Protein AF-A0A7G8H935-F1 (afdb_monomer_lite)

Structure (mmCIF, N/CA/C/O backbone):
data_AF-A0A7G8H935-F1
#
_entry.id   AF-A0A7G8H935-F1
#
loop_
_atom_site.group_PDB
_atom_site.id
_atom_site.type_symbol
_atom_site.label_atom_id
_atom_site.label_alt_id
_atom_site.label_comp_id
_atom_site.label_asym_id
_atom_site.label_entity_id
_atom_site.label_seq_id
_atom_site.pdbx_PDB_ins_code
_atom_site.Cartn_x
_atom_site.Cartn_y
_atom_site.Cartn_z
_atom_site.occupancy
_atom_site.B_iso_or_equiv
_atom_site.auth_seq_id
_atom_site.auth_comp_id
_atom_site.auth_asym_id
_atom_site.auth_atom_id
_atom_site.pdbx_PDB_model_num
ATOM 1 N N . MET A 1 1 ? 19.312 17.641 9.606 1.00 38.94 1 MET A N 1
ATOM 2 C CA . MET A 1 1 ? 18.544 18.245 8.496 1.00 38.94 1 MET A CA 1
ATOM 3 C C . MET A 1 1 ? 17.264 17.450 8.294 1.00 38.94 1 MET A C 1
ATOM 5 O O . MET A 1 1 ? 17.337 16.216 8.291 1.00 38.94 1 MET A O 1
ATOM 9 N N . ALA A 1 2 ? 16.123 18.145 8.228 1.00 52.56 2 ALA A N 1
ATOM 10 C CA . ALA A 1 2 ? 14.841 17.560 7.836 1.00 52.56 2 ALA A CA 1
ATOM 11 C C . ALA A 1 2 ? 14.969 17.002 6.410 1.00 52.56 2 ALA A C 1
ATOM 13 O O . ALA A 1 2 ? 15.675 17.598 5.599 1.00 52.56 2 ALA A O 1
ATOM 14 N N . PHE A 1 3 ? 14.389 15.831 6.148 1.00 65.06 3 PHE A N 1
ATOM 15 C CA . PHE A 1 3 ? 14.305 15.314 4.784 1.00 65.06 3 PHE A CA 1
ATOM 16 C C . PHE A 1 3 ? 13.205 16.080 4.055 1.00 65.06 3 PHE A C 1
ATOM 18 O O . PHE A 1 3 ? 12.161 16.355 4.650 1.00 65.06 3 PHE A O 1
ATOM 25 N N . ASP A 1 4 ? 13.471 16.471 2.815 1.00 74.00 4 ASP A N 1
ATOM 26 C CA . ASP A 1 4 ? 12.514 17.219 2.013 1.00 74.00 4 ASP A CA 1
ATOM 27 C C . ASP A 1 4 ? 11.557 16.243 1.323 1.00 74.00 4 ASP A C 1
ATOM 29 O O . ASP A 1 4 ? 11.988 15.376 0.560 1.00 74.00 4 ASP A O 1
ATOM 33 N N . TYR A 1 5 ? 10.258 16.387 1.590 1.00 86.50 5 TYR A N 1
ATOM 34 C CA . TYR A 1 5 ? 9.190 15.646 0.916 1.00 86.50 5 TYR A CA 1
ATOM 35 C C . TYR A 1 5 ? 8.986 16.252 -0.482 1.00 86.50 5 TYR A C 1
ATOM 37 O O . TYR A 1 5 ? 7.963 16.864 -0.807 1.00 86.50 5 TYR A O 1
ATOM 45 N N . SER A 1 6 ? 10.016 16.106 -1.313 1.00 90.38 6 SER A N 1
ATOM 46 C CA . SER A 1 6 ? 10.067 16.617 -2.675 1.00 90.38 6 SER A CA 1
ATOM 47 C C . SER A 1 6 ? 9.635 15.552 -3.679 1.00 90.38 6 SER A C 1
ATOM 49 O O . SER A 1 6 ? 9.904 14.360 -3.526 1.00 90.38 6 SER A O 1
ATOM 51 N N . SER A 1 7 ? 8.928 15.995 -4.709 1.00 95.12 7 SER A N 1
ATOM 52 C CA . SER A 1 7 ? 8.489 15.169 -5.822 1.00 95.12 7 SER A CA 1
ATOM 53 C C . SER A 1 7 ? 8.513 15.997 -7.102 1.00 95.12 7 SER A C 1
ATOM 55 O O . SER A 1 7 ? 8.302 17.214 -7.056 1.00 95.12 7 SER A O 1
ATOM 57 N N . SER A 1 8 ? 8.837 15.382 -8.236 1.00 96.31 8 SER A N 1
ATOM 58 C CA . SER A 1 8 ? 9.073 16.100 -9.494 1.00 96.31 8 SER A CA 1
ATOM 59 C C . SER A 1 8 ? 7.955 15.892 -10.518 1.00 96.31 8 SER A C 1
ATOM 61 O O . SER A 1 8 ? 7.074 15.052 -10.355 1.00 96.31 8 SER A O 1
ATOM 63 N N . LYS A 1 9 ? 7.939 16.707 -11.578 1.00 96.88 9 LYS A N 1
ATOM 64 C CA . LYS A 1 9 ? 7.143 16.404 -12.780 1.00 96.88 9 LYS A CA 1
ATOM 65 C C . LYS A 1 9 ? 7.758 15.206 -13.507 1.00 96.88 9 LYS A C 1
ATOM 67 O O . LYS A 1 9 ? 8.936 14.920 -13.299 1.00 96.88 9 LYS A O 1
ATOM 72 N N . VAL A 1 10 ? 6.998 14.589 -14.411 1.00 97.56 10 VAL A N 1
ATOM 73 C CA . VAL A 1 10 ? 7.548 13.614 -15.364 1.00 97.56 10 VAL A CA 1
ATOM 74 C C . VAL A 1 10 ? 8.711 14.252 -16.128 1.00 97.56 10 VAL A C 1
ATOM 76 O O . VAL A 1 10 ? 8.600 15.369 -16.642 1.00 97.56 10 VAL A O 1
ATOM 79 N N . LYS A 1 11 ? 9.841 13.550 -16.169 1.00 96.94 11 LYS A N 1
ATOM 80 C CA . LYS A 1 11 ? 11.073 13.950 -16.857 1.00 96.94 11 LYS A CA 1
ATOM 81 C C . LYS A 1 11 ? 11.510 12.856 -17.820 1.00 96.94 11 LYS A C 1
ATOM 83 O O . LYS A 1 11 ? 11.227 11.689 -17.587 1.00 96.94 11 LYS A O 1
ATOM 88 N N . ALA A 1 12 ? 12.223 13.226 -18.881 1.00 96.31 12 ALA A N 1
ATOM 89 C CA . ALA A 1 12 ? 12.857 12.256 -19.773 1.00 96.31 12 ALA A CA 1
ATOM 90 C C . ALA A 1 12 ? 14.002 11.526 -19.050 1.00 96.31 12 ALA A C 1
ATOM 92 O O . ALA A 1 12 ? 14.757 12.163 -18.318 1.00 96.31 12 ALA A O 1
ATOM 93 N N . ALA A 1 13 ? 14.140 10.220 -19.281 1.00 92.00 13 ALA A N 1
ATOM 94 C CA . ALA A 1 13 ? 15.119 9.347 -18.627 1.00 92.00 13 ALA A CA 1
ATOM 95 C C . ALA A 1 13 ? 16.264 8.950 -19.576 1.00 92.00 13 ALA A C 1
ATOM 97 O O . ALA A 1 13 ? 16.556 7.772 -19.763 1.00 92.00 13 ALA A O 1
ATOM 98 N N . ASN A 1 14 ? 16.905 9.926 -20.223 1.00 86.12 14 ASN A N 1
ATOM 99 C CA . ASN A 1 14 ? 17.895 9.658 -21.278 1.00 86.12 14 ASN A CA 1
ATOM 100 C C . ASN A 1 14 ? 19.103 8.838 -20.786 1.00 86.12 14 ASN A C 1
ATOM 102 O O . ASN A 1 14 ? 19.732 8.130 -21.574 1.00 86.12 14 ASN A O 1
ATOM 106 N N . GLU A 1 15 ? 19.415 8.950 -19.498 1.00 85.38 15 GLU A N 1
ATOM 107 C CA . GLU A 1 15 ? 20.484 8.254 -18.792 1.00 85.38 15 GLU A CA 1
ATOM 108 C C . GLU A 1 15 ? 20.085 6.866 -18.251 1.00 85.38 15 GLU A C 1
ATOM 110 O O . GLU A 1 15 ? 20.968 6.099 -17.882 1.00 85.38 15 GLU A O 1
ATOM 115 N N . PHE A 1 16 ? 18.794 6.512 -18.261 1.00 87.56 16 PHE A N 1
ATOM 116 C CA . PHE A 1 16 ? 18.270 5.252 -17.718 1.00 87.56 16 PHE A CA 1
ATOM 117 C C . PHE A 1 16 ? 17.636 4.381 -18.808 1.00 87.56 16 PHE A C 1
ATOM 119 O O . PHE A 1 16 ? 16.526 3.898 -18.642 1.00 87.56 16 PHE A O 1
ATOM 126 N N . LYS A 1 17 ? 18.280 4.168 -19.958 1.00 89.69 17 LYS A N 1
ATOM 127 C CA . LYS A 1 17 ? 17.716 3.226 -20.947 1.00 89.69 17 LYS A CA 1
ATOM 128 C C . LYS A 1 17 ? 17.568 1.817 -20.332 1.00 89.69 17 LYS A C 1
ATOM 130 O O . LYS A 1 17 ? 18.425 1.443 -19.540 1.00 89.69 17 LYS A O 1
ATOM 135 N N . PRO A 1 18 ? 16.524 1.038 -20.676 1.00 93.25 18 PRO A N 1
ATOM 136 C CA . PRO A 1 18 ? 15.488 1.304 -21.681 1.00 93.25 18 PRO A CA 1
ATOM 137 C C . PRO A 1 18 ? 14.276 2.113 -21.168 1.00 93.25 18 PRO A C 1
ATOM 139 O O . PRO A 1 18 ? 13.279 2.261 -21.881 1.00 93.25 18 PRO A O 1
ATOM 142 N N . TYR A 1 19 ? 14.344 2.663 -19.956 1.00 96.19 19 TYR A N 1
ATOM 143 C CA . TYR A 1 19 ? 13.334 3.578 -19.436 1.00 96.19 19 TYR A CA 1
ATOM 144 C C . TYR A 1 19 ? 13.361 4.895 -20.219 1.00 96.19 19 TYR A C 1
ATOM 146 O O . TYR A 1 19 ? 14.414 5.421 -20.580 1.00 96.19 19 TYR A O 1
ATOM 154 N N . SER A 1 20 ? 12.177 5.415 -20.533 1.00 96.62 20 SER A N 1
ATOM 155 C CA . SER A 1 20 ? 12.028 6.628 -21.350 1.00 96.62 20 SER A CA 1
ATOM 156 C C . SER A 1 20 ? 11.764 7.871 -20.508 1.00 96.62 20 SER A C 1
ATOM 158 O O . SER A 1 20 ? 12.045 8.996 -20.933 1.00 96.62 20 SER A O 1
ATOM 160 N N . LYS A 1 21 ? 11.236 7.673 -19.299 1.00 97.81 21 LYS A N 1
ATOM 161 C CA . LYS A 1 21 ? 10.758 8.735 -18.421 1.00 97.81 21 LYS A CA 1
ATOM 162 C C . LYS A 1 21 ? 10.855 8.342 -16.953 1.00 97.81 21 LYS A C 1
ATOM 164 O O . LYS A 1 21 ? 10.919 7.158 -16.628 1.00 97.81 21 LYS A O 1
ATOM 169 N N . TYR A 1 22 ? 10.860 9.341 -16.077 1.00 98.12 22 TYR A N 1
ATOM 170 C CA . TYR A 1 22 ? 10.868 9.128 -14.639 1.00 98.12 22 TYR A CA 1
ATOM 171 C C . TYR A 1 22 ? 10.165 10.230 -13.844 1.00 98.12 22 TYR A C 1
ATOM 173 O O . TYR A 1 22 ? 10.018 11.361 -14.315 1.00 98.12 22 TYR A O 1
ATOM 181 N N . ILE A 1 23 ? 9.792 9.898 -12.608 1.00 98.31 23 ILE A N 1
ATOM 182 C CA . ILE A 1 23 ? 9.349 10.827 -11.560 1.00 98.31 23 ILE A CA 1
ATOM 183 C C . ILE A 1 23 ? 10.202 10.573 -10.310 1.00 98.31 23 ILE A C 1
ATOM 185 O O . ILE A 1 23 ? 10.448 9.426 -9.956 1.00 98.31 23 ILE A O 1
ATOM 189 N N . ASP A 1 24 ? 10.657 11.625 -9.629 1.00 96.81 24 ASP A N 1
ATOM 190 C CA . ASP A 1 24 ? 11.237 11.484 -8.283 1.00 96.81 24 ASP A CA 1
ATOM 191 C C . ASP A 1 24 ? 10.132 11.655 -7.243 1.00 96.81 24 ASP A C 1
ATOM 193 O O . ASP A 1 24 ? 9.337 12.593 -7.355 1.00 96.81 24 ASP A O 1
ATOM 197 N N . VAL A 1 25 ? 10.113 10.798 -6.223 1.00 96.19 25 VAL A N 1
ATOM 198 C CA . VAL A 1 25 ? 9.165 10.860 -5.105 1.00 96.19 25 VAL A CA 1
ATOM 199 C C . VAL A 1 25 ? 9.897 10.535 -3.809 1.00 96.19 25 VAL A C 1
ATOM 201 O O . VAL A 1 25 ? 10.346 9.416 -3.606 1.00 96.19 25 VAL A O 1
ATOM 204 N N . TYR A 1 26 ? 10.015 11.512 -2.911 1.00 93.38 26 TYR A N 1
ATOM 205 C CA . TYR A 1 26 ? 10.421 11.308 -1.511 1.00 93.38 26 TYR A CA 1
ATOM 206 C C . TYR A 1 26 ? 11.683 10.441 -1.317 1.00 93.38 26 TYR A C 1
ATOM 208 O O . TYR A 1 26 ? 11.771 9.662 -0.375 1.00 93.38 26 TYR A O 1
ATOM 216 N N . GLY A 1 27 ? 12.688 10.604 -2.179 1.00 88.62 27 GLY A N 1
ATOM 217 C CA . GLY A 1 27 ? 13.957 9.873 -2.086 1.00 88.62 27 GLY A CA 1
ATOM 218 C C . GLY A 1 27 ? 14.068 8.632 -2.965 1.00 88.62 27 GLY A C 1
ATOM 219 O O . GLY A 1 27 ? 15.172 8.126 -3.091 1.00 88.62 27 GLY A O 1
ATOM 220 N N . LEU A 1 28 ? 12.992 8.188 -3.617 1.00 95.31 28 LEU A N 1
ATOM 221 C CA . LEU A 1 28 ? 13.047 7.150 -4.649 1.00 95.31 28 LEU A CA 1
ATOM 222 C C . LEU A 1 28 ? 12.754 7.725 -6.041 1.00 95.31 28 LEU A C 1
ATOM 224 O O . LEU A 1 28 ? 12.218 8.832 -6.182 1.00 95.31 28 LEU A O 1
ATOM 228 N N . LYS A 1 29 ? 13.088 6.959 -7.079 1.00 96.81 29 LYS A N 1
ATOM 229 C CA . LYS A 1 29 ? 12.800 7.304 -8.476 1.00 96.81 29 LYS A CA 1
ATOM 230 C C . LYS A 1 29 ? 11.921 6.238 -9.125 1.00 96.81 29 LYS A C 1
ATOM 232 O O . LYS A 1 29 ? 12.227 5.059 -9.076 1.00 96.81 29 LYS A O 1
ATOM 237 N N . ILE A 1 30 ? 10.847 6.659 -9.776 1.00 98.50 30 ILE A N 1
ATOM 238 C CA . ILE A 1 30 ? 9.923 5.777 -10.490 1.00 98.50 30 ILE A CA 1
ATOM 239 C C . ILE A 1 30 ? 10.259 5.867 -11.977 1.00 98.50 30 ILE A C 1
ATOM 241 O O . ILE A 1 30 ? 10.165 6.953 -12.551 1.00 98.50 30 ILE A O 1
ATOM 245 N N . LEU A 1 31 ? 10.686 4.760 -12.583 1.00 98.19 31 LEU A N 1
ATOM 246 C CA . LEU A 1 31 ? 11.147 4.678 -13.969 1.00 98.19 31 LEU A CA 1
ATOM 247 C C . LEU A 1 31 ? 10.099 3.989 -14.851 1.00 98.19 31 LEU A C 1
ATOM 249 O O . LEU A 1 31 ? 9.754 2.837 -14.610 1.00 98.19 31 LEU A O 1
ATOM 253 N N . GLY A 1 32 ? 9.632 4.666 -15.902 1.00 98.31 32 GLY A N 1
ATOM 254 C CA . GLY A 1 32 ? 8.683 4.112 -16.872 1.00 98.31 32 GLY A CA 1
ATOM 255 C C . GLY A 1 32 ? 9.375 3.598 -18.134 1.00 98.31 32 GLY A C 1
ATOM 256 O O . GLY A 1 32 ? 10.105 4.352 -18.795 1.00 98.31 32 GLY A O 1
ATOM 257 N N . LEU A 1 33 ? 9.137 2.332 -18.490 1.00 97.81 33 LEU A N 1
ATOM 258 C CA . LEU A 1 33 ? 9.651 1.736 -19.725 1.00 97.81 33 LEU A CA 1
ATOM 259 C C . LEU A 1 33 ? 9.207 2.519 -20.972 1.00 97.81 33 LEU A C 1
ATOM 261 O O . LEU A 1 33 ? 8.131 3.122 -21.025 1.00 97.81 33 LEU A O 1
ATOM 265 N N . GLY A 1 34 ? 10.089 2.558 -21.974 1.00 96.62 34 GLY A N 1
ATOM 266 C CA . GLY A 1 34 ? 9.768 3.072 -23.305 1.00 96.62 34 GLY A CA 1
ATOM 267 C C . GLY A 1 34 ? 8.942 2.090 -24.138 1.00 96.62 34 GLY A C 1
ATOM 268 O O . GLY A 1 34 ? 8.547 1.033 -23.664 1.00 96.62 34 GLY A O 1
ATOM 269 N N . ASN A 1 35 ? 8.706 2.441 -25.403 1.00 96.25 35 ASN A N 1
ATOM 270 C CA . ASN A 1 35 ? 8.089 1.536 -26.373 1.00 96.25 35 ASN A CA 1
ATOM 271 C C . ASN A 1 35 ? 9.124 0.480 -26.792 1.00 96.25 35 ASN A C 1
ATOM 273 O O . ASN A 1 35 ? 9.990 0.764 -27.626 1.00 96.25 35 ASN A O 1
ATOM 277 N N . ILE A 1 36 ? 9.083 -0.684 -26.145 1.00 95.06 36 ILE A N 1
ATOM 278 C CA . ILE A 1 36 ? 10.065 -1.765 -26.273 1.00 95.06 36 ILE A CA 1
ATOM 279 C C . ILE A 1 36 ? 9.376 -3.126 -26.155 1.00 95.06 36 ILE A C 1
ATOM 281 O O . ILE A 1 36 ? 8.317 -3.237 -25.550 1.00 95.06 36 ILE A O 1
ATOM 285 N N . GLY A 1 37 ? 9.982 -4.175 -26.708 1.00 94.69 37 GLY A N 1
ATOM 286 C CA . GLY A 1 37 ? 9.504 -5.549 -26.527 1.00 94.69 37 GLY A CA 1
ATOM 287 C C . GLY A 1 37 ? 8.083 -5.822 -27.014 1.00 94.69 37 GLY A C 1
ATOM 288 O O . GLY A 1 37 ? 7.427 -6.705 -26.486 1.00 94.69 37 GLY A O 1
ATOM 289 N N . GLY A 1 38 ? 7.577 -5.051 -27.980 1.00 94.00 38 GLY A N 1
ATOM 290 C CA . GLY A 1 38 ? 6.184 -5.157 -28.434 1.00 94.00 38 GLY A CA 1
ATOM 291 C C . GLY A 1 38 ? 5.168 -4.446 -27.533 1.00 94.00 38 GLY A C 1
ATOM 292 O O . GLY A 1 38 ? 3.988 -4.413 -27.869 1.00 94.00 38 GLY A O 1
ATOM 293 N N . GLN A 1 39 ? 5.628 -3.822 -26.448 1.00 95.88 39 GLN A N 1
ATOM 294 C CA . GLN A 1 39 ? 4.813 -3.094 -25.487 1.00 95.88 39 GLN A CA 1
ATOM 295 C C . GLN A 1 39 ? 4.905 -1.577 -25.712 1.00 95.88 39 GLN A C 1
ATOM 297 O O . GLN A 1 39 ? 5.980 -1.066 -26.047 1.00 95.88 39 GLN A O 1
ATOM 302 N N . PRO A 1 40 ? 3.803 -0.819 -25.547 1.00 95.81 40 PRO A N 1
ATOM 303 C CA . PRO A 1 40 ? 3.839 0.630 -25.637 1.00 95.81 40 PRO A CA 1
ATOM 304 C C . PRO A 1 40 ? 4.644 1.220 -24.476 1.00 95.81 40 PRO A C 1
ATOM 306 O O . PRO A 1 40 ? 4.880 0.582 -23.453 1.00 95.81 40 PRO A O 1
ATOM 309 N N . ALA A 1 41 ? 5.053 2.478 -24.635 1.00 97.31 41 ALA A N 1
ATOM 310 C CA . ALA A 1 41 ? 5.662 3.208 -23.533 1.00 97.31 41 ALA A CA 1
ATOM 311 C C . ALA A 1 41 ? 4.644 3.417 -22.406 1.00 97.31 41 ALA A C 1
ATOM 313 O O . ALA A 1 41 ? 3.484 3.724 -22.683 1.00 97.31 41 ALA A O 1
ATOM 314 N N . VAL A 1 42 ? 5.108 3.353 -21.158 1.00 98.06 42 VAL A N 1
ATOM 315 C CA . VAL A 1 42 ? 4.289 3.689 -19.986 1.00 98.06 42 VAL A CA 1
ATOM 316 C C . VAL A 1 42 ? 3.743 5.108 -20.129 1.00 98.06 42 V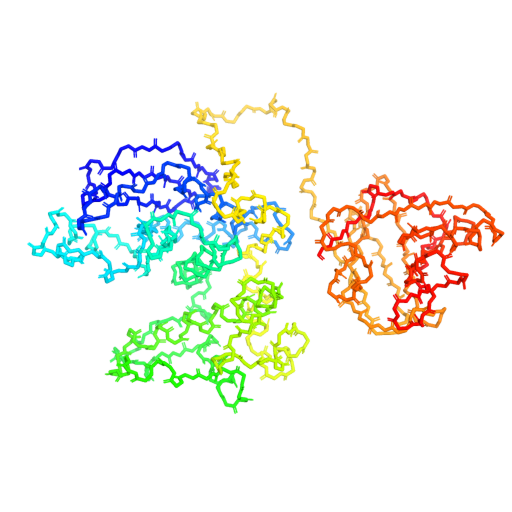AL A C 1
ATOM 318 O O . VAL A 1 42 ? 4.493 6.049 -20.423 1.00 98.06 42 VAL A O 1
ATOM 321 N N . GLU A 1 43 ? 2.443 5.281 -19.920 1.00 97.38 43 GLU A N 1
ATOM 322 C CA . GLU A 1 43 ? 1.789 6.583 -20.018 1.00 97.38 43 GLU A CA 1
ATOM 323 C C . GLU A 1 43 ? 2.156 7.494 -18.839 1.00 97.38 43 GLU A C 1
ATOM 325 O O . GLU A 1 43 ? 2.394 7.040 -17.719 1.00 97.38 43 GLU A O 1
ATOM 330 N N . ASP A 1 44 ? 2.211 8.807 -19.087 1.00 98.44 44 ASP A N 1
ATOM 331 C CA . ASP A 1 44 ? 2.535 9.787 -18.040 1.00 98.44 44 ASP A CA 1
ATOM 332 C C . ASP A 1 44 ? 1.521 9.731 -16.892 1.00 98.44 44 ASP A C 1
ATOM 334 O O . ASP A 1 44 ? 1.911 9.866 -15.734 1.00 98.44 44 ASP A O 1
ATOM 338 N N . GLU A 1 45 ? 0.244 9.509 -17.213 1.00 97.75 45 GLU A N 1
ATOM 339 C CA . GLU A 1 45 ? -0.829 9.405 -16.227 1.00 97.75 45 GLU A CA 1
ATOM 340 C C . GLU A 1 45 ? -0.616 8.201 -15.306 1.00 97.75 45 GLU A C 1
ATOM 342 O O . GLU A 1 45 ? -0.595 8.361 -14.090 1.00 97.75 45 GLU A O 1
ATOM 347 N N . PHE A 1 46 ? -0.351 7.010 -15.847 1.00 98.19 46 PHE A N 1
ATOM 348 C CA . PHE A 1 46 ? -0.113 5.822 -15.023 1.00 98.19 46 PHE A CA 1
ATOM 349 C C . PHE A 1 46 ? 1.160 5.936 -14.166 1.00 98.19 46 PHE A C 1
ATOM 351 O O . PHE A 1 46 ? 1.179 5.558 -12.988 1.00 98.19 46 PHE A O 1
ATOM 358 N N . LEU A 1 47 ? 2.218 6.545 -14.711 1.00 98.56 47 LEU A N 1
ATOM 359 C CA . LEU A 1 47 ? 3.425 6.850 -13.940 1.00 98.56 47 LEU A CA 1
ATOM 360 C C . LEU A 1 47 ? 3.117 7.808 -12.775 1.00 98.56 47 LEU A C 1
ATOM 362 O O . LEU A 1 47 ? 3.650 7.645 -11.677 1.00 98.56 47 LEU A O 1
ATOM 366 N N . GLN A 1 48 ? 2.230 8.783 -12.993 1.00 98.69 48 GLN A N 1
ATOM 367 C CA . GLN A 1 48 ? 1.741 9.697 -11.962 1.00 98.69 48 GLN A CA 1
ATOM 368 C C . GLN A 1 48 ? 0.823 9.012 -10.943 1.00 98.69 48 GLN A C 1
ATOM 370 O O . GLN A 1 48 ? 0.923 9.341 -9.762 1.00 98.69 48 GLN A O 1
ATOM 375 N N . LYS A 1 49 ? -0.012 8.042 -11.346 1.00 98.69 49 LYS A N 1
ATOM 376 C CA . LYS A 1 49 ? -0.798 7.209 -10.414 1.00 98.69 49 LYS A CA 1
ATOM 377 C C . LYS A 1 49 ? 0.131 6.472 -9.458 1.00 98.69 49 LYS A C 1
ATOM 379 O O . LYS A 1 49 ? -0.007 6.611 -8.249 1.00 98.69 49 LYS A O 1
ATOM 384 N N . THR A 1 50 ? 1.160 5.820 -9.998 1.00 98.69 50 THR A N 1
ATOM 385 C CA . THR A 1 50 ? 2.184 5.135 -9.196 1.00 98.69 50 THR A CA 1
ATOM 386 C C . THR A 1 50 ? 2.914 6.111 -8.267 1.00 98.69 50 THR A C 1
ATOM 388 O O . THR A 1 50 ? 3.069 5.856 -7.075 1.00 98.69 50 THR A O 1
ATOM 391 N N . ALA A 1 51 ? 3.302 7.289 -8.766 1.00 98.69 51 ALA A N 1
ATOM 392 C CA . ALA A 1 51 ? 3.910 8.329 -7.936 1.00 98.69 51 ALA A CA 1
ATOM 393 C C . ALA A 1 51 ? 2.993 8.812 -6.806 1.00 98.69 51 ALA A C 1
ATOM 395 O O . ALA A 1 51 ? 3.458 9.045 -5.687 1.00 98.69 51 ALA A O 1
ATOM 396 N N . GLN A 1 52 ? 1.697 8.948 -7.077 1.00 98.56 52 GLN A N 1
ATOM 397 C CA . GLN A 1 52 ? 0.719 9.307 -6.064 1.00 98.56 52 GLN A CA 1
ATOM 398 C C . GLN A 1 52 ? 0.549 8.187 -5.028 1.00 98.56 52 GLN A C 1
ATOM 400 O O . GLN A 1 52 ? 0.509 8.504 -3.841 1.00 98.56 52 GLN A O 1
ATOM 405 N N . THR A 1 53 ? 0.556 6.909 -5.421 1.00 98.56 53 THR A N 1
ATOM 406 C CA . THR A 1 53 ? 0.547 5.768 -4.486 1.00 98.56 53 THR A CA 1
ATOM 407 C C . THR A 1 53 ? 1.697 5.852 -3.487 1.00 98.56 53 THR A C 1
ATOM 409 O O . THR A 1 53 ? 1.464 5.808 -2.279 1.00 98.56 53 THR A O 1
ATOM 412 N N . PHE A 1 54 ? 2.933 6.086 -3.946 1.00 98.56 54 PHE A N 1
ATOM 413 C CA . PHE A 1 54 ? 4.071 6.269 -3.035 1.00 98.56 54 PHE A CA 1
ATOM 414 C C . PHE A 1 54 ? 3.891 7.476 -2.107 1.00 98.56 54 PHE A C 1
ATOM 416 O O . PHE A 1 54 ? 4.254 7.402 -0.933 1.00 98.56 54 PHE A O 1
ATOM 423 N N . LYS A 1 55 ? 3.292 8.579 -2.580 1.00 97.50 55 LYS A N 1
ATOM 424 C CA . LYS A 1 55 ? 2.979 9.727 -1.712 1.00 97.50 55 LYS A CA 1
ATOM 425 C C . LYS A 1 55 ? 1.941 9.385 -0.642 1.00 97.50 55 LYS A C 1
ATOM 427 O O . LYS A 1 55 ? 2.070 9.872 0.479 1.00 97.50 55 LYS A O 1
ATOM 432 N N . LEU A 1 56 ? 0.943 8.564 -0.970 1.00 96.69 56 LEU A N 1
ATOM 433 C CA . LEU A 1 56 ? -0.073 8.096 -0.024 1.00 96.69 56 LEU A CA 1
ATOM 434 C C . LEU A 1 56 ? 0.514 7.128 1.009 1.00 96.69 56 LEU A C 1
ATOM 436 O O . LEU A 1 56 ? 0.199 7.246 2.192 1.00 96.69 56 LEU A O 1
ATOM 440 N N . LEU A 1 57 ? 1.408 6.228 0.592 1.00 98.50 57 LEU A N 1
ATOM 441 C CA . LEU A 1 57 ? 2.112 5.281 1.468 1.00 98.50 57 LEU A CA 1
ATOM 442 C C . LEU A 1 57 ? 3.171 5.950 2.357 1.00 98.50 57 LEU A C 1
ATOM 444 O O . LEU A 1 57 ? 3.528 5.423 3.406 1.00 98.50 57 LEU A O 1
ATOM 448 N N . LEU A 1 58 ? 3.668 7.122 1.963 1.00 97.00 58 LEU A N 1
ATOM 449 C CA . LEU A 1 58 ? 4.685 7.891 2.685 1.00 97.00 58 LEU A CA 1
ATOM 450 C C . LEU A 1 58 ? 4.153 9.261 3.126 1.00 97.00 58 LEU A C 1
ATOM 452 O O . LEU A 1 58 ? 4.891 10.248 3.144 1.00 97.00 58 LEU A O 1
ATOM 456 N N . ASN A 1 59 ? 2.867 9.337 3.476 1.00 91.44 59 ASN A N 1
ATOM 457 C CA . ASN A 1 59 ? 2.219 10.587 3.849 1.00 91.44 59 ASN A CA 1
ATOM 458 C C . ASN A 1 59 ? 2.660 11.019 5.266 1.00 91.44 59 ASN A C 1
ATOM 460 O O . ASN A 1 59 ? 2.278 10.380 6.248 1.00 91.44 59 ASN A O 1
ATOM 464 N N . PRO A 1 60 ? 3.401 12.133 5.432 1.00 87.69 60 PRO A N 1
ATOM 465 C CA . PRO A 1 60 ? 3.873 12.580 6.747 1.00 87.69 60 PRO A CA 1
ATOM 466 C C . PRO A 1 60 ? 2.786 13.177 7.637 1.00 87.69 60 PRO A C 1
ATOM 468 O O . PRO A 1 60 ? 3.037 13.448 8.817 1.00 87.69 60 PRO A O 1
ATOM 471 N N . ALA A 1 61 ? 1.617 13.457 7.065 1.00 81.50 61 ALA A N 1
ATOM 472 C CA . ALA A 1 61 ? 0.439 13.922 7.779 1.00 81.50 61 ALA A CA 1
ATOM 473 C C . ALA A 1 61 ? -0.522 12.775 8.121 1.00 81.50 61 ALA A C 1
ATOM 475 O O . ALA A 1 61 ? -1.496 13.009 8.834 1.00 81.50 61 ALA A O 1
ATOM 476 N N . ALA A 1 62 ? -0.264 11.552 7.641 1.00 78.00 62 ALA A N 1
ATOM 477 C CA . ALA A 1 62 ? -1.099 10.416 7.982 1.00 78.00 62 ALA A CA 1
ATOM 478 C C . ALA A 1 62 ? -1.006 10.092 9.476 1.00 78.00 62 ALA A C 1
ATOM 480 O O . ALA A 1 62 ? 0.033 10.220 10.133 1.00 78.00 62 ALA A O 1
ATOM 481 N N . ARG A 1 63 ? -2.144 9.660 10.009 1.00 73.81 63 ARG A N 1
ATOM 482 C CA . ARG A 1 63 ? -2.317 9.315 11.414 1.00 73.81 63 ARG A CA 1
ATOM 483 C C . ARG A 1 63 ? -1.346 8.206 11.831 1.00 73.81 63 ARG A C 1
ATOM 485 O O . ARG A 1 63 ? -1.115 7.254 11.094 1.00 73.81 63 ARG A O 1
ATOM 492 N N . GLY A 1 64 ? -0.781 8.329 13.031 1.00 76.81 64 GLY A N 1
ATOM 493 C CA . GLY A 1 64 ? 0.123 7.329 13.605 1.00 76.81 64 GLY A CA 1
ATOM 494 C C . GLY A 1 64 ? 1.560 7.351 13.068 1.00 76.81 64 GLY A C 1
ATOM 495 O O . GLY A 1 64 ? 2.419 6.696 13.669 1.00 76.81 64 GLY A O 1
ATOM 496 N N . ILE A 1 65 ? 1.848 8.129 12.017 1.00 87.06 65 ILE A N 1
ATOM 497 C CA . ILE A 1 65 ? 3.187 8.241 11.433 1.00 87.06 65 ILE A CA 1
ATOM 498 C C . ILE A 1 65 ? 4.152 8.947 12.382 1.00 87.06 65 ILE A C 1
ATOM 500 O O . ILE A 1 65 ? 3.923 10.053 12.872 1.00 87.06 65 ILE A O 1
ATOM 504 N N . ASN A 1 66 ? 5.309 8.322 12.594 1.00 87.81 66 ASN A N 1
ATOM 505 C CA . ASN A 1 66 ? 6.421 8.945 13.282 1.00 87.81 66 ASN A CA 1
ATOM 506 C C . ASN A 1 66 ? 7.312 9.650 12.256 1.00 87.81 66 ASN A C 1
ATOM 508 O O . ASN A 1 66 ? 8.134 9.021 11.588 1.00 87.81 66 ASN A O 1
ATOM 512 N N . LYS A 1 67 ? 7.221 10.982 12.196 1.00 85.50 67 LYS A N 1
ATOM 513 C CA . LYS A 1 67 ? 7.991 11.804 11.245 1.00 85.50 67 LYS A CA 1
ATOM 514 C C . LYS A 1 67 ? 9.498 11.540 11.284 1.00 85.50 67 LYS A C 1
ATOM 516 O O . LYS A 1 67 ? 10.148 11.629 10.245 1.00 85.50 67 LYS A O 1
ATOM 521 N N . LYS A 1 68 ? 10.079 11.208 12.446 1.00 86.88 68 LYS A N 1
ATOM 522 C CA . LYS A 1 68 ? 11.515 10.892 12.564 1.00 86.88 68 LYS A CA 1
ATOM 523 C C . LYS A 1 68 ? 11.845 9.546 11.918 1.00 86.88 68 LYS A C 1
ATOM 525 O O . LYS A 1 68 ? 12.863 9.460 11.235 1.00 86.88 68 LYS A O 1
ATOM 530 N N . HIS A 1 69 ? 11.018 8.524 12.132 1.00 92.50 69 HIS A N 1
ATOM 531 C CA . HIS A 1 69 ? 11.200 7.216 11.499 1.00 92.50 69 HIS A CA 1
ATOM 532 C C . HIS A 1 69 ? 10.966 7.300 9.993 1.00 92.50 69 HIS A C 1
ATOM 534 O O . HIS A 1 69 ? 11.837 6.882 9.241 1.00 92.50 69 HIS A O 1
ATOM 540 N N . GLN A 1 70 ? 9.886 7.948 9.548 1.00 94.06 70 GLN A N 1
ATOM 541 C CA . GLN A 1 70 ? 9.624 8.133 8.121 1.00 94.06 70 GLN A CA 1
ATOM 542 C C . GLN A 1 70 ? 10.750 8.934 7.448 1.00 94.06 70 GLN A C 1
ATOM 544 O O . GLN A 1 70 ? 11.310 8.488 6.461 1.00 94.06 70 GLN A O 1
ATOM 549 N N . THR A 1 71 ? 11.232 10.026 8.055 1.00 90.50 71 THR A N 1
ATOM 550 C CA . THR A 1 71 ? 12.423 10.763 7.570 1.00 90.50 71 THR A CA 1
ATOM 551 C C . THR A 1 71 ? 13.666 9.873 7.432 1.00 90.50 71 THR A C 1
ATOM 553 O O . THR A 1 71 ? 14.496 10.116 6.559 1.00 90.50 71 THR A O 1
ATOM 556 N N . LYS A 1 72 ? 13.850 8.884 8.317 1.00 92.88 72 LYS A N 1
ATOM 557 C CA . LYS A 1 72 ? 14.966 7.933 8.229 1.00 92.88 72 LYS A CA 1
ATOM 558 C C . LYS A 1 72 ? 14.759 6.959 7.064 1.00 92.88 72 LYS A C 1
ATOM 560 O O . LYS A 1 72 ? 15.701 6.758 6.310 1.00 92.88 72 LYS A O 1
ATOM 565 N N . ALA A 1 73 ? 13.537 6.466 6.880 1.00 95.81 73 ALA A N 1
ATOM 566 C CA . ALA A 1 73 ? 13.146 5.619 5.758 1.00 95.81 73 ALA A CA 1
ATOM 567 C C . ALA A 1 73 ? 13.383 6.314 4.408 1.00 95.81 73 ALA A C 1
ATOM 569 O O . ALA A 1 73 ? 14.033 5.759 3.535 1.00 95.81 73 ALA A O 1
ATOM 570 N N . LEU A 1 74 ? 12.974 7.577 4.259 1.00 95.56 74 LEU A N 1
ATOM 571 C CA . LEU A 1 74 ? 13.188 8.318 3.010 1.00 95.56 74 LEU A CA 1
ATOM 572 C C . LEU A 1 74 ? 14.676 8.564 2.703 1.00 95.56 74 LEU A C 1
ATOM 574 O O . LEU A 1 74 ? 15.097 8.548 1.549 1.00 95.56 74 LEU A O 1
ATOM 578 N N . LYS A 1 75 ? 15.498 8.767 3.743 1.00 90.88 75 LYS A N 1
ATOM 579 C CA . LYS A 1 75 ? 16.959 8.855 3.589 1.00 90.88 75 LYS A CA 1
ATOM 580 C C . LYS A 1 75 ? 17.570 7.533 3.157 1.00 90.88 75 LYS A C 1
ATOM 582 O O . LYS A 1 75 ? 18.514 7.566 2.383 1.00 90.88 75 LYS A O 1
ATOM 587 N N . ALA A 1 76 ? 17.054 6.417 3.665 1.00 92.62 76 ALA A N 1
ATOM 588 C CA . ALA A 1 76 ? 17.483 5.094 3.242 1.00 92.62 76 ALA A CA 1
ATOM 589 C C . ALA A 1 76 ? 17.224 4.900 1.747 1.00 92.62 76 ALA A C 1
ATOM 591 O O . ALA A 1 76 ? 18.169 4.670 1.006 1.00 92.62 76 ALA A O 1
ATOM 592 N N . LEU A 1 77 ? 15.990 5.152 1.296 1.00 95.44 77 LEU A N 1
ATOM 593 C CA . LEU A 1 77 ? 15.623 5.074 -0.123 1.00 95.44 77 LEU A CA 1
ATOM 594 C C . LEU A 1 77 ? 16.558 5.912 -1.014 1.00 95.44 77 LEU A C 1
ATOM 596 O O . LEU A 1 77 ? 17.029 5.437 -2.044 1.00 95.44 77 LEU A O 1
ATOM 600 N N . ALA A 1 78 ? 16.878 7.136 -0.581 1.00 93.19 78 ALA A N 1
ATOM 601 C CA . ALA A 1 78 ? 17.775 8.024 -1.317 1.00 93.19 78 ALA A CA 1
ATOM 602 C C . ALA A 1 78 ? 19.238 7.555 -1.317 1.00 93.19 78 ALA A C 1
ATOM 604 O O . ALA A 1 78 ? 19.908 7.645 -2.343 1.00 93.19 78 ALA A O 1
ATOM 605 N N . ASN A 1 79 ? 19.748 7.087 -0.176 1.00 91.81 79 ASN A N 1
ATOM 606 C CA . ASN A 1 79 ? 21.136 6.639 -0.043 1.00 91.81 79 ASN A CA 1
ATOM 607 C C . ASN A 1 79 ? 21.390 5.339 -0.811 1.00 91.81 79 ASN A C 1
ATOM 609 O O . ASN A 1 79 ? 22.448 5.193 -1.416 1.00 91.81 79 ASN A O 1
ATOM 613 N N . GLU A 1 80 ? 20.405 4.444 -0.821 1.00 91.25 80 GLU A N 1
ATOM 614 C CA . GLU A 1 80 ? 20.441 3.170 -1.537 1.00 91.25 80 GLU A CA 1
ATOM 615 C C . GLU A 1 80 ? 20.103 3.323 -3.029 1.00 91.25 80 GLU A C 1
ATOM 617 O O . GLU A 1 80 ? 20.029 2.333 -3.745 1.00 91.25 80 GLU A O 1
ATOM 622 N N . SER A 1 81 ? 19.902 4.547 -3.536 1.00 92.56 81 SER A N 1
ATOM 623 C CA . SER A 1 81 ? 19.564 4.793 -4.948 1.00 92.56 81 SER A CA 1
ATOM 624 C C . SER A 1 81 ? 18.384 3.938 -5.434 1.00 92.56 81 SER A C 1
ATOM 626 O O . SER A 1 81 ? 18.434 3.343 -6.512 1.00 92.56 81 SER A O 1
ATOM 628 N N . VAL A 1 82 ? 17.328 3.853 -4.617 1.00 96.75 82 VAL A N 1
ATOM 629 C CA . VAL A 1 82 ? 16.185 2.969 -4.875 1.00 96.75 82 VAL A CA 1
ATOM 630 C C . VAL A 1 82 ? 15.359 3.465 -6.055 1.00 96.75 82 VAL A C 1
ATOM 632 O O . VAL A 1 82 ? 14.992 4.648 -6.137 1.00 96.75 82 VAL A O 1
ATOM 635 N N . ILE A 1 83 ? 15.005 2.532 -6.935 1.00 97.38 83 ILE A N 1
ATOM 636 C CA . ILE A 1 83 ? 14.070 2.751 -8.030 1.00 97.38 83 ILE A CA 1
ATOM 637 C C . ILE A 1 83 ? 12.840 1.847 -7.907 1.00 97.38 83 ILE A C 1
ATOM 639 O O . ILE A 1 83 ? 12.924 0.711 -7.452 1.00 97.38 83 ILE A O 1
ATOM 643 N N . GLN A 1 84 ? 11.701 2.342 -8.387 1.00 98.38 84 GLN A N 1
ATOM 644 C CA . GLN A 1 84 ? 10.551 1.516 -8.741 1.00 98.38 84 GLN A CA 1
ATOM 645 C C . GLN A 1 84 ? 10.474 1.435 -10.260 1.00 98.38 84 GLN A C 1
ATOM 647 O O . GLN A 1 84 ? 10.385 2.463 -10.939 1.00 98.38 84 GLN A O 1
ATOM 652 N N . ARG A 1 85 ? 10.479 0.220 -10.801 1.00 97.94 85 ARG A N 1
ATOM 653 C CA . ARG A 1 85 ? 10.312 -0.001 -12.238 1.00 97.94 85 ARG A CA 1
ATOM 654 C C . ARG A 1 85 ? 8.828 -0.063 -12.568 1.00 97.94 85 ARG A C 1
ATOM 656 O O . ARG A 1 85 ? 8.055 -0.641 -11.806 1.00 97.94 85 ARG A O 1
ATOM 663 N N . VAL A 1 86 ? 8.441 0.549 -13.681 1.00 98.56 86 VAL A N 1
ATOM 664 C CA . VAL A 1 86 ? 7.067 0.558 -14.182 1.00 98.56 86 VAL A CA 1
ATOM 665 C C . VAL A 1 86 ? 7.069 0.146 -15.646 1.00 98.56 86 VAL A C 1
ATOM 667 O O . VAL A 1 86 ? 7.855 0.671 -16.444 1.00 98.56 86 VAL A O 1
ATOM 670 N N . GLY A 1 87 ? 6.188 -0.782 -15.997 1.00 97.88 87 GLY A N 1
ATOM 671 C CA . GLY A 1 87 ? 6.011 -1.279 -17.358 1.00 97.88 87 GLY A CA 1
ATOM 672 C C . GLY A 1 87 ? 4.541 -1.442 -17.725 1.00 97.88 87 GLY A C 1
ATOM 673 O O . GLY A 1 87 ? 3.659 -1.048 -16.967 1.00 97.88 87 GLY A O 1
ATOM 674 N N . VAL A 1 88 ? 4.284 -2.006 -18.900 1.00 97.00 88 VAL A N 1
ATOM 675 C CA . VAL A 1 88 ? 2.938 -2.290 -19.400 1.00 97.00 88 VAL A CA 1
ATOM 676 C C . VAL A 1 88 ? 2.846 -3.782 -19.664 1.00 97.00 88 VAL A C 1
ATOM 678 O O . VAL A 1 88 ? 3.638 -4.289 -20.455 1.00 97.00 88 VAL A O 1
ATOM 681 N N . GLU A 1 89 ? 1.860 -4.432 -19.038 1.00 93.00 89 GLU A N 1
ATOM 682 C CA . GLU A 1 89 ? 1.692 -5.894 -19.038 1.00 93.00 89 GLU A CA 1
ATOM 683 C C . GLU A 1 89 ? 2.856 -6.650 -18.369 1.00 93.00 89 GLU A C 1
ATOM 685 O O . GLU A 1 89 ? 3.932 -6.098 -18.184 1.00 93.00 89 GLU A O 1
ATOM 690 N N . ALA A 1 90 ? 2.638 -7.901 -17.961 1.00 92.12 90 ALA A N 1
ATOM 691 C CA . ALA A 1 90 ? 3.623 -8.663 -17.197 1.00 92.12 90 ALA A CA 1
ATOM 692 C C . ALA A 1 90 ? 4.938 -8.901 -17.968 1.00 92.12 90 ALA A C 1
ATOM 694 O O . ALA A 1 90 ? 5.031 -8.757 -19.189 1.00 92.12 90 ALA A O 1
ATOM 695 N N . TYR A 1 91 ? 5.981 -9.293 -17.234 1.00 92.62 91 TYR A N 1
ATOM 696 C CA . TYR A 1 91 ? 7.345 -9.450 -17.749 1.00 92.62 91 TYR A CA 1
ATOM 697 C C . TYR A 1 91 ? 7.446 -10.346 -19.002 1.00 92.62 91 TYR A C 1
ATOM 699 O O . TYR A 1 91 ? 8.244 -10.077 -19.903 1.00 92.62 91 TYR A O 1
ATOM 707 N N . ASP A 1 92 ? 6.641 -11.406 -19.076 1.00 93.62 92 ASP A N 1
ATOM 708 C CA . ASP A 1 92 ? 6.606 -12.376 -20.175 1.00 93.62 92 ASP A CA 1
ATOM 709 C C . ASP A 1 92 ? 5.935 -11.850 -21.456 1.00 93.62 92 ASP A C 1
ATOM 711 O O . ASP A 1 92 ? 6.119 -12.430 -22.529 1.00 93.62 92 ASP A O 1
ATOM 715 N N . ALA A 1 93 ? 5.245 -10.710 -21.385 1.00 93.56 93 ALA A N 1
ATOM 716 C CA . ALA A 1 93 ? 4.641 -10.044 -22.534 1.00 93.56 93 ALA A CA 1
ATOM 717 C C . ALA A 1 93 ? 5.658 -9.286 -23.414 1.00 93.56 93 ALA A C 1
ATOM 719 O O . ALA A 1 93 ? 5.293 -8.759 -24.469 1.00 93.56 93 ALA A O 1
ATOM 720 N N . TYR A 1 94 ? 6.931 -9.212 -23.004 1.00 95.56 94 TYR A N 1
ATOM 721 C CA . TYR A 1 94 ? 7.989 -8.509 -23.730 1.00 95.56 94 TYR A CA 1
ATOM 722 C C . TYR A 1 94 ? 8.770 -9.442 -24.670 1.00 95.56 94 TYR A C 1
ATOM 724 O O . TYR A 1 94 ? 9.416 -10.400 -24.241 1.00 95.56 94 TYR A O 1
ATOM 732 N N . MET A 1 95 ? 8.782 -9.118 -25.969 1.00 94.00 95 MET A N 1
ATOM 733 C CA . MET A 1 95 ? 9.541 -9.827 -27.006 1.00 94.00 95 MET A CA 1
ATOM 734 C C . MET A 1 95 ? 10.436 -8.878 -27.830 1.00 94.00 95 MET A C 1
ATOM 736 O O . MET A 1 95 ? 9.918 -8.048 -28.583 1.00 94.00 95 MET A O 1
ATOM 740 N N . PRO A 1 96 ? 11.777 -9.012 -27.767 1.00 93.69 96 PRO A N 1
ATOM 741 C CA . PRO A 1 96 ? 12.530 -9.966 -26.945 1.00 93.69 96 PRO A CA 1
ATOM 742 C C . PRO A 1 96 ? 12.403 -9.688 -25.432 1.00 93.69 96 PRO A C 1
ATOM 744 O O . PRO A 1 96 ? 12.005 -8.592 -25.037 1.00 93.69 96 PRO A O 1
ATOM 747 N N . ARG A 1 97 ? 12.727 -10.682 -24.592 1.00 93.81 97 ARG A N 1
ATOM 748 C CA . ARG A 1 97 ? 12.599 -10.591 -23.123 1.00 93.81 97 ARG A CA 1
ATOM 749 C C . ARG A 1 97 ? 13.480 -9.484 -22.539 1.00 93.81 97 ARG A C 1
ATOM 751 O O . ARG A 1 97 ? 14.542 -9.197 -23.089 1.00 93.81 97 ARG A O 1
ATOM 758 N N . LEU A 1 98 ? 13.057 -8.891 -21.423 1.00 91.94 98 LEU A N 1
ATOM 759 C CA . LEU A 1 98 ? 13.752 -7.781 -20.759 1.00 91.94 98 LEU A CA 1
ATOM 760 C C . LEU A 1 98 ? 15.076 -8.214 -20.101 1.00 91.94 98 LEU A C 1
ATOM 762 O O . LEU A 1 98 ? 15.136 -8.458 -18.899 1.00 91.94 98 LEU A O 1
ATOM 766 N N . ASP A 1 99 ? 16.148 -8.296 -20.883 1.00 89.25 99 ASP A N 1
ATOM 767 C CA . ASP A 1 99 ? 17.498 -8.584 -20.396 1.00 89.25 99 ASP A CA 1
ATOM 768 C C . ASP A 1 99 ? 18.568 -7.705 -21.070 1.00 89.25 99 ASP A C 1
ATOM 770 O O . ASP A 1 99 ? 18.282 -6.900 -21.965 1.00 89.25 99 ASP A O 1
ATOM 774 N N . ASN A 1 100 ? 19.815 -7.876 -20.625 1.00 85.75 100 ASN A N 1
ATOM 775 C CA . ASN A 1 100 ? 20.970 -7.133 -21.119 1.00 85.75 100 ASN A CA 1
ATOM 776 C C . ASN A 1 100 ? 21.230 -7.314 -22.615 1.00 85.75 100 ASN A C 1
ATOM 778 O O . ASN A 1 100 ? 21.530 -6.352 -23.323 1.00 85.75 100 ASN A O 1
ATOM 782 N N . ASP A 1 101 ? 21.119 -8.555 -23.091 1.00 89.81 101 ASP A N 1
ATOM 783 C CA . ASP A 1 101 ? 21.429 -8.910 -24.475 1.00 89.81 101 ASP A CA 1
ATOM 784 C C . ASP A 1 101 ? 20.462 -8.219 -25.446 1.00 89.81 101 ASP A C 1
ATOM 786 O O . ASP A 1 101 ? 20.809 -7.934 -26.595 1.00 89.81 101 ASP A O 1
ATOM 790 N N . ASN A 1 102 ? 19.251 -7.921 -24.970 1.00 91.62 102 ASN A N 1
ATOM 791 C CA . ASN A 1 102 ? 18.171 -7.370 -25.770 1.00 91.62 102 ASN A CA 1
ATOM 792 C C . ASN A 1 102 ? 17.998 -5.852 -25.626 1.00 91.62 102 ASN A C 1
ATOM 794 O O . ASN A 1 102 ? 17.574 -5.197 -26.584 1.00 91.62 102 ASN A O 1
ATOM 798 N N . TYR A 1 103 ? 18.335 -5.267 -24.471 1.00 90.44 103 TYR A N 1
ATOM 799 C CA . TYR A 1 103 ? 18.063 -3.856 -24.190 1.00 90.44 103 TYR A CA 1
ATOM 800 C C . TYR A 1 103 ? 19.273 -3.110 -23.632 1.00 90.44 103 TYR A C 1
ATOM 802 O O . TYR A 1 103 ? 19.650 -3.231 -22.470 1.00 90.44 103 TYR A O 1
ATOM 810 N N . ASN A 1 104 ? 19.822 -2.217 -24.460 1.00 86.12 104 ASN A N 1
ATOM 811 C CA . ASN A 1 104 ? 20.925 -1.346 -24.067 1.00 86.12 104 ASN A CA 1
ATOM 812 C C . ASN A 1 104 ? 20.579 -0.516 -22.817 1.00 86.12 104 ASN A C 1
ATOM 814 O O . ASN A 1 104 ? 19.587 0.218 -22.810 1.00 86.12 104 ASN A O 1
ATOM 818 N N . GLY A 1 105 ? 21.451 -0.581 -21.813 1.00 84.00 105 GLY A N 1
ATOM 819 C CA . GLY A 1 105 ? 21.336 0.150 -20.554 1.00 84.00 105 GLY A CA 1
ATOM 820 C C . GLY A 1 105 ? 20.661 -0.632 -19.429 1.00 84.00 105 GLY A C 1
ATOM 821 O O . GLY A 1 105 ? 20.750 -0.180 -18.293 1.00 84.00 105 GLY A O 1
ATOM 822 N N . TRP A 1 106 ? 20.067 -1.798 -19.714 1.00 86.50 106 TRP A N 1
ATOM 823 C CA . TRP A 1 106 ? 19.417 -2.643 -18.707 1.00 86.50 106 TRP A CA 1
ATOM 824 C C . TRP A 1 106 ? 20.347 -2.955 -17.526 1.00 86.50 106 TRP A C 1
ATOM 826 O O . TRP A 1 106 ? 20.008 -2.619 -16.391 1.00 86.50 106 TRP A O 1
ATOM 836 N N . ASP A 1 107 ? 21.546 -3.481 -17.797 1.00 83.62 107 ASP A N 1
ATOM 837 C CA . ASP A 1 107 ? 22.540 -3.767 -16.753 1.00 83.62 107 ASP A CA 1
ATOM 838 C C . ASP A 1 107 ? 23.013 -2.500 -16.057 1.00 83.62 107 ASP A C 1
ATOM 840 O O . ASP A 1 107 ? 23.024 -2.451 -14.840 1.00 83.62 107 ASP A O 1
ATOM 844 N N . ASN A 1 108 ? 23.296 -1.421 -16.795 1.00 85.06 108 ASN A N 1
ATOM 845 C CA . ASN A 1 108 ? 23.744 -0.174 -16.169 1.00 85.06 108 ASN A CA 1
ATOM 846 C C . ASN A 1 108 ? 22.750 0.333 -15.114 1.00 85.06 108 ASN A C 1
ATOM 848 O O . ASN A 1 108 ? 23.174 0.832 -14.075 1.00 85.06 108 ASN A O 1
ATOM 852 N N . VAL A 1 109 ? 21.441 0.241 -15.374 1.00 87.06 109 VAL A N 1
ATOM 853 C CA . VAL A 1 109 ? 20.425 0.637 -14.391 1.00 87.06 109 VAL A CA 1
ATOM 854 C C . VAL A 1 109 ? 20.390 -0.356 -13.230 1.00 87.06 109 VAL A C 1
ATOM 856 O O . VAL A 1 109 ? 20.472 0.083 -12.087 1.00 87.06 109 VAL A O 1
ATOM 859 N N . ASN A 1 110 ? 20.328 -1.663 -13.496 1.00 84.88 110 ASN A N 1
ATOM 860 C CA . ASN A 1 110 ? 20.266 -2.681 -12.438 1.00 84.88 110 ASN A CA 1
ATOM 861 C C . ASN A 1 110 ? 21.544 -2.751 -11.575 1.00 84.88 110 ASN A C 1
ATOM 863 O O . ASN A 1 110 ? 21.456 -3.063 -10.397 1.00 84.88 110 ASN A O 1
ATOM 867 N N . ASP A 1 111 ? 22.707 -2.408 -12.128 1.00 86.56 111 ASP A N 1
ATOM 868 C CA . ASP A 1 111 ? 23.999 -2.407 -11.431 1.00 86.56 111 ASP A CA 1
ATOM 869 C C . ASP A 1 111 ? 24.227 -1.129 -10.610 1.00 86.56 111 ASP A C 1
ATOM 871 O O . ASP A 1 111 ? 25.053 -1.106 -9.697 1.00 86.56 111 ASP A O 1
ATOM 875 N N . SER A 1 112 ? 23.549 -0.028 -10.958 1.00 86.38 112 SER A N 1
ATOM 876 C CA . SER A 1 112 ? 23.742 1.284 -10.317 1.00 86.38 112 SER A CA 1
ATOM 877 C C . SER A 1 112 ? 22.588 1.718 -9.418 1.00 86.38 112 SER A C 1
ATOM 879 O O . SER A 1 112 ? 22.656 2.790 -8.812 1.00 86.38 112 SER A O 1
ATOM 881 N N . THR A 1 113 ? 21.533 0.910 -9.328 1.00 93.06 113 THR A N 1
ATOM 882 C CA . THR A 1 113 ? 20.333 1.201 -8.539 1.00 93.06 113 THR A CA 1
ATOM 883 C C . THR A 1 113 ? 19.819 -0.051 -7.848 1.00 93.06 113 THR A C 1
ATOM 885 O O . THR A 1 113 ? 20.107 -1.164 -8.271 1.00 93.06 113 THR A O 1
ATOM 888 N N . ASN A 1 114 ? 19.031 0.138 -6.794 1.00 94.12 114 ASN A N 1
ATOM 889 C CA . ASN A 1 114 ? 18.378 -0.957 -6.088 1.00 94.12 114 ASN A CA 1
ATOM 890 C C . ASN A 1 114 ? 16.893 -1.023 -6.469 1.00 94.12 114 ASN A C 1
ATOM 892 O O . ASN A 1 114 ? 16.188 -0.014 -6.404 1.00 94.12 114 ASN A O 1
ATOM 896 N N . ALA A 1 115 ? 16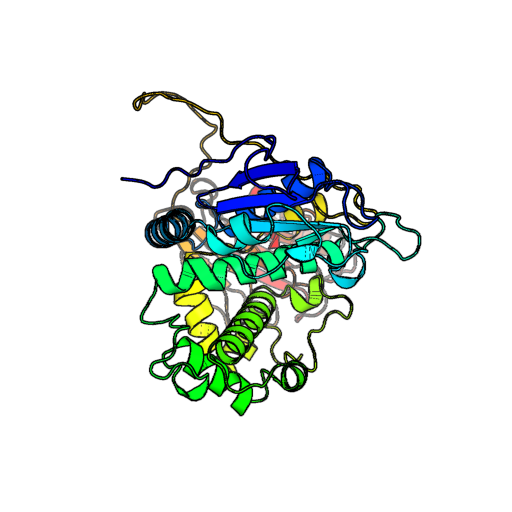.413 -2.206 -6.851 1.00 93.62 115 ALA A N 1
ATOM 897 C CA . ALA A 1 115 ? 15.024 -2.458 -7.234 1.00 93.62 115 ALA A CA 1
ATOM 898 C C . ALA A 1 115 ? 14.597 -3.867 -6.800 1.00 93.62 115 ALA A C 1
ATOM 900 O O . ALA A 1 115 ? 15.420 -4.778 -6.810 1.00 93.62 115 ALA A O 1
ATOM 901 N N . THR A 1 116 ? 13.318 -4.061 -6.474 1.00 91.25 116 THR A N 1
ATOM 902 C CA . THR A 1 116 ? 12.728 -5.392 -6.231 1.00 91.25 116 THR A CA 1
ATOM 903 C C . THR A 1 116 ? 11.991 -5.878 -7.467 1.00 91.25 116 THR A C 1
ATOM 905 O O . THR A 1 116 ? 12.498 -6.726 -8.197 1.00 91.25 116 THR A O 1
ATOM 908 N N . ASP A 1 117 ? 10.865 -5.238 -7.782 1.00 91.94 117 ASP A N 1
ATOM 909 C CA . ASP A 1 117 ? 9.886 -5.730 -8.751 1.00 91.94 117 ASP A CA 1
ATOM 910 C C . ASP A 1 117 ? 9.585 -4.673 -9.823 1.00 91.94 117 ASP A C 1
ATOM 912 O O . ASP A 1 117 ? 10.225 -3.613 -9.900 1.00 91.94 117 ASP A O 1
ATOM 916 N N . PHE A 1 118 ? 8.628 -4.993 -10.684 1.00 97.56 118 PHE A N 1
ATOM 917 C CA . PHE A 1 118 ? 7.930 -4.033 -11.524 1.00 97.56 118 PHE A CA 1
ATOM 918 C C . PHE A 1 118 ? 6.564 -3.723 -10.919 1.00 97.56 118 PHE A C 1
ATOM 920 O O . PHE A 1 118 ? 6.017 -4.528 -10.187 1.00 97.56 118 PHE A O 1
ATOM 927 N N . ILE A 1 119 ? 6.035 -2.551 -11.252 1.00 98.56 119 ILE A N 1
ATOM 928 C CA . ILE A 1 119 ? 4.602 -2.273 -11.213 1.00 98.56 119 ILE A CA 1
ATOM 929 C C . ILE A 1 119 ? 4.132 -2.247 -12.664 1.00 98.56 119 ILE A C 1
ATOM 931 O O . ILE A 1 119 ? 4.648 -1.475 -13.482 1.00 98.56 119 ILE A O 1
ATOM 935 N N . TRP A 1 120 ? 3.157 -3.073 -12.993 1.00 97.88 120 TRP A N 1
ATOM 936 C CA . TRP A 1 120 ? 2.618 -3.216 -14.330 1.00 97.88 120 TRP A CA 1
ATOM 937 C C . TRP A 1 120 ? 1.330 -2.413 -14.500 1.00 97.88 120 TRP A C 1
ATOM 939 O O . TRP A 1 120 ? 0.415 -2.422 -13.675 1.00 97.88 120 TRP A O 1
ATOM 949 N N . HIS A 1 121 ? 1.248 -1.706 -15.622 1.00 97.25 121 HIS A N 1
ATOM 950 C CA . HIS A 1 121 ? -0.009 -1.173 -16.126 1.00 97.25 121 HIS A CA 1
ATOM 951 C C . HIS A 1 121 ? -0.772 -2.322 -16.776 1.00 97.25 121 HIS A C 1
ATOM 953 O O . HIS A 1 121 ? -0.381 -2.812 -17.842 1.00 97.25 121 HIS A O 1
ATOM 959 N N . LEU A 1 122 ? -1.810 -2.794 -16.091 1.00 94.38 122 LEU A N 1
ATOM 960 C CA . LEU A 1 122 ? -2.535 -3.998 -16.472 1.00 94.38 122 LEU A CA 1
ATOM 961 C C . LEU A 1 122 ? -3.405 -3.748 -17.707 1.00 94.38 122 LEU A C 1
ATOM 963 O O . LEU A 1 122 ? -4.018 -2.689 -17.866 1.00 94.38 122 LEU A O 1
ATOM 967 N N . ARG A 1 123 ? -3.488 -4.757 -18.575 1.00 89.62 123 ARG A N 1
ATOM 968 C CA . ARG A 1 123 ? -4.329 -4.760 -19.775 1.00 89.62 123 ARG A CA 1
ATOM 969 C C . ARG A 1 123 ? -5.018 -6.098 -19.932 1.00 89.62 123 ARG A C 1
ATOM 971 O O . ARG A 1 123 ? -4.535 -7.110 -19.434 1.00 89.62 123 ARG A O 1
ATOM 978 N N . ASP A 1 124 ? -6.139 -6.094 -20.638 1.00 82.69 124 ASP A N 1
ATOM 979 C CA . ASP A 1 124 ? -6.790 -7.330 -21.044 1.00 82.69 124 ASP A CA 1
ATOM 980 C C . ASP A 1 124 ? -6.058 -7.999 -22.221 1.00 82.69 124 ASP A C 1
ATOM 982 O O . ASP A 1 124 ? -5.169 -7.425 -22.854 1.00 82.69 124 ASP A O 1
ATOM 986 N N . ALA A 1 125 ? -6.494 -9.211 -22.570 1.00 80.12 125 ALA A N 1
ATOM 987 C CA . ALA A 1 125 ? -5.941 -9.977 -23.688 1.00 80.12 125 ALA A CA 1
ATOM 988 C C . ALA A 1 125 ? -6.111 -9.301 -25.067 1.00 80.12 125 ALA A C 1
ATOM 990 O O . ALA A 1 125 ? -5.513 -9.746 -26.047 1.00 80.12 125 ALA A O 1
ATOM 991 N N . SER A 1 126 ? -6.940 -8.255 -25.176 1.00 82.38 126 SER A N 1
ATOM 992 C CA . SER A 1 126 ? -7.086 -7.450 -26.395 1.00 82.38 126 SER A CA 1
ATOM 993 C C . SER A 1 126 ? -6.095 -6.280 -26.461 1.00 82.38 126 SER A C 1
ATOM 995 O O . SER A 1 126 ? -6.050 -5.575 -27.471 1.00 82.38 126 SER A O 1
ATOM 997 N N . GLY A 1 127 ? -5.288 -6.087 -25.412 1.00 78.31 127 GLY A N 1
ATOM 998 C CA . GLY A 1 127 ? -4.383 -4.952 -25.257 1.00 78.31 127 GLY A CA 1
ATOM 999 C C . GLY A 1 127 ? -5.097 -3.669 -24.827 1.00 78.31 127 GLY A C 1
ATOM 1000 O O . GLY A 1 127 ? -4.527 -2.586 -24.956 1.00 78.31 127 GLY A O 1
ATOM 1001 N N . THR A 1 128 ? -6.335 -3.766 -24.338 1.00 83.00 128 THR A N 1
ATOM 1002 C CA . THR A 1 128 ? -7.104 -2.631 -23.824 1.00 83.00 128 THR A CA 1
ATOM 1003 C C . THR A 1 128 ? -6.828 -2.461 -22.332 1.00 83.00 128 THR A C 1
ATOM 1005 O O . THR A 1 128 ? -6.761 -3.438 -21.586 1.00 83.00 128 THR A O 1
ATOM 1008 N N . TYR A 1 129 ? -6.696 -1.214 -21.873 1.00 80.12 129 TYR A N 1
ATOM 1009 C CA . TYR A 1 129 ? -6.640 -0.887 -20.445 1.00 80.12 129 TYR A CA 1
ATOM 1010 C C . TYR A 1 129 ? -8.021 -1.077 -19.811 1.00 80.12 129 TYR A C 1
ATOM 1012 O O . TYR A 1 129 ? -8.787 -0.135 -19.628 1.00 80.12 129 TYR A O 1
ATOM 1020 N N . SER A 1 130 ? -8.364 -2.328 -19.523 1.00 75.94 130 SER A N 1
ATOM 1021 C CA . SER A 1 130 ? -9.586 -2.692 -18.812 1.00 75.94 130 SER A CA 1
ATOM 1022 C C . SER A 1 130 ? -9.356 -3.634 -17.627 1.00 75.94 130 SER A C 1
ATOM 1024 O O . SER A 1 130 ? -10.117 -4.595 -17.480 1.00 75.94 130 SER A O 1
ATOM 1026 N N . PRO A 1 131 ? -8.343 -3.401 -16.768 1.00 76.75 131 PRO A N 1
ATOM 1027 C CA . PRO A 1 131 ? -8.332 -4.065 -15.477 1.00 76.75 131 PRO A CA 1
ATOM 1028 C C . PRO A 1 131 ? -9.518 -3.563 -14.642 1.00 76.75 131 PRO A C 1
ATOM 1030 O O . PRO A 1 131 ? -10.026 -2.450 -14.853 1.00 76.75 131 PRO A O 1
ATOM 1033 N N . SER A 1 132 ? -9.948 -4.365 -13.668 1.00 87.44 132 SER A N 1
ATOM 1034 C CA . SER A 1 132 ? -10.729 -3.798 -12.572 1.00 87.44 132 SER A CA 1
ATOM 1035 C C . SER A 1 132 ? -9.852 -2.796 -11.818 1.00 87.44 132 SER A C 1
ATOM 1037 O O . SER A 1 132 ? -8.634 -2.975 -11.703 1.00 87.44 132 SER A O 1
ATOM 1039 N N . GLY A 1 133 ? -10.463 -1.735 -11.293 1.00 91.81 133 GLY A N 1
ATOM 1040 C CA . GLY A 1 133 ? -9.759 -0.777 -10.444 1.00 91.81 133 GLY A CA 1
ATOM 1041 C C . GLY A 1 133 ? -9.086 -1.471 -9.258 1.00 91.81 133 GLY A C 1
ATOM 1042 O O . GLY A 1 133 ? -7.953 -1.165 -8.912 1.00 91.81 133 GLY A O 1
ATOM 1043 N N . GLU A 1 134 ? -9.751 -2.486 -8.708 1.00 93.00 134 GLU A N 1
ATOM 1044 C CA . GLU A 1 134 ? -9.269 -3.327 -7.611 1.00 93.00 134 GLU A CA 1
ATOM 1045 C C . GLU A 1 134 ? -7.989 -4.102 -7.967 1.00 93.00 134 GLU A C 1
ATOM 1047 O O . GLU A 1 134 ? -7.018 -4.044 -7.211 1.00 93.00 134 GLU A O 1
ATOM 1052 N N . ALA A 1 135 ? -7.940 -4.752 -9.137 1.00 93.44 135 ALA A N 1
ATOM 1053 C CA . ALA A 1 135 ? -6.741 -5.458 -9.594 1.00 93.44 135 ALA A CA 1
ATOM 1054 C C . ALA A 1 135 ? -5.566 -4.488 -9.768 1.00 93.44 135 ALA A C 1
ATOM 1056 O O . ALA A 1 135 ? -4.448 -4.770 -9.340 1.00 93.44 135 ALA A O 1
ATOM 1057 N N . GLN A 1 136 ? -5.831 -3.303 -10.328 1.00 96.56 136 GLN A N 1
ATOM 1058 C CA . GLN A 1 136 ? -4.789 -2.299 -10.505 1.00 96.56 136 GLN A CA 1
ATOM 1059 C C . GLN A 1 136 ? -4.320 -1.691 -9.173 1.00 96.56 136 GLN A C 1
ATOM 1061 O O . GLN A 1 136 ? -3.137 -1.374 -9.057 1.00 96.56 136 GLN A O 1
ATOM 1066 N N . ILE A 1 137 ? -5.204 -1.548 -8.174 1.00 97.50 137 ILE A N 1
ATOM 1067 C CA . ILE A 1 137 ? -4.841 -1.155 -6.801 1.00 97.50 137 ILE A CA 1
ATOM 1068 C C . ILE A 1 137 ? -3.901 -2.192 -6.193 1.00 97.50 137 ILE A C 1
ATOM 1070 O O . ILE A 1 137 ? -2.870 -1.804 -5.646 1.00 97.50 137 ILE A O 1
ATOM 1074 N N . THR A 1 138 ? -4.238 -3.480 -6.297 1.00 96.94 138 THR A N 1
ATOM 1075 C CA . THR A 1 138 ? -3.424 -4.566 -5.736 1.00 96.94 138 THR A CA 1
ATOM 1076 C C . THR A 1 138 ? -2.032 -4.595 -6.346 1.00 96.94 138 THR A C 1
ATOM 1078 O O . THR A 1 138 ? -1.069 -4.411 -5.608 1.00 96.94 138 THR A O 1
ATOM 1081 N N . GLU A 1 139 ? -1.934 -4.634 -7.675 1.00 97.31 139 GLU A N 1
ATOM 1082 C CA . GLU A 1 139 ? -0.667 -4.540 -8.415 1.00 97.31 139 GLU A CA 1
ATOM 1083 C C . GLU A 1 139 ? 0.187 -3.337 -7.972 1.00 97.31 139 GLU A C 1
ATOM 1085 O O . GLU A 1 139 ? 1.398 -3.432 -7.781 1.00 97.31 139 GLU A O 1
ATOM 1090 N N . ASN A 1 140 ? -0.434 -2.167 -7.784 1.00 97.81 140 ASN A N 1
ATOM 1091 C CA . ASN A 1 140 ? 0.314 -0.959 -7.448 1.00 97.81 140 ASN A CA 1
ATOM 1092 C C . ASN A 1 140 ? 0.787 -0.943 -5.987 1.00 97.81 140 ASN A C 1
ATOM 1094 O O . ASN A 1 140 ? 1.917 -0.538 -5.718 1.00 97.81 140 ASN A O 1
ATOM 1098 N N . ILE A 1 141 ? -0.070 -1.330 -5.037 1.00 98.44 141 ILE A N 1
ATOM 1099 C CA . ILE A 1 141 ? 0.261 -1.265 -3.610 1.00 98.44 141 ILE A CA 1
ATOM 1100 C C . ILE A 1 141 ? 1.160 -2.429 -3.205 1.00 98.44 141 ILE A C 1
ATOM 1102 O O . ILE A 1 141 ? 2.105 -2.179 -2.465 1.00 98.44 141 ILE A O 1
ATOM 1106 N N . GLU A 1 142 ? 0.921 -3.652 -3.675 1.00 98.00 142 GLU A N 1
ATOM 1107 C CA . GLU A 1 142 ? 1.754 -4.825 -3.373 1.00 98.00 142 GLU A CA 1
ATOM 1108 C C . GLU A 1 142 ? 3.222 -4.561 -3.723 1.00 98.00 142 GLU A C 1
ATOM 1110 O O . GLU A 1 142 ? 4.081 -4.499 -2.841 1.00 98.00 142 GLU A O 1
ATOM 1115 N N . HIS A 1 143 ? 3.507 -4.254 -4.988 1.00 98.50 143 HIS A N 1
ATOM 1116 C CA . HIS A 1 143 ? 4.880 -4.022 -5.427 1.0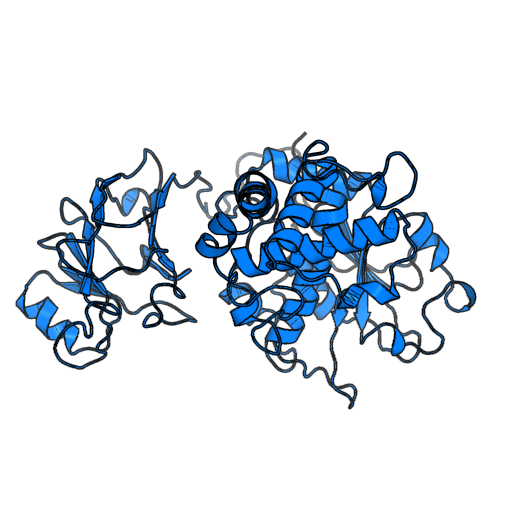0 98.50 143 HIS A CA 1
ATOM 1117 C C . HIS A 1 143 ? 5.483 -2.723 -4.858 1.00 98.50 143 HIS A C 1
ATOM 1119 O O . HIS A 1 143 ? 6.694 -2.640 -4.625 1.00 98.50 143 HIS A O 1
ATOM 1125 N N . ALA A 1 144 ? 4.666 -1.709 -4.543 1.00 98.56 144 ALA A N 1
ATOM 1126 C CA . ALA A 1 144 ? 5.150 -0.552 -3.790 1.00 98.56 144 ALA A CA 1
ATOM 1127 C C . ALA A 1 144 ? 5.526 -0.927 -2.345 1.00 98.56 144 ALA A C 1
ATOM 1129 O O . ALA A 1 144 ? 6.547 -0.454 -1.835 1.00 98.56 144 ALA A O 1
ATOM 1130 N N . LEU A 1 145 ? 4.742 -1.785 -1.684 1.00 98.69 145 LEU A N 1
ATOM 1131 C CA . LEU A 1 145 ? 5.068 -2.325 -0.368 1.00 98.69 145 LEU A CA 1
ATOM 1132 C C . LEU A 1 145 ? 6.347 -3.148 -0.437 1.00 98.69 145 LEU A C 1
ATOM 1134 O O . LEU A 1 145 ? 7.218 -2.902 0.387 1.00 98.69 145 LEU A O 1
ATOM 1138 N N . HIS A 1 146 ? 6.513 -4.014 -1.437 1.00 98.62 146 HIS A N 1
ATOM 1139 C CA . HIS A 1 146 ? 7.742 -4.772 -1.680 1.00 98.62 146 HIS A CA 1
ATOM 1140 C C . HIS A 1 146 ? 8.974 -3.860 -1.724 1.00 98.62 146 HIS A C 1
ATOM 1142 O O . HIS A 1 146 ? 9.949 -4.096 -1.011 1.00 98.62 146 HIS A O 1
ATOM 1148 N N . THR A 1 147 ? 8.911 -2.757 -2.472 1.00 98.12 147 THR A N 1
ATOM 1149 C CA . THR A 1 147 ? 9.993 -1.761 -2.519 1.00 98.12 147 THR A CA 1
ATOM 1150 C C . THR A 1 147 ? 10.245 -1.106 -1.152 1.00 98.12 147 THR A C 1
ATOM 1152 O O . THR A 1 147 ? 11.390 -0.990 -0.702 1.00 98.12 147 THR A O 1
ATOM 1155 N N . LEU A 1 148 ? 9.195 -0.657 -0.457 1.00 98.12 148 LEU A N 1
ATOM 1156 C CA . LEU A 1 148 ? 9.337 0.052 0.821 1.00 98.12 148 LEU A CA 1
ATOM 1157 C C . LEU A 1 148 ? 9.802 -0.864 1.961 1.00 98.12 148 LEU A C 1
ATOM 1159 O O . LEU A 1 148 ? 10.607 -0.448 2.800 1.00 98.12 148 LEU A O 1
ATOM 1163 N N . THR A 1 149 ? 9.310 -2.097 2.014 1.00 97.69 149 THR A N 1
ATOM 1164 C CA . THR A 1 149 ? 9.667 -3.068 3.050 1.00 97.69 149 THR A CA 1
ATOM 1165 C C . THR A 1 149 ? 11.070 -3.618 2.838 1.00 97.69 149 THR A C 1
ATOM 1167 O O . THR A 1 149 ? 11.765 -3.813 3.832 1.00 97.69 149 THR A O 1
ATOM 1170 N N . GLN A 1 150 ? 11.522 -3.766 1.589 1.00 96.81 150 GLN A N 1
ATOM 1171 C CA . GLN A 1 150 ? 12.879 -4.203 1.258 1.00 96.81 150 GLN A CA 1
ATOM 1172 C C . GLN A 1 150 ? 13.934 -3.145 1.602 1.00 96.81 150 GLN A C 1
ATOM 1174 O O . GLN A 1 150 ? 14.954 -3.470 2.200 1.00 96.81 150 GLN A O 1
ATOM 1179 N N . PHE A 1 151 ? 13.717 -1.878 1.234 1.00 96.56 151 PHE A N 1
ATOM 1180 C CA . PHE A 1 151 ? 14.794 -0.876 1.290 1.00 96.56 151 PHE A CA 1
ATOM 1181 C C . PHE A 1 151 ? 14.628 0.173 2.391 1.00 96.56 151 PHE A C 1
ATOM 1183 O O . PHE A 1 151 ? 15.608 0.758 2.850 1.00 96.56 151 PHE A O 1
ATOM 1190 N N . ALA A 1 152 ? 13.403 0.440 2.849 1.00 96.25 152 ALA A N 1
ATOM 1191 C CA . ALA A 1 152 ? 13.164 1.501 3.825 1.00 96.25 152 ALA A CA 1
ATOM 1192 C C . ALA A 1 152 ? 13.168 0.976 5.270 1.00 96.25 152 ALA A C 1
ATOM 1194 O O . ALA A 1 152 ? 13.708 1.630 6.173 1.00 96.25 152 ALA A O 1
ATOM 1195 N N . LEU A 1 153 ? 12.562 -0.190 5.520 1.00 97.44 153 LEU A N 1
ATOM 1196 C CA . LEU A 1 153 ? 12.404 -0.731 6.875 1.00 97.44 153 LEU A CA 1
ATOM 1197 C C . LEU A 1 153 ? 13.699 -1.294 7.488 1.00 97.44 153 LEU A C 1
ATOM 1199 O O . LEU A 1 153 ? 13.944 -0.947 8.650 1.00 97.44 153 LEU A O 1
ATOM 1203 N N . PRO A 1 154 ? 14.550 -2.065 6.776 1.00 95.81 154 PRO A N 1
ATOM 1204 C CA . PRO A 1 154 ? 15.812 -2.570 7.325 1.00 95.81 154 PRO A CA 1
ATOM 1205 C C . PRO A 1 154 ? 16.727 -1.432 7.760 1.00 95.81 154 PRO A C 1
ATOM 1207 O O . PRO A 1 154 ? 17.208 -1.403 8.889 1.00 95.81 154 PRO A O 1
ATOM 1210 N N . GLU A 1 155 ? 16.842 -0.389 6.946 1.00 92.44 155 GLU A N 1
ATOM 1211 C CA . GLU A 1 155 ? 17.639 0.783 7.295 1.00 92.44 155 GLU A CA 1
ATOM 1212 C C . GLU A 1 155 ? 17.031 1.590 8.447 1.00 92.44 155 GLU A C 1
ATOM 1214 O O . GLU A 1 155 ? 17.734 2.117 9.322 1.00 92.44 155 GLU A O 1
ATOM 1219 N N . THR A 1 156 ? 15.699 1.676 8.517 1.00 94.19 156 THR A N 1
ATOM 1220 C CA . THR A 1 156 ? 15.018 2.393 9.601 1.00 94.19 156 THR A CA 1
ATOM 1221 C C . THR A 1 156 ? 15.139 1.648 10.931 1.00 94.19 156 THR A C 1
ATOM 1223 O O . THR A 1 156 ? 15.435 2.281 11.956 1.00 94.19 156 THR A O 1
ATOM 1226 N N . PHE A 1 157 ? 15.004 0.322 10.913 1.00 96.44 157 PHE A N 1
ATOM 1227 C CA . PHE A 1 157 ? 14.950 -0.561 12.076 1.00 96.44 157 PHE A CA 1
ATOM 1228 C C . PHE A 1 157 ? 15.809 -1.831 11.871 1.00 96.44 157 PHE A C 1
ATOM 1230 O O . PHE A 1 157 ? 15.269 -2.940 11.844 1.00 96.44 157 PHE A O 1
ATOM 1237 N N . PRO A 1 158 ? 17.148 -1.711 11.817 1.00 92.12 158 PRO A N 1
ATOM 1238 C CA . PRO A 1 158 ? 18.033 -2.802 11.382 1.00 92.12 158 PRO A CA 1
ATOM 1239 C C . PRO A 1 158 ? 18.007 -4.027 12.293 1.00 92.12 158 PRO A C 1
ATOM 1241 O O . PRO A 1 158 ? 18.174 -5.150 11.840 1.00 92.12 158 PRO A O 1
ATOM 1244 N N . SER A 1 159 ? 17.732 -3.845 13.587 1.00 89.69 159 SER A N 1
ATOM 1245 C CA . SER A 1 159 ? 17.589 -4.969 14.518 1.00 89.69 159 SER A CA 1
ATOM 1246 C C . SER A 1 159 ? 16.239 -5.686 14.434 1.00 89.69 159 SER A C 1
ATOM 1248 O O . SER A 1 159 ? 16.061 -6.702 15.100 1.00 89.69 159 SER A O 1
ATOM 1250 N N . LYS A 1 160 ? 15.272 -5.144 13.685 1.00 95.94 160 LYS A N 1
ATOM 1251 C CA . LYS A 1 160 ? 13.903 -5.669 13.583 1.00 95.94 160 LYS A CA 1
ATOM 1252 C C . LYS A 1 160 ? 13.609 -6.243 12.205 1.00 95.94 160 LYS A C 1
ATOM 1254 O O . LYS A 1 160 ? 13.049 -7.327 12.128 1.00 95.94 160 LYS A O 1
ATOM 1259 N N . PHE A 1 161 ? 14.037 -5.546 11.158 1.00 97.31 161 PHE A N 1
ATOM 1260 C CA . PHE A 1 161 ? 13.825 -5.917 9.760 1.00 97.31 161 PHE A CA 1
ATOM 1261 C C . PHE A 1 161 ? 15.146 -6.349 9.117 1.00 97.31 161 PHE A C 1
ATOM 1263 O O . PHE A 1 161 ? 15.480 -5.904 8.029 1.00 97.31 161 PHE A O 1
ATOM 1270 N N . ASN A 1 162 ? 15.942 -7.168 9.812 1.00 94.94 162 ASN A N 1
ATOM 1271 C CA . ASN A 1 162 ? 17.120 -7.761 9.188 1.00 94.94 162 ASN A CA 1
ATOM 1272 C C . ASN A 1 162 ? 16.674 -8.755 8.109 1.00 94.94 162 ASN A C 1
ATOM 1274 O O . ASN A 1 162 ? 15.932 -9.691 8.403 1.00 94.94 162 ASN A O 1
ATOM 1278 N N . ILE A 1 163 ? 17.158 -8.537 6.892 1.00 94.81 163 ILE A N 1
ATOM 1279 C CA . ILE A 1 163 ? 16.879 -9.361 5.710 1.00 94.81 163 ILE A CA 1
ATOM 1280 C C . ILE A 1 163 ? 18.144 -10.049 5.176 1.00 94.81 163 ILE A C 1
ATOM 1282 O O . ILE A 1 163 ? 18.056 -10.908 4.309 1.00 94.81 163 ILE A O 1
ATOM 1286 N N . SER A 1 164 ? 19.318 -9.706 5.714 1.00 94.44 164 SER A N 1
ATOM 1287 C CA . SER A 1 164 ? 20.592 -10.292 5.305 1.00 94.44 164 SER A CA 1
ATOM 1288 C C . SER A 1 164 ? 20.946 -11.519 6.141 1.00 94.44 164 SER A C 1
ATOM 1290 O O . SER A 1 164 ? 20.600 -11.641 7.326 1.00 94.44 164 SER A O 1
ATOM 1292 N N . SER A 1 165 ? 21.702 -12.410 5.520 1.00 95.31 165 SER A N 1
ATOM 1293 C CA . SER A 1 165 ? 22.189 -13.661 6.064 1.00 95.31 165 SER A CA 1
ATOM 1294 C C . SER A 1 165 ? 23.643 -13.557 6.509 1.00 95.31 165 SER A C 1
ATOM 1296 O O . SER A 1 165 ? 24.480 -12.866 5.933 1.00 95.31 165 SER A O 1
ATOM 1298 N N . THR A 1 166 ? 23.980 -14.323 7.542 1.00 96.38 166 THR A N 1
ATOM 1299 C CA . THR A 1 166 ? 25.368 -14.475 8.005 1.00 96.38 166 THR A CA 1
ATOM 1300 C C . THR A 1 166 ? 26.184 -15.477 7.183 1.00 96.38 166 THR A C 1
ATOM 1302 O O . THR A 1 166 ? 27.405 -15.535 7.337 1.00 96.38 166 THR A O 1
ATOM 1305 N N . ASN A 1 167 ? 25.539 -16.282 6.332 1.00 95.62 167 ASN A N 1
ATOM 1306 C CA . ASN A 1 167 ? 26.175 -17.374 5.589 1.00 95.62 167 ASN A CA 1
ATOM 1307 C C . ASN A 1 167 ? 25.819 -17.399 4.087 1.00 95.62 167 ASN A C 1
ATOM 1309 O O . ASN A 1 167 ? 26.172 -18.366 3.410 1.00 95.62 167 ASN A O 1
ATOM 1313 N N . GLY A 1 168 ? 25.130 -16.368 3.582 1.00 95.00 168 GLY A N 1
ATOM 1314 C CA . GLY A 1 168 ? 24.667 -16.278 2.191 1.00 95.00 168 GLY A CA 1
ATOM 1315 C C . GLY A 1 168 ? 23.519 -17.230 1.834 1.00 95.00 168 GLY A C 1
ATOM 1316 O O . GLY A 1 168 ? 23.259 -17.452 0.655 1.00 95.00 168 GLY A O 1
ATOM 1317 N N . LYS A 1 169 ? 22.862 -17.824 2.837 1.00 96.00 169 LYS A N 1
ATOM 1318 C CA . LYS A 1 169 ? 21.708 -18.724 2.696 1.00 96.00 169 LYS A CA 1
ATOM 1319 C C . LYS A 1 169 ? 20.524 -18.226 3.511 1.00 96.00 169 LYS A C 1
ATOM 1321 O O . LYS A 1 169 ? 20.729 -17.592 4.549 1.00 96.00 169 LYS A O 1
ATOM 1326 N N . ASP A 1 170 ? 19.314 -18.592 3.115 1.00 93.81 170 ASP A N 1
ATOM 1327 C CA . ASP A 1 170 ? 18.071 -18.335 3.858 1.00 93.81 170 ASP A CA 1
ATOM 1328 C C . ASP A 1 170 ? 18.189 -18.699 5.355 1.00 93.81 170 ASP A C 1
ATOM 1330 O O . ASP A 1 170 ? 17.868 -17.905 6.237 1.00 93.81 170 ASP A O 1
ATOM 1334 N N . SER A 1 171 ? 18.791 -19.853 5.652 1.00 93.75 171 SER A N 1
ATOM 1335 C CA . SER A 1 171 ? 19.027 -20.388 6.998 1.00 93.75 171 SER A CA 1
ATOM 1336 C C . SER A 1 171 ? 19.929 -19.527 7.889 1.00 93.75 171 SER A C 1
ATOM 1338 O O . SER A 1 171 ? 20.003 -19.761 9.097 1.00 93.75 171 SER A O 1
ATOM 1340 N N . GLY A 1 172 ? 20.658 -18.568 7.315 1.00 94.38 172 GLY A N 1
ATOM 1341 C CA . GLY A 1 172 ? 21.476 -17.614 8.060 1.00 94.38 172 GLY A CA 1
ATOM 1342 C C . GLY A 1 172 ? 20.790 -16.274 8.329 1.00 94.38 172 GLY A C 1
ATOM 1343 O O . GLY A 1 172 ? 21.404 -15.439 9.004 1.00 94.38 172 GLY A O 1
ATOM 1344 N N . ILE A 1 173 ? 19.561 -16.062 7.836 1.00 95.44 173 ILE A N 1
ATOM 1345 C CA . ILE A 1 173 ? 18.731 -14.902 8.177 1.00 95.44 173 ILE A CA 1
ATOM 1346 C C . ILE A 1 173 ? 18.143 -15.106 9.577 1.00 95.44 173 ILE A C 1
ATOM 1348 O O . ILE A 1 173 ? 17.718 -16.191 9.967 1.00 95.44 173 ILE A O 1
ATOM 1352 N N . SER A 1 174 ? 18.153 -14.048 10.383 1.00 93.44 174 SER A N 1
ATOM 1353 C CA . SER A 1 174 ? 17.622 -14.071 11.746 1.00 93.44 174 SER A CA 1
ATOM 1354 C C . SER A 1 174 ? 17.144 -12.686 12.176 1.00 93.44 174 SER A C 1
ATOM 1356 O O . SER A 1 174 ? 17.446 -11.686 11.525 1.00 93.44 174 SER A O 1
ATOM 1358 N N . GLY A 1 175 ? 16.409 -12.622 13.288 1.00 93.75 175 GLY A N 1
ATOM 1359 C CA . GLY A 1 175 ? 15.873 -11.382 13.853 1.00 93.75 175 GLY A CA 1
ATOM 1360 C C . GLY A 1 175 ? 14.360 -11.433 14.041 1.00 93.75 175 GLY A C 1
ATOM 1361 O O . GLY A 1 175 ? 13.729 -12.456 13.779 1.00 93.75 175 GLY A O 1
ATOM 1362 N N . ASP A 1 176 ? 13.782 -10.327 14.517 1.00 97.94 176 ASP A N 1
ATOM 1363 C CA . ASP A 1 176 ? 12.353 -10.252 14.841 1.00 97.94 176 ASP A CA 1
ATOM 1364 C C . ASP A 1 176 ? 11.453 -10.547 13.629 1.00 97.94 176 ASP A C 1
ATOM 1366 O O . ASP A 1 176 ? 10.479 -11.278 13.779 1.00 97.94 176 ASP A O 1
ATOM 1370 N N . LEU A 1 177 ? 11.776 -10.020 12.441 1.00 98.44 177 LEU A N 1
ATOM 1371 C CA . LEU A 1 177 ? 11.001 -10.277 11.223 1.00 98.44 177 LEU A CA 1
ATOM 1372 C C . LEU A 1 177 ? 11.008 -11.759 10.839 1.00 98.44 177 LEU A C 1
ATOM 1374 O O . LEU A 1 177 ? 9.950 -12.335 10.607 1.00 98.44 177 LEU A O 1
ATOM 1378 N N . TYR A 1 178 ? 12.185 -12.387 10.836 1.00 97.50 178 TYR A N 1
ATOM 1379 C CA . TYR A 1 178 ? 12.298 -13.816 10.558 1.00 97.50 178 TYR A CA 1
ATOM 1380 C C . TYR A 1 178 ? 11.530 -14.647 11.594 1.00 97.50 178 TYR A C 1
ATOM 1382 O O . TYR A 1 178 ? 10.790 -15.554 11.233 1.00 97.50 178 TYR A O 1
ATOM 1390 N N . ALA A 1 179 ? 11.629 -14.306 12.883 1.00 98.50 179 ALA A N 1
ATOM 1391 C CA . ALA A 1 179 ? 10.858 -14.977 13.929 1.00 98.50 179 ALA A CA 1
ATOM 1392 C C . ALA A 1 179 ? 9.338 -14.828 13.727 1.00 98.50 179 ALA A C 1
ATOM 1394 O O . ALA A 1 179 ? 8.601 -15.780 13.971 1.00 98.50 179 ALA A O 1
ATOM 1395 N N . ALA A 1 180 ? 8.877 -13.666 13.255 1.00 98.81 180 ALA A N 1
ATOM 1396 C CA . ALA A 1 180 ? 7.470 -13.427 12.951 1.00 98.81 180 ALA A CA 1
ATOM 1397 C C . ALA A 1 180 ? 6.975 -14.259 11.756 1.00 98.81 180 ALA A C 1
ATOM 1399 O O . ALA A 1 180 ? 5.902 -14.851 11.849 1.00 98.81 180 ALA A O 1
ATOM 1400 N N . LEU A 1 181 ? 7.779 -14.368 10.691 1.00 98.62 181 LEU A N 1
ATOM 1401 C CA . LEU A 1 181 ? 7.511 -15.262 9.559 1.00 98.62 181 LEU A CA 1
ATOM 1402 C C . LEU A 1 181 ? 7.405 -16.724 10.021 1.00 98.62 181 LEU A C 1
ATOM 1404 O O . LEU A 1 181 ? 6.448 -17.416 9.689 1.00 98.62 181 LEU A O 1
ATOM 1408 N N . GLN A 1 182 ? 8.365 -17.198 10.822 1.00 98.56 182 GLN A N 1
ATOM 1409 C CA . GLN A 1 182 ? 8.361 -18.578 11.321 1.00 98.56 182 GLN A CA 1
ATOM 1410 C C . GLN A 1 182 ? 7.146 -18.870 12.217 1.00 98.56 182 GLN A C 1
ATOM 1412 O O . GLN A 1 182 ? 6.584 -19.962 12.149 1.00 98.56 182 GLN A O 1
ATOM 1417 N N . GLU A 1 183 ? 6.716 -17.902 13.033 1.00 98.81 183 GLU A N 1
ATOM 1418 C CA . GLU A 1 183 ? 5.480 -18.007 13.818 1.00 98.81 183 GLU A CA 1
ATOM 1419 C C . GLU A 1 183 ? 4.248 -18.130 12.910 1.00 98.81 183 GLU A C 1
ATOM 1421 O O . GLU A 1 183 ? 3.431 -19.025 13.123 1.00 98.81 183 GLU A O 1
ATOM 1426 N N . ALA A 1 184 ? 4.148 -17.295 11.872 1.00 98.81 184 ALA A N 1
ATOM 1427 C CA . ALA A 1 184 ? 3.041 -17.332 10.920 1.00 98.81 184 ALA A CA 1
ATOM 1428 C C . ALA A 1 184 ? 2.958 -18.678 10.182 1.00 98.81 184 ALA A C 1
ATOM 1430 O O . ALA A 1 184 ? 1.877 -19.258 10.082 1.00 98.81 184 ALA A O 1
ATOM 1431 N N . ILE A 1 185 ? 4.097 -19.218 9.733 1.00 98.56 185 ILE A N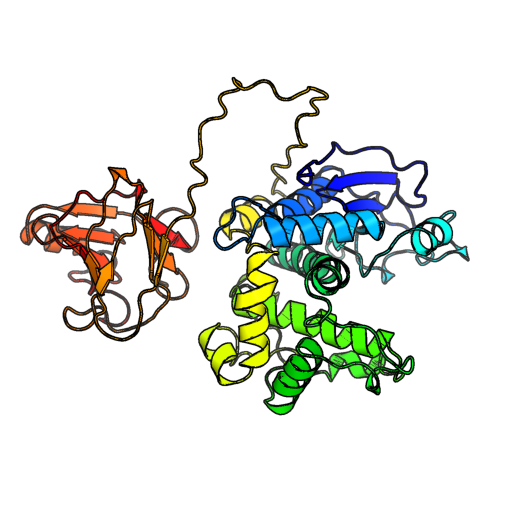 1
ATOM 1432 C CA . ILE A 1 185 ? 4.165 -20.539 9.088 1.00 98.56 185 ILE A CA 1
ATOM 1433 C C . ILE A 1 185 ? 3.761 -21.641 10.070 1.00 98.56 185 ILE A C 1
ATOM 1435 O O . ILE A 1 185 ? 2.913 -22.478 9.763 1.00 98.56 185 ILE A O 1
ATOM 1439 N N . SER A 1 186 ? 4.338 -21.640 11.276 1.00 98.56 186 SER A N 1
ATOM 1440 C CA . SER A 1 186 ? 4.071 -22.673 12.285 1.00 98.56 186 SER A CA 1
ATOM 1441 C C . SER A 1 186 ? 2.605 -22.710 12.722 1.00 98.56 186 SER A C 1
ATOM 1443 O O . SER A 1 186 ? 2.109 -23.781 13.075 1.00 98.56 186 SER A O 1
ATOM 1445 N N . ASN A 1 187 ? 1.927 -21.562 12.722 1.00 98.50 187 ASN A N 1
ATOM 1446 C CA . ASN A 1 187 ? 0.529 -21.444 13.128 1.00 98.50 187 ASN A CA 1
ATOM 1447 C C . ASN A 1 187 ? -0.454 -21.584 11.953 1.00 98.50 187 ASN A C 1
ATOM 1449 O O . ASN A 1 187 ? -1.660 -21.517 12.167 1.00 98.50 187 ASN A O 1
ATOM 1453 N N . GLY A 1 188 ? 0.034 -21.815 10.728 1.00 98.00 188 GLY A N 1
ATOM 1454 C CA . GLY A 1 188 ? -0.810 -21.951 9.537 1.00 98.00 188 GLY A CA 1
ATOM 1455 C C . GLY A 1 188 ? -1.447 -20.639 9.071 1.00 98.00 188 GLY A C 1
ATOM 1456 O O . GLY A 1 188 ? -2.446 -20.668 8.357 1.00 98.00 188 GLY A O 1
ATOM 1457 N N . VAL A 1 189 ? -0.886 -19.500 9.484 1.00 98.56 189 VAL A N 1
ATOM 1458 C CA . VAL A 1 189 ? -1.292 -18.163 9.029 1.00 98.56 189 VAL A CA 1
ATOM 1459 C C . VAL A 1 189 ? -0.739 -17.889 7.633 1.00 98.56 189 VAL A C 1
ATOM 1461 O O . VAL A 1 189 ? -1.457 -17.342 6.801 1.00 98.56 189 VAL A O 1
ATOM 1464 N N . TYR A 1 190 ? 0.508 -18.303 7.383 1.00 98.62 190 TYR A N 1
ATOM 1465 C CA . TYR A 1 190 ? 1.219 -18.093 6.122 1.00 98.62 190 TYR A CA 1
ATOM 1466 C C . TYR A 1 190 ? 1.712 -19.416 5.524 1.00 98.62 190 TYR A C 1
ATOM 1468 O O . TYR A 1 190 ? 2.297 -20.244 6.228 1.00 98.62 190 TYR A O 1
ATOM 1476 N N . ASN A 1 191 ? 1.497 -19.617 4.228 1.00 98.12 191 ASN A N 1
ATOM 1477 C CA . ASN A 1 191 ? 1.854 -20.825 3.497 1.00 98.12 191 ASN A CA 1
ATOM 1478 C C . ASN A 1 191 ? 2.833 -20.507 2.366 1.00 98.12 191 ASN A C 1
ATOM 1480 O O . ASN A 1 191 ? 2.513 -19.789 1.431 1.00 98.12 191 ASN A O 1
ATOM 1484 N N . ILE A 1 192 ? 4.005 -21.137 2.413 1.00 96.31 192 ILE A N 1
ATOM 1485 C CA . ILE A 1 192 ? 5.089 -20.893 1.455 1.00 96.31 192 ILE A CA 1
ATOM 1486 C C . ILE A 1 192 ? 5.081 -21.828 0.237 1.00 96.31 192 ILE A C 1
ATOM 1488 O O . ILE A 1 192 ? 6.045 -21.853 -0.524 1.00 96.31 192 ILE A O 1
ATOM 1492 N N . THR A 1 193 ? 4.045 -22.658 0.068 1.00 96.25 193 THR A N 1
ATOM 1493 C CA . THR A 1 193 ? 4.025 -23.706 -0.972 1.00 96.25 193 THR A CA 1
ATOM 1494 C C . THR A 1 193 ? 4.213 -23.129 -2.376 1.00 96.25 193 THR A C 1
ATOM 1496 O O . THR A 1 193 ? 4.967 -23.701 -3.164 1.00 96.25 193 THR A O 1
ATOM 1499 N N . ASP A 1 194 ? 3.621 -21.967 -2.655 1.00 92.19 194 ASP A N 1
ATOM 1500 C CA . ASP A 1 194 ? 3.693 -21.320 -3.969 1.00 92.19 194 ASP A CA 1
ATOM 1501 C C . ASP A 1 194 ? 5.072 -20.718 -4.279 1.00 92.19 194 ASP A C 1
ATOM 1503 O O . ASP A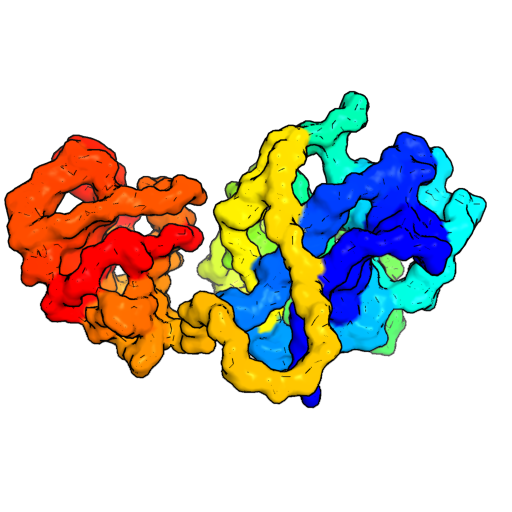 1 194 ? 5.340 -20.373 -5.425 1.00 92.19 194 ASP A O 1
ATOM 1507 N N . TYR A 1 195 ? 5.991 -20.685 -3.307 1.00 94.50 195 TYR A N 1
ATOM 1508 C CA . TYR A 1 195 ? 7.375 -20.232 -3.492 1.00 94.50 195 TYR A CA 1
ATOM 1509 C C . TYR A 1 195 ? 8.385 -21.377 -3.622 1.00 94.50 195 TYR A C 1
ATOM 1511 O O . TYR A 1 195 ? 9.557 -21.125 -3.886 1.00 94.50 195 TYR A O 1
ATOM 1519 N N . GLN A 1 196 ? 7.964 -22.644 -3.509 1.00 93.94 196 GLN A N 1
ATOM 1520 C CA . GLN A 1 196 ? 8.879 -23.797 -3.582 1.00 93.94 196 GLN A CA 1
ATOM 1521 C C . GLN A 1 196 ? 9.650 -23.887 -4.904 1.00 93.94 196 GLN A C 1
ATOM 1523 O O . GLN A 1 196 ? 10.738 -24.454 -4.946 1.00 93.94 196 GLN A O 1
ATOM 1528 N N . TRP A 1 197 ? 9.108 -23.337 -5.993 1.00 93.12 197 TRP A N 1
ATOM 1529 C CA . TRP A 1 197 ? 9.797 -23.294 -7.285 1.00 93.12 197 TRP A CA 1
ATOM 1530 C C . TRP A 1 197 ? 11.051 -22.407 -7.263 1.00 93.12 197 TRP A C 1
ATOM 1532 O O . TRP A 1 197 ? 11.945 -22.614 -8.083 1.00 93.12 197 TRP A O 1
ATOM 1542 N N . ALA A 1 198 ? 11.102 -21.438 -6.346 1.00 93.31 198 ALA A N 1
ATOM 1543 C CA . ALA A 1 198 ? 12.209 -20.510 -6.156 1.00 93.31 198 ALA A CA 1
ATOM 1544 C C . ALA A 1 198 ? 13.172 -20.956 -5.042 1.00 93.31 198 ALA A C 1
ATOM 1546 O O . ALA A 1 198 ? 14.167 -20.275 -4.806 1.00 93.31 198 ALA A O 1
ATOM 1547 N N . ASP A 1 199 ? 12.894 -22.073 -4.358 1.00 95.81 199 ASP A N 1
ATOM 1548 C CA . ASP A 1 199 ? 13.723 -22.563 -3.256 1.00 95.81 199 ASP A CA 1
ATOM 1549 C C . ASP A 1 199 ? 15.044 -23.152 -3.771 1.00 95.81 199 ASP A C 1
ATOM 1551 O O . ASP A 1 199 ? 15.154 -24.324 -4.143 1.00 95.81 199 ASP A O 1
ATOM 1555 N N . ASP A 1 200 ? 16.068 -22.308 -3.793 1.00 95.56 200 ASP A N 1
ATOM 1556 C CA . ASP A 1 200 ? 17.457 -22.668 -4.066 1.00 95.56 200 ASP A CA 1
ATOM 1557 C C . ASP A 1 200 ? 18.341 -22.611 -2.800 1.00 95.56 200 ASP A C 1
ATOM 1559 O O . ASP A 1 200 ? 19.565 -22.788 -2.872 1.00 95.56 200 ASP A O 1
ATOM 1563 N N . GLY A 1 201 ? 17.729 -22.384 -1.630 1.00 94.50 201 GLY A N 1
ATOM 1564 C CA . GLY A 1 201 ? 18.400 -22.186 -0.343 1.00 94.50 201 GLY A CA 1
ATOM 1565 C C . GLY A 1 201 ? 19.274 -20.928 -0.258 1.00 94.50 201 GLY A C 1
ATOM 1566 O O . GLY A 1 201 ? 20.135 -20.840 0.627 1.00 94.50 201 GLY A O 1
ATOM 1567 N N . SER A 1 202 ? 19.131 -19.979 -1.186 1.00 96.94 202 SER A N 1
ATOM 1568 C CA . SER A 1 202 ? 19.885 -18.724 -1.191 1.00 96.94 202 SER A CA 1
ATOM 1569 C C . SER A 1 202 ? 19.334 -17.713 -0.184 1.00 96.94 202 SER A C 1
ATOM 1571 O O . SER A 1 202 ? 18.214 -17.822 0.314 1.00 96.94 202 SER A O 1
ATOM 1573 N N . GLU A 1 203 ? 20.138 -16.697 0.135 1.00 96.25 203 GLU A N 1
ATOM 1574 C CA . GLU A 1 203 ? 19.639 -15.520 0.850 1.00 96.25 203 GLU A CA 1
ATOM 1575 C C . GLU A 1 203 ? 18.486 -14.844 0.089 1.00 96.25 203 GLU A C 1
ATOM 1577 O O . GLU A 1 203 ? 17.519 -14.442 0.728 1.00 96.25 203 GLU A O 1
ATOM 1582 N N . ASP A 1 204 ? 18.547 -14.785 -1.245 1.00 95.31 204 ASP A N 1
ATOM 1583 C CA . ASP A 1 204 ? 17.527 -14.144 -2.084 1.00 95.31 204 ASP A CA 1
ATOM 1584 C C . ASP A 1 204 ? 16.167 -14.841 -1.962 1.00 95.31 204 ASP A C 1
ATOM 1586 O O . ASP A 1 204 ? 15.141 -14.170 -1.838 1.00 95.31 204 ASP A O 1
ATOM 1590 N N . TYR A 1 205 ? 16.151 -16.176 -1.898 1.00 96.69 205 TYR A N 1
ATOM 1591 C CA . TYR A 1 205 ? 14.937 -16.934 -1.592 1.00 96.69 205 TYR A CA 1
ATOM 1592 C C . TYR A 1 205 ? 14.389 -16.589 -0.198 1.00 96.69 205 TYR A C 1
ATOM 1594 O O . TYR A 1 205 ? 13.198 -16.324 -0.033 1.00 96.69 205 TYR A O 1
ATOM 1602 N N . GLY A 1 206 ? 15.258 -16.503 0.813 1.00 97.06 206 GLY A N 1
ATOM 1603 C CA . GLY A 1 206 ? 14.854 -16.076 2.154 1.00 97.06 206 GLY A CA 1
ATOM 1604 C C . GLY A 1 206 ? 14.287 -14.649 2.184 1.00 97.06 206 GLY A C 1
ATOM 1605 O O . GLY A 1 206 ? 13.298 -14.391 2.871 1.00 97.06 206 GLY A O 1
ATOM 1606 N N . GLN A 1 207 ? 14.876 -13.726 1.421 1.00 96.69 207 GLN A N 1
ATOM 1607 C CA . GLN A 1 207 ? 14.380 -12.356 1.277 1.00 96.69 207 GLN A CA 1
ATOM 1608 C C . GLN A 1 207 ? 13.026 -12.304 0.558 1.00 96.69 207 GLN A C 1
ATOM 1610 O O . GLN A 1 207 ? 12.159 -11.545 0.993 1.00 96.69 207 GLN A O 1
ATOM 1615 N N . LEU A 1 208 ? 12.819 -13.131 -0.476 1.00 96.94 208 LEU A N 1
ATOM 1616 C CA . LEU A 1 208 ? 11.524 -13.292 -1.145 1.00 96.94 208 LEU A CA 1
ATOM 1617 C C . LEU A 1 208 ? 10.444 -13.669 -0.124 1.00 96.94 208 LEU A C 1
ATOM 1619 O O . LEU A 1 208 ? 9.471 -12.939 0.019 1.00 96.94 208 LEU A O 1
ATOM 1623 N N . LEU A 1 209 ? 10.652 -14.720 0.676 1.00 97.94 209 LEU A N 1
ATOM 1624 C CA . LEU A 1 209 ? 9.659 -15.145 1.673 1.00 97.94 209 LEU A CA 1
ATOM 1625 C C . LEU A 1 209 ? 9.308 -14.047 2.690 1.00 97.94 209 LEU A C 1
ATOM 1627 O O . LEU A 1 209 ? 8.150 -13.916 3.080 1.00 97.94 209 LEU A O 1
ATOM 1631 N N . LEU A 1 210 ? 10.295 -13.264 3.141 1.00 98.38 210 LEU A N 1
ATOM 1632 C CA . LEU A 1 210 ? 10.066 -12.161 4.083 1.00 98.38 210 LEU A CA 1
ATOM 1633 C C . LEU A 1 210 ? 9.280 -11.012 3.444 1.00 98.38 210 LEU A C 1
ATOM 1635 O O . LEU A 1 210 ? 8.481 -10.370 4.128 1.00 98.38 210 LEU A O 1
ATOM 1639 N N . ARG A 1 211 ? 9.530 -10.736 2.162 1.00 97.62 211 ARG A N 1
ATOM 1640 C CA . ARG A 1 211 ? 8.885 -9.665 1.399 1.00 97.62 211 ARG A CA 1
ATOM 1641 C C . ARG A 1 211 ? 7.401 -9.946 1.190 1.00 97.62 211 ARG A C 1
ATOM 1643 O O . ARG A 1 211 ? 6.583 -9.108 1.564 1.00 97.62 211 ARG A O 1
ATOM 1650 N N . GLU A 1 212 ? 7.091 -11.141 0.709 1.00 98.19 212 GLU A N 1
ATOM 1651 C CA . GLU A 1 212 ? 5.728 -11.613 0.448 1.00 98.19 212 GLU A CA 1
ATOM 1652 C C . GLU A 1 212 ? 4.915 -11.716 1.752 1.00 98.19 212 GLU A C 1
ATOM 1654 O O . GLU A 1 212 ? 3.816 -11.173 1.874 1.00 98.19 212 GLU A O 1
ATOM 1659 N N . TYR A 1 213 ? 5.523 -12.249 2.820 1.00 98.75 213 TYR A N 1
ATOM 1660 C CA . TYR A 1 213 ? 4.908 -12.252 4.150 1.00 98.75 213 TYR A CA 1
ATOM 1661 C C . TYR A 1 213 ? 4.560 -10.843 4.651 1.00 98.75 213 TYR A C 1
ATOM 1663 O O . TYR A 1 213 ? 3.500 -10.639 5.246 1.00 98.75 213 TYR A O 1
ATOM 1671 N N . LEU A 1 214 ? 5.438 -9.856 4.435 1.00 98.75 214 LEU A N 1
ATOM 1672 C CA . LEU A 1 214 ? 5.156 -8.477 4.830 1.00 98.75 214 LEU A CA 1
ATOM 1673 C C . LEU A 1 214 ? 4.027 -7.860 4.009 1.00 98.75 214 LEU A C 1
ATOM 1675 O O . LEU A 1 214 ? 3.243 -7.104 4.582 1.00 98.75 214 LEU A O 1
ATOM 1679 N N . TYR A 1 215 ? 3.926 -8.169 2.717 1.00 98.38 215 TYR A N 1
ATOM 1680 C CA . TYR A 1 215 ? 2.779 -7.773 1.906 1.00 98.38 215 TYR A CA 1
ATOM 1681 C C . TYR A 1 215 ? 1.481 -8.337 2.490 1.00 98.38 215 TYR A C 1
ATOM 1683 O O . TYR A 1 215 ? 0.619 -7.548 2.891 1.00 98.38 215 TYR A O 1
ATOM 1691 N N . CYS A 1 216 ? 1.388 -9.661 2.642 1.00 98.50 216 CYS A N 1
ATOM 1692 C CA . CYS A 1 216 ? 0.212 -10.339 3.183 1.00 98.50 216 CYS A CA 1
ATOM 1693 C C . CYS A 1 216 ? -0.193 -9.790 4.561 1.00 98.50 216 CYS A C 1
ATOM 1695 O O . CYS A 1 216 ? -1.351 -9.421 4.777 1.00 98.50 216 CYS A O 1
ATOM 1697 N N . LEU A 1 217 ? 0.774 -9.644 5.475 1.00 98.88 217 LEU A N 1
ATOM 1698 C CA . LEU A 1 217 ? 0.550 -9.081 6.807 1.00 98.88 217 LEU A CA 1
ATOM 1699 C C . LEU A 1 217 ? -0.005 -7.652 6.736 1.00 98.88 217 LEU A C 1
ATOM 1701 O O . LEU A 1 217 ? -0.976 -7.335 7.421 1.00 98.88 217 LEU A O 1
ATOM 1705 N N . ILE A 1 218 ? 0.609 -6.772 5.939 1.00 98.75 218 ILE A N 1
ATOM 1706 C CA . ILE A 1 218 ? 0.188 -5.369 5.830 1.00 98.75 218 ILE A CA 1
ATOM 1707 C C . ILE A 1 218 ? -1.210 -5.275 5.212 1.00 98.75 218 ILE A C 1
ATOM 1709 O O . ILE A 1 218 ? -2.042 -4.517 5.713 1.00 98.75 218 ILE A O 1
ATOM 1713 N N . TYR A 1 219 ? -1.485 -6.054 4.165 1.00 97.56 219 TYR A N 1
ATOM 1714 C CA . TYR A 1 219 ? -2.793 -6.097 3.515 1.00 97.56 219 TYR A CA 1
ATOM 1715 C C . TYR A 1 219 ? -3.893 -6.561 4.467 1.00 97.56 219 TYR A C 1
ATOM 1717 O O . TYR A 1 219 ? -4.941 -5.914 4.549 1.00 97.56 219 TYR A O 1
ATOM 1725 N N . ALA A 1 220 ? -3.639 -7.623 5.231 1.00 96.50 220 ALA A N 1
ATOM 1726 C CA . ALA A 1 220 ? -4.587 -8.156 6.199 1.00 96.50 220 ALA A CA 1
ATOM 1727 C C . ALA A 1 220 ? -4.804 -7.201 7.391 1.00 96.50 220 ALA A C 1
ATOM 1729 O O . ALA A 1 220 ? -5.941 -6.964 7.792 1.00 96.50 220 ALA A O 1
ATOM 1730 N N . GLU A 1 221 ? -3.749 -6.568 7.918 1.00 96.38 221 GLU A N 1
ATOM 1731 C CA . GLU A 1 221 ? -3.864 -5.542 8.972 1.00 96.38 221 GLU A CA 1
ATOM 1732 C C . GLU A 1 221 ? -4.624 -4.290 8.501 1.00 96.38 221 GLU A C 1
ATOM 1734 O O . GLU A 1 221 ? -5.261 -3.592 9.296 1.00 96.38 221 GLU A O 1
ATOM 1739 N N . TRP A 1 222 ? -4.572 -3.984 7.204 1.00 93.81 222 TRP A N 1
ATOM 1740 C CA . TRP A 1 222 ? -5.341 -2.904 6.590 1.00 93.81 222 TRP A CA 1
ATOM 1741 C C . TRP A 1 222 ? -6.760 -3.303 6.170 1.00 93.81 222 TRP A C 1
ATOM 1743 O O . TRP A 1 222 ? -7.522 -2.404 5.810 1.00 93.81 222 TRP A O 1
ATOM 1753 N N . GLY A 1 223 ? -7.126 -4.586 6.208 1.00 89.50 223 GLY A N 1
ATOM 1754 C CA . GLY A 1 223 ? -8.398 -5.084 5.664 1.00 89.50 223 GLY A CA 1
ATOM 1755 C C . GLY A 1 223 ? -8.465 -5.050 4.129 1.00 89.50 223 GLY A C 1
ATOM 1756 O O . GLY A 1 223 ? -9.521 -5.237 3.532 1.00 89.50 223 GLY A O 1
ATOM 1757 N N . PHE A 1 224 ? -7.341 -4.809 3.448 1.00 93.88 224 PHE A N 1
ATOM 1758 C CA . PHE A 1 224 ? -7.305 -4.627 1.995 1.00 93.88 224 PHE A CA 1
ATOM 1759 C C . PHE A 1 224 ? -7.495 -5.927 1.218 1.00 93.88 224 PHE A C 1
ATOM 1761 O O . PHE A 1 224 ? -8.003 -5.877 0.098 1.00 93.88 224 PHE A O 1
ATOM 1768 N N . THR A 1 225 ? -7.183 -7.081 1.813 1.00 91.88 225 THR A N 1
ATOM 1769 C CA . THR A 1 225 ? -7.397 -8.394 1.188 1.00 91.88 225 THR A CA 1
ATOM 1770 C C . THR A 1 225 ? -8.842 -8.569 0.722 1.00 91.88 225 THR A C 1
ATOM 1772 O O . THR A 1 225 ? -9.093 -8.815 -0.452 1.00 91.88 225 THR A O 1
ATOM 1775 N N . GLN A 1 226 ? -9.821 -8.324 1.598 1.00 89.25 226 GLN A N 1
ATOM 1776 C CA . GLN A 1 226 ? -11.241 -8.477 1.254 1.00 89.25 226 GLN A CA 1
ATOM 1777 C C . GLN A 1 226 ? -11.796 -7.344 0.382 1.00 89.25 226 GLN A C 1
ATOM 1779 O O . GLN A 1 226 ? -12.973 -7.370 0.013 1.00 89.25 226 GLN A O 1
ATOM 1784 N N . LEU A 1 227 ? -10.986 -6.330 0.078 1.00 87.44 227 LEU A N 1
ATOM 1785 C CA . LEU A 1 227 ? -11.389 -5.190 -0.733 1.00 87.44 227 LEU A CA 1
ATOM 1786 C C . LEU A 1 227 ? -10.853 -5.296 -2.153 1.00 87.44 227 LEU A C 1
ATOM 1788 O O . LEU A 1 227 ? -11.631 -5.111 -3.084 1.00 87.44 227 LEU A O 1
ATOM 1792 N N . TYR A 1 228 ? -9.570 -5.607 -2.331 1.00 92.38 228 TYR A N 1
ATOM 1793 C CA . TYR A 1 228 ? -8.895 -5.353 -3.606 1.00 92.38 228 TYR A CA 1
ATOM 1794 C C . TYR A 1 228 ? -8.308 -6.578 -4.298 1.00 92.38 228 TYR A C 1
ATOM 1796 O O . TYR A 1 228 ? -8.039 -6.492 -5.495 1.00 92.38 228 TYR A O 1
ATOM 1804 N N . THR A 1 229 ? -8.137 -7.713 -3.618 1.00 90.94 229 THR A N 1
ATOM 1805 C CA . THR A 1 229 ? -7.665 -8.918 -4.316 1.00 90.94 229 THR A CA 1
ATOM 1806 C C . THR A 1 229 ? -8.780 -9.488 -5.195 1.00 90.94 229 THR A C 1
ATOM 1808 O O . THR A 1 229 ? -9.968 -9.270 -4.924 1.00 90.94 229 THR A O 1
ATOM 1811 N N . GLU A 1 230 ? -8.408 -10.173 -6.279 1.00 83.50 230 GLU A N 1
ATOM 1812 C CA . GLU A 1 230 ? -9.344 -10.666 -7.303 1.00 83.50 230 GLU A CA 1
ATOM 1813 C C . GLU A 1 230 ? -10.444 -11.547 -6.688 1.00 83.50 230 GLU A C 1
ATOM 1815 O O . GLU A 1 230 ? -11.634 -11.291 -6.882 1.00 83.50 230 GLU A O 1
ATOM 1820 N N . ASP A 1 231 ? -10.043 -12.479 -5.820 1.00 88.25 231 ASP A N 1
ATOM 1821 C CA . ASP A 1 231 ? -10.940 -13.425 -5.148 1.00 88.25 231 ASP A CA 1
ATOM 1822 C C . ASP A 1 231 ? -11.340 -13.000 -3.724 1.00 88.25 231 ASP A C 1
ATOM 1824 O O . ASP A 1 231 ? -11.930 -13.780 -2.974 1.00 88.25 231 ASP A O 1
ATOM 1828 N N . LYS A 1 232 ? -11.031 -11.756 -3.322 1.00 88.31 232 LYS A N 1
ATOM 1829 C CA . LYS A 1 232 ? -11.226 -11.242 -1.945 1.00 88.31 232 LYS A CA 1
ATOM 1830 C C . LYS A 1 232 ? -10.531 -12.088 -0.871 1.00 88.31 232 LYS A C 1
ATOM 1832 O O . LYS A 1 232 ? -10.921 -12.070 0.298 1.00 88.31 232 LYS A O 1
ATOM 1837 N N . SER A 1 233 ? -9.507 -12.819 -1.292 1.00 94.44 233 SER A N 1
ATOM 1838 C CA . SER A 1 233 ? -8.700 -13.748 -0.519 1.00 94.44 233 SER A CA 1
ATOM 1839 C C . SER A 1 233 ? -7.250 -13.690 -1.008 1.00 94.44 233 SER A C 1
ATOM 1841 O O . SER A 1 233 ? -6.983 -13.215 -2.114 1.00 94.44 233 SER A O 1
ATOM 1843 N N . LEU A 1 234 ? -6.334 -14.144 -0.155 1.00 95.12 234 LEU A N 1
ATOM 1844 C CA . LEU A 1 234 ? -4.947 -14.495 -0.488 1.00 95.12 234 LEU A CA 1
ATOM 1845 C C . LEU A 1 234 ? -4.682 -15.976 -0.156 1.00 95.12 234 LEU A C 1
ATOM 1847 O O . LEU A 1 234 ? -3.545 -16.416 -0.059 1.00 95.12 234 LEU A O 1
ATOM 1851 N N . SER A 1 235 ? -5.731 -16.765 0.074 1.00 94.94 235 SER A N 1
ATOM 1852 C CA . SER A 1 235 ? -5.623 -18.186 0.387 1.00 94.94 235 SER A CA 1
ATOM 1853 C C . SER A 1 235 ? -5.171 -18.973 -0.855 1.00 94.94 235 SER A C 1
ATOM 1855 O O . SER A 1 235 ? -5.680 -18.719 -1.947 1.00 94.94 235 SER A O 1
ATOM 1857 N N . PRO A 1 236 ? -4.267 -19.963 -0.721 1.00 95.19 236 PRO A N 1
ATOM 1858 C CA . PRO A 1 236 ? -3.776 -20.533 0.533 1.00 95.19 236 PRO A CA 1
ATOM 1859 C C . PRO A 1 236 ? -2.562 -19.819 1.140 1.00 95.19 236 PRO A C 1
ATOM 1861 O O . PRO A 1 236 ? -2.159 -20.220 2.230 1.00 95.19 236 PRO A O 1
ATOM 1864 N N . GLU A 1 237 ? -1.976 -18.830 0.461 1.00 97.00 237 GLU A N 1
ATOM 1865 C CA . GLU A 1 237 ? -0.762 -18.116 0.882 1.00 97.00 237 GLU A CA 1
ATOM 1866 C C . GLU A 1 237 ? -0.947 -17.426 2.240 1.00 97.00 237 GLU A C 1
ATOM 1868 O O . GLU A 1 237 ? -0.162 -17.649 3.160 1.00 97.00 237 GLU A O 1
ATOM 1873 N N . TRP A 1 238 ? -2.036 -16.675 2.412 1.00 98.38 238 TRP A N 1
ATOM 1874 C CA . TRP A 1 238 ? -2.471 -16.127 3.695 1.00 98.38 238 TRP A CA 1
ATOM 1875 C C . TRP A 1 238 ? -3.857 -16.648 4.066 1.00 98.38 238 TRP A C 1
ATOM 1877 O O . TRP A 1 238 ? -4.798 -16.614 3.274 1.00 98.38 238 TRP A O 1
ATOM 1887 N N . SER A 1 239 ? -3.998 -17.131 5.298 1.00 98.00 239 SER A N 1
ATOM 1888 C CA . SER A 1 239 ? -5.238 -17.742 5.775 1.00 98.00 239 SER A CA 1
ATOM 1889 C C . SER A 1 239 ? -6.388 -16.732 5.907 1.00 98.00 239 SER A C 1
ATOM 1891 O O . SER A 1 239 ? -6.263 -15.709 6.585 1.00 98.00 239 SER A O 1
ATOM 1893 N N . ASP A 1 240 ? -7.559 -17.074 5.353 1.00 96.88 240 ASP A N 1
ATOM 1894 C CA . ASP A 1 240 ? -8.784 -16.262 5.453 1.00 96.88 240 ASP A CA 1
ATOM 1895 C C . ASP A 1 240 ? -9.316 -16.116 6.894 1.00 96.88 240 ASP A C 1
ATOM 1897 O O . ASP A 1 240 ? -10.083 -15.197 7.191 1.00 96.88 240 ASP A O 1
ATOM 1901 N N . ASP A 1 241 ? -8.877 -16.971 7.824 1.00 94.56 241 ASP A N 1
ATOM 1902 C CA . ASP A 1 241 ? -9.194 -16.829 9.251 1.00 94.56 241 ASP A CA 1
ATOM 1903 C C . ASP A 1 241 ? -8.445 -15.640 9.897 1.00 94.56 241 ASP A C 1
ATOM 1905 O O . ASP A 1 241 ? -8.790 -15.203 10.998 1.00 94.56 241 ASP A O 1
ATOM 1909 N N . HIS A 1 242 ? -7.450 -15.074 9.202 1.00 97.00 242 HIS A N 1
ATOM 1910 C CA . HIS A 1 242 ? -6.505 -14.078 9.715 1.00 97.00 242 HIS A CA 1
ATOM 1911 C C . HIS A 1 242 ? -6.567 -12.744 8.958 1.00 97.00 242 HIS A C 1
ATOM 1913 O O . HIS A 1 242 ? -5.564 -12.053 8.808 1.00 97.00 242 HIS A O 1
ATOM 1919 N N . LEU A 1 243 ? -7.760 -12.345 8.512 1.00 89.25 243 LEU A N 1
ATOM 1920 C CA . LEU A 1 243 ? -7.991 -11.102 7.755 1.00 89.25 243 LEU A CA 1
ATOM 1921 C C . LEU A 1 243 ? -8.337 -9.886 8.630 1.00 89.25 243 LEU A C 1
ATOM 1923 O O . LEU A 1 243 ? -8.834 -8.884 8.129 1.00 89.25 243 LEU A O 1
ATOM 1927 N N . SER A 1 244 ? -8.127 -9.968 9.947 1.00 82.50 244 SER A N 1
ATOM 1928 C CA . SER A 1 244 ? -8.365 -8.844 10.861 1.00 82.50 244 SER A CA 1
ATOM 1929 C C . SER A 1 244 ? -7.214 -8.675 11.850 1.00 82.50 244 SER A C 1
ATOM 1931 O O . SER A 1 244 ? -6.702 -9.686 12.344 1.00 82.50 244 SER A O 1
ATOM 1933 N N . PRO A 1 245 ? -6.884 -7.438 12.273 1.00 84.31 245 PRO A N 1
ATOM 1934 C CA . PRO A 1 245 ? -5.846 -7.187 13.276 1.00 84.31 245 PRO A CA 1
ATOM 1935 C C . PRO A 1 245 ? -6.008 -8.019 14.550 1.00 84.31 245 PRO A C 1
ATOM 1937 O O . PRO A 1 245 ? -5.037 -8.420 15.185 1.00 84.31 245 PRO A O 1
ATOM 1940 N N . LYS A 1 246 ? -7.255 -8.302 14.944 1.00 82.88 246 LYS A N 1
ATOM 1941 C CA . LYS A 1 246 ? -7.544 -9.124 16.119 1.00 82.88 246 LYS A CA 1
ATOM 1942 C C . LYS A 1 246 ? -7.117 -10.576 15.917 1.00 82.88 246 LYS A C 1
ATOM 1944 O O . LYS A 1 246 ? -6.499 -11.120 16.824 1.00 82.88 246 LYS A O 1
ATOM 1949 N N . ALA A 1 247 ? -7.464 -11.187 14.786 1.00 82.31 247 ALA A N 1
ATOM 1950 C CA . ALA A 1 247 ? -7.082 -12.567 14.492 1.00 82.31 247 ALA A CA 1
ATOM 1951 C C . ALA A 1 247 ? -5.556 -12.690 14.353 1.00 82.31 247 ALA A C 1
ATOM 1953 O O . ALA A 1 247 ? -4.941 -13.548 14.979 1.00 82.31 247 ALA A O 1
ATOM 1954 N N . ILE A 1 248 ? -4.925 -11.737 13.662 1.00 91.56 248 ILE A N 1
ATOM 1955 C CA . ILE A 1 248 ? -3.465 -11.680 13.510 1.00 91.56 248 ILE A CA 1
ATOM 1956 C C . ILE A 1 248 ? -2.784 -11.523 14.875 1.00 91.56 248 ILE A C 1
ATOM 1958 O O . ILE A 1 248 ? -1.840 -12.237 15.186 1.00 91.56 248 ILE A O 1
ATOM 1962 N N . ALA A 1 249 ? -3.294 -10.663 15.760 1.00 86.44 249 ALA A N 1
ATOM 1963 C CA . ALA A 1 249 ? -2.753 -10.519 17.112 1.00 86.44 249 ALA A CA 1
ATOM 1964 C C . ALA A 1 249 ? -2.879 -11.787 17.978 1.00 86.44 249 ALA A C 1
ATOM 1966 O O . ALA A 1 249 ? -2.183 -11.893 18.990 1.00 86.44 249 ALA A O 1
ATOM 1967 N N . GLN A 1 250 ? -3.790 -12.705 17.640 1.00 91.06 250 GLN A N 1
ATOM 1968 C CA . GLN A 1 250 ? -3.965 -13.972 18.350 1.00 91.06 250 GLN A CA 1
ATOM 1969 C C . GLN A 1 250 ? -2.977 -15.030 17.854 1.00 91.06 250 GLN A C 1
ATOM 1971 O O . GLN A 1 250 ? -2.299 -15.633 18.686 1.00 91.06 250 GLN A O 1
ATOM 1976 N N . ASP A 1 251 ? -2.862 -15.195 16.536 1.00 94.88 251 ASP A N 1
ATOM 1977 C CA . ASP A 1 251 ? -2.181 -16.347 15.930 1.00 94.88 251 ASP A CA 1
ATOM 1978 C C . ASP A 1 251 ? -0.875 -15.984 15.194 1.00 94.88 251 ASP A C 1
ATOM 1980 O O . ASP A 1 251 ? -0.075 -16.859 14.878 1.00 94.88 251 ASP A O 1
ATOM 1984 N N . ASN A 1 252 ? -0.575 -14.696 15.011 1.00 98.56 252 ASN A N 1
ATOM 1985 C CA . ASN A 1 252 ? 0.746 -14.184 14.630 1.00 98.56 252 ASN A CA 1
ATOM 1986 C C . ASN A 1 252 ? 1.106 -12.891 15.408 1.00 98.56 252 ASN A C 1
ATOM 1988 O O . ASN A 1 252 ? 1.319 -11.820 14.820 1.00 98.56 252 ASN A O 1
ATOM 1992 N N . PRO A 1 253 ? 1.160 -12.947 16.757 1.00 98.31 253 PRO A N 1
ATOM 1993 C CA . PRO A 1 253 ? 1.409 -11.781 17.606 1.00 98.31 253 PRO A CA 1
ATOM 1994 C C . PRO A 1 253 ? 2.745 -11.072 17.336 1.00 98.31 253 PRO A C 1
ATOM 1996 O O . PRO A 1 253 ? 2.836 -9.861 17.570 1.00 98.31 253 PRO A O 1
ATOM 1999 N N . LEU A 1 254 ? 3.784 -11.771 16.860 1.00 98.75 254 LEU A N 1
ATOM 2000 C CA . LEU A 1 254 ? 5.049 -11.138 16.474 1.00 98.75 254 LEU A CA 1
ATOM 2001 C C . LEU A 1 254 ? 4.873 -10.260 15.229 1.00 98.75 254 LEU A C 1
ATOM 2003 O O . LEU A 1 254 ? 5.350 -9.121 15.223 1.00 98.75 254 LEU A O 1
ATOM 2007 N N . GLY A 1 255 ? 4.142 -10.752 14.223 1.00 98.75 255 GLY A N 1
ATOM 2008 C CA . GLY A 1 255 ? 3.782 -10.002 13.017 1.00 98.75 255 GLY A CA 1
ATOM 2009 C C . GLY A 1 255 ? 2.955 -8.764 13.345 1.00 98.75 255 GLY A C 1
ATOM 2010 O O . GLY A 1 255 ? 3.380 -7.643 13.052 1.00 98.75 255 GLY A O 1
ATOM 2011 N N . HIS A 1 256 ? 1.855 -8.942 14.083 1.00 98.19 256 HIS A N 1
ATOM 2012 C CA . HIS A 1 256 ? 0.999 -7.835 14.532 1.00 98.19 256 HIS A CA 1
ATOM 2013 C C . HIS A 1 256 ? 1.792 -6.746 15.271 1.00 98.19 256 HIS A C 1
ATOM 2015 O O . HIS A 1 256 ? 1.600 -5.539 15.078 1.00 98.19 256 HIS A O 1
ATOM 2021 N N . LYS A 1 257 ? 2.736 -7.161 16.126 1.00 97.25 257 LYS A N 1
ATOM 2022 C CA . LYS A 1 257 ? 3.588 -6.233 16.868 1.00 97.25 257 LYS A CA 1
ATOM 2023 C C . LYS A 1 257 ? 4.515 -5.442 15.940 1.00 97.25 257 LYS A C 1
ATOM 2025 O O . LYS A 1 257 ? 4.632 -4.230 16.127 1.00 97.25 257 LYS A O 1
ATOM 2030 N N . LEU A 1 258 ? 5.166 -6.095 14.972 1.00 98.69 258 LEU A N 1
ATOM 2031 C CA . LEU A 1 258 ? 6.011 -5.418 13.980 1.00 98.69 258 LEU A CA 1
ATOM 2032 C C . LEU A 1 258 ? 5.205 -4.401 13.170 1.00 98.69 258 LEU A C 1
ATOM 2034 O O . LEU A 1 258 ? 5.650 -3.262 12.988 1.00 98.69 258 LEU A O 1
ATOM 2038 N N . PHE A 1 259 ? 3.998 -4.782 12.751 1.00 98.62 259 PHE A N 1
ATOM 2039 C CA . PHE A 1 259 ? 3.097 -3.888 12.041 1.00 98.62 259 PHE A CA 1
ATOM 2040 C C . PHE A 1 259 ? 2.792 -2.633 12.867 1.00 98.62 259 PHE A C 1
ATOM 2042 O O . PHE A 1 259 ? 3.105 -1.515 12.452 1.00 98.62 259 PHE A O 1
ATOM 2049 N N . LYS A 1 260 ? 2.261 -2.805 14.078 1.00 95.31 260 LYS A N 1
ATOM 2050 C CA . LYS A 1 260 ? 1.790 -1.701 14.924 1.00 95.31 260 LYS A CA 1
ATOM 2051 C C . LYS A 1 260 ? 2.903 -0.781 15.433 1.00 95.31 260 LYS A C 1
ATOM 2053 O O . LYS A 1 260 ? 2.708 0.435 15.551 1.00 95.31 260 LYS A O 1
ATOM 2058 N N . ASP A 1 261 ? 4.049 -1.350 15.798 1.00 93.12 261 ASP A N 1
ATOM 2059 C CA . ASP A 1 261 ? 5.111 -0.606 16.477 1.00 93.12 261 ASP A CA 1
ATOM 2060 C C . ASP A 1 261 ? 6.149 -0.025 15.503 1.00 93.12 261 ASP A C 1
ATOM 2062 O O . ASP A 1 261 ? 6.832 0.943 15.859 1.00 93.12 261 ASP A O 1
ATOM 2066 N N . GLN A 1 262 ? 6.287 -0.586 14.294 1.00 97.88 262 GLN A N 1
ATOM 2067 C CA . GLN A 1 262 ? 7.285 -0.162 13.307 1.00 97.88 262 GLN A CA 1
ATOM 2068 C C . GLN A 1 262 ? 6.665 0.203 11.958 1.00 97.88 262 GLN A C 1
ATOM 2070 O O . GLN A 1 262 ? 6.810 1.355 11.544 1.00 97.88 262 GLN A O 1
ATOM 2075 N N . ILE A 1 263 ? 5.977 -0.727 11.287 1.00 98.69 263 ILE A N 1
ATOM 2076 C CA . ILE A 1 263 ? 5.503 -0.520 9.905 1.00 98.69 263 ILE A CA 1
ATOM 2077 C C . ILE A 1 263 ? 4.532 0.660 9.850 1.00 98.69 263 ILE A C 1
ATOM 2079 O O . ILE A 1 263 ? 4.787 1.629 9.138 1.00 98.69 263 ILE A O 1
ATOM 2083 N N . SER A 1 264 ? 3.509 0.663 10.708 1.00 94.94 264 SER A N 1
ATOM 2084 C CA . SER A 1 264 ? 2.487 1.714 10.785 1.00 94.94 264 SER A CA 1
ATOM 2085 C C . SER A 1 264 ? 3.039 3.077 11.238 1.00 94.94 264 SER A C 1
ATOM 2087 O O . SER A 1 264 ? 2.297 4.058 11.306 1.00 94.94 264 SER A O 1
ATOM 2089 N N . LYS A 1 265 ? 4.315 3.145 11.645 1.00 95.12 265 LYS A N 1
ATOM 2090 C CA . LYS A 1 265 ? 5.005 4.391 12.017 1.00 95.12 265 LYS A CA 1
ATOM 2091 C C . LYS A 1 265 ? 5.763 5.007 10.847 1.00 95.12 265 LYS A C 1
ATOM 2093 O O . LYS A 1 265 ? 6.252 6.128 10.994 1.00 95.12 265 LYS A O 1
ATOM 2098 N N . VAL A 1 266 ? 5.888 4.287 9.736 1.00 98.06 266 VAL A N 1
ATOM 2099 C CA . VAL A 1 266 ? 6.662 4.676 8.551 1.00 98.06 266 VAL A CA 1
ATOM 2100 C C . VAL A 1 266 ? 5.791 4.666 7.301 1.00 98.06 266 VAL A C 1
ATOM 2102 O O . VAL A 1 266 ? 5.816 5.646 6.558 1.00 98.06 266 VAL A O 1
ATOM 2105 N N . ILE A 1 267 ? 5.031 3.592 7.097 1.00 98.50 267 ILE A N 1
ATOM 2106 C CA . ILE A 1 267 ? 4.159 3.385 5.943 1.00 98.50 267 ILE A CA 1
ATOM 2107 C C . ILE A 1 267 ? 2.721 3.670 6.377 1.00 98.50 267 ILE A C 1
ATOM 2109 O O . ILE A 1 267 ? 2.207 3.053 7.314 1.00 98.50 267 ILE A O 1
ATOM 2113 N N . SER A 1 268 ? 2.086 4.641 5.733 1.00 96.00 268 SER A N 1
ATOM 2114 C CA . SER A 1 268 ? 0.702 5.023 5.997 1.00 96.00 268 SER A CA 1
ATOM 2115 C C . SER A 1 268 ? -0.272 4.186 5.183 1.00 96.00 268 SER A C 1
ATOM 2117 O O . SER A 1 268 ? -0.026 3.929 4.010 1.00 96.00 268 SER A O 1
ATOM 2119 N N . LYS A 1 269 ? -1.405 3.821 5.794 1.00 94.56 269 LYS A N 1
ATOM 2120 C CA . LYS A 1 269 ? -2.551 3.224 5.096 1.00 94.56 269 LYS A CA 1
ATOM 2121 C C . LYS A 1 269 ? -3.189 4.288 4.189 1.00 94.56 269 LYS A C 1
ATOM 2123 O O . LYS A 1 269 ? -3.666 5.291 4.731 1.00 94.56 269 LYS A O 1
ATOM 2128 N N . PRO A 1 270 ? -3.214 4.118 2.856 1.00 90.50 270 PRO A N 1
ATOM 2129 C CA . PRO A 1 270 ? -3.970 5.004 1.973 1.00 90.50 270 PRO A CA 1
ATOM 2130 C C . PRO A 1 270 ? -5.473 4.900 2.262 1.00 90.50 270 PRO A C 1
ATOM 2132 O O . PRO A 1 270 ? -5.950 3.839 2.670 1.00 90.50 270 PRO A O 1
ATOM 2135 N N . SER A 1 271 ? -6.245 5.969 2.048 1.00 85.75 271 SER A N 1
ATOM 2136 C CA . SER A 1 271 ? -7.699 5.852 2.185 1.00 85.75 271 SER A CA 1
ATOM 2137 C C . SER A 1 271 ? -8.302 5.113 0.989 1.00 85.75 271 SER A C 1
ATOM 2139 O O . SER A 1 271 ? -7.843 5.247 -0.146 1.00 85.75 271 SER A O 1
ATOM 2141 N N . ARG A 1 272 ? -9.384 4.368 1.232 1.00 83.69 272 ARG A N 1
ATOM 2142 C CA . ARG A 1 272 ? -10.154 3.702 0.173 1.00 83.69 272 ARG A CA 1
ATOM 2143 C C . ARG A 1 272 ? -10.620 4.683 -0.900 1.00 83.69 272 ARG A C 1
ATOM 2145 O O . ARG A 1 272 ? -10.473 4.410 -2.083 1.00 83.69 272 ARG A O 1
ATOM 2152 N N . THR A 1 273 ? -11.158 5.826 -0.480 1.00 80.88 273 THR A N 1
ATOM 2153 C CA . THR A 1 273 ? -11.663 6.853 -1.397 1.00 80.88 273 THR A CA 1
ATOM 2154 C C . THR A 1 273 ? -10.575 7.330 -2.353 1.00 80.88 273 THR A C 1
ATOM 2156 O O . THR A 1 273 ? -10.818 7.366 -3.552 1.00 80.88 273 THR A O 1
ATOM 2159 N N . GLU A 1 274 ? -9.374 7.639 -1.851 1.00 83.00 274 GLU A N 1
ATOM 2160 C CA . GLU A 1 274 ? -8.263 8.077 -2.706 1.00 83.00 274 GLU A CA 1
ATOM 2161 C C . GLU A 1 274 ? -7.851 6.982 -3.698 1.00 83.00 274 GLU A C 1
ATOM 2163 O O . GLU A 1 274 ? -7.676 7.267 -4.881 1.00 83.00 274 GLU A O 1
ATOM 2168 N N . LEU A 1 275 ? -7.739 5.729 -3.245 1.00 90.19 275 LEU A N 1
ATOM 2169 C CA . LEU A 1 275 ? -7.365 4.606 -4.110 1.00 90.19 275 LEU A CA 1
ATOM 2170 C C . LEU A 1 275 ? -8.395 4.363 -5.220 1.00 90.19 275 LEU A C 1
ATOM 2172 O O . LEU A 1 275 ? -8.031 4.301 -6.391 1.00 90.19 275 LEU A O 1
ATOM 2176 N N . GLU A 1 276 ? -9.680 4.283 -4.873 1.00 88.88 276 GLU A N 1
ATOM 2177 C CA . GLU A 1 276 ? -10.763 4.048 -5.836 1.00 88.88 276 GLU A CA 1
ATOM 2178 C C . GLU A 1 276 ? -11.020 5.240 -6.772 1.00 88.88 276 GLU A C 1
ATOM 2180 O O . GLU A 1 276 ? -11.612 5.076 -7.838 1.00 88.88 276 GLU A O 1
ATOM 2185 N N . GLU A 1 277 ? -10.639 6.460 -6.385 1.00 89.25 277 GLU A N 1
ATOM 2186 C CA . GLU A 1 277 ? -10.701 7.623 -7.275 1.00 89.25 277 GLU A CA 1
ATOM 2187 C C . GLU A 1 277 ? -9.592 7.581 -8.334 1.00 89.25 277 GLU A C 1
ATOM 2189 O O . GLU A 1 277 ? -9.855 7.906 -9.498 1.00 89.25 277 GLU A O 1
ATOM 2194 N N . ILE A 1 278 ? -8.389 7.144 -7.945 1.00 95.12 278 ILE A N 1
ATOM 2195 C CA . ILE A 1 278 ? -7.213 7.023 -8.819 1.00 95.12 278 ILE A CA 1
ATOM 2196 C C . ILE A 1 278 ? -7.346 5.831 -9.777 1.00 95.12 278 ILE A C 1
ATOM 2198 O O . ILE A 1 278 ? -7.069 5.952 -10.976 1.00 95.12 278 ILE A O 1
ATOM 2202 N N . PHE A 1 279 ? -7.772 4.684 -9.254 1.00 95.56 279 PHE A N 1
ATOM 2203 C CA . PHE A 1 279 ? -7.830 3.409 -9.961 1.00 95.56 279 PHE A CA 1
ATOM 2204 C C . PHE A 1 279 ? -9.288 2.981 -10.139 1.00 95.56 279 PHE A C 1
ATOM 2206 O O . PHE A 1 279 ? -9.828 2.181 -9.381 1.00 95.56 279 PHE A O 1
ATOM 2213 N N . GLN A 1 280 ? -9.939 3.561 -11.144 1.00 92.56 280 GLN A N 1
ATOM 2214 C CA . GLN A 1 280 ? -11.292 3.181 -11.550 1.00 92.56 280 GLN A CA 1
ATOM 2215 C C . GLN A 1 280 ? -11.246 2.082 -12.613 1.00 92.56 280 GLN A C 1
ATOM 2217 O O . GLN A 1 280 ? -10.267 1.978 -13.357 1.00 92.56 280 GLN A O 1
ATOM 2222 N N . ASP A 1 281 ? -12.328 1.311 -12.714 1.00 90.44 281 ASP A N 1
ATOM 2223 C CA . ASP A 1 281 ? -12.509 0.311 -13.768 1.00 90.44 281 ASP A CA 1
ATOM 2224 C C . ASP A 1 281 ? -12.301 0.920 -15.159 1.00 90.44 281 ASP A C 1
ATOM 2226 O O . ASP A 1 281 ? -12.786 2.015 -15.454 1.00 90.44 281 ASP A O 1
ATOM 2230 N N . GLY A 1 282 ? -11.588 0.202 -16.031 1.00 89.38 282 GLY A N 1
ATOM 2231 C CA . GLY A 1 282 ? -11.266 0.726 -17.363 1.00 89.38 282 GLY A CA 1
ATOM 2232 C C . GLY A 1 282 ? -10.193 1.817 -17.358 1.00 89.38 282 GLY A C 1
ATOM 2233 O O . GLY A 1 282 ? -10.114 2.590 -18.309 1.00 89.38 282 GLY A O 1
ATOM 2234 N N . ASP A 1 283 ? -9.423 1.922 -16.270 1.00 92.31 283 ASP A N 1
ATOM 2235 C CA . ASP A 1 283 ? -8.335 2.885 -16.083 1.00 92.31 283 ASP A CA 1
ATOM 2236 C C . ASP A 1 283 ? -8.760 4.368 -16.202 1.00 92.31 283 ASP A C 1
ATOM 2238 O O . ASP A 1 283 ? -7.943 5.261 -16.420 1.00 92.31 283 ASP A O 1
ATOM 2242 N N . THR A 1 284 ? -10.048 4.674 -16.000 1.00 92.19 284 THR A N 1
ATOM 2243 C CA . THR A 1 284 ? -10.605 6.026 -16.215 1.00 92.19 284 THR A CA 1
ATOM 2244 C C . THR A 1 284 ? -10.288 7.028 -15.106 1.00 92.19 284 THR A C 1
ATOM 2246 O O . THR A 1 284 ? -10.541 8.225 -15.262 1.00 92.19 284 THR A O 1
ATOM 2249 N N . GLY A 1 285 ? -9.785 6.550 -13.966 1.00 92.88 285 GLY A N 1
ATOM 2250 C CA . GLY A 1 285 ? -9.406 7.391 -12.834 1.00 92.88 285 GLY A CA 1
ATOM 2251 C C . GLY A 1 285 ? -8.199 8.271 -13.159 1.00 92.88 285 GLY A C 1
ATOM 2252 O O . GLY A 1 285 ? -7.391 7.947 -14.028 1.00 92.88 285 GLY A O 1
ATOM 2253 N N . LEU A 1 286 ? -8.068 9.392 -12.452 1.00 94.81 286 LEU A N 1
ATOM 2254 C CA . LEU A 1 286 ? -6.925 10.297 -12.579 1.00 94.81 286 LEU A CA 1
ATOM 2255 C C . LEU A 1 286 ? -6.094 10.242 -11.302 1.00 94.81 286 LEU A C 1
ATOM 2257 O O . LEU A 1 286 ? -6.632 10.210 -10.200 1.00 94.81 286 LEU A O 1
ATOM 2261 N N . SER A 1 287 ? -4.779 10.309 -11.451 1.00 96.75 287 SER A N 1
ATOM 2262 C CA . SER A 1 287 ? -3.797 10.270 -10.371 1.00 96.75 287 SER A CA 1
ATOM 2263 C C . SER A 1 287 ? -3.999 11.363 -9.329 1.00 96.75 287 SER A C 1
ATOM 2265 O O . SER A 1 287 ? -3.594 11.197 -8.184 1.00 96.75 287 SER A O 1
ATOM 2267 N N . GLY A 1 288 ? -4.533 12.524 -9.723 1.00 91.25 288 GLY A N 1
ATOM 2268 C CA . GLY A 1 288 ? -4.533 13.717 -8.872 1.00 91.25 288 GLY A CA 1
ATOM 2269 C C . GLY A 1 288 ? -3.118 14.169 -8.480 1.00 91.25 288 GLY A C 1
ATOM 2270 O O . GLY A 1 288 ? -2.962 15.006 -7.586 1.00 91.25 288 GLY A O 1
ATOM 2271 N N . TYR A 1 289 ? -2.081 13.632 -9.135 1.00 96.00 289 TYR A N 1
ATOM 2272 C CA . TYR A 1 289 ? -0.697 13.850 -8.760 1.00 96.00 289 TYR A CA 1
ATOM 2273 C C . TYR A 1 289 ? -0.321 15.317 -8.940 1.00 96.00 289 TYR A C 1
ATOM 2275 O O . TYR A 1 289 ? -0.495 15.921 -9.999 1.00 96.00 289 TYR A O 1
ATOM 2283 N N . GLN A 1 290 ? 0.247 15.889 -7.885 1.00 91.50 290 GLN A N 1
ATOM 2284 C CA . GLN A 1 290 ? 0.827 17.223 -7.912 1.00 91.50 290 GLN A CA 1
ATOM 2285 C C . GLN A 1 290 ? 2.297 17.129 -7.496 1.00 91.50 290 GLN A C 1
ATOM 2287 O O . GLN A 1 290 ? 2.571 16.650 -6.385 1.00 91.50 290 GLN A O 1
ATOM 2292 N N . PRO A 1 291 ? 3.240 17.577 -8.347 1.00 92.12 291 PRO A N 1
ATOM 2293 C CA . PRO A 1 291 ? 4.646 17.646 -7.979 1.00 92.12 291 PRO A CA 1
ATOM 2294 C C . PRO A 1 291 ? 4.833 18.678 -6.864 1.00 92.12 291 PRO A C 1
ATOM 2296 O O . PRO A 1 291 ? 4.080 19.653 -6.761 1.00 92.12 291 PRO A O 1
ATOM 2299 N N . SER A 1 292 ? 5.872 18.509 -6.053 1.00 86.19 292 SER A N 1
ATOM 2300 C CA . SER A 1 292 ? 6.225 19.515 -5.055 1.00 86.19 292 SER A CA 1
ATOM 2301 C C . SER A 1 292 ? 6.582 20.821 -5.776 1.00 86.19 292 SER A C 1
ATOM 2303 O O . SER A 1 292 ? 7.360 20.831 -6.733 1.00 86.19 292 SER A O 1
ATOM 2305 N N . GLN A 1 293 ? 5.988 21.938 -5.344 1.00 61.03 293 GLN A N 1
ATOM 2306 C CA . GLN A 1 293 ? 6.305 23.265 -5.876 1.00 61.03 293 GLN A CA 1
ATOM 2307 C C . GLN A 1 293 ? 7.786 23.545 -5.591 1.00 61.03 293 GLN A C 1
ATOM 2309 O O . GLN A 1 293 ? 8.178 23.726 -4.441 1.00 61.03 293 GLN A O 1
ATOM 2314 N N . GLY A 1 294 ? 8.628 23.519 -6.624 1.00 42.62 294 GLY A N 1
ATOM 2315 C CA . GLY A 1 294 ? 10.058 23.754 -6.469 1.00 42.62 294 GLY A CA 1
ATOM 2316 C C . GLY A 1 294 ? 10.319 25.172 -5.971 1.00 42.62 294 GLY A C 1
ATOM 2317 O O . GLY A 1 294 ? 10.198 26.124 -6.737 1.00 42.62 294 GLY A O 1
ATOM 2318 N N . THR A 1 295 ? 10.714 25.327 -4.709 1.00 27.27 295 THR A N 1
ATOM 2319 C CA . THR A 1 295 ? 11.253 26.592 -4.204 1.00 27.27 295 THR A CA 1
ATOM 2320 C C . THR A 1 295 ? 12.663 26.389 -3.679 1.00 27.27 295 THR A C 1
ATOM 2322 O O . THR A 1 295 ? 12.878 25.941 -2.555 1.00 27.27 295 THR A O 1
ATOM 2325 N N . THR A 1 296 ? 13.644 26.812 -4.472 1.00 33.19 296 THR A N 1
ATOM 2326 C CA . THR A 1 296 ? 14.921 27.291 -3.946 1.00 33.19 296 THR A CA 1
ATOM 2327 C C . THR A 1 296 ? 14.670 28.574 -3.150 1.00 33.19 296 THR A C 1
ATOM 2329 O O . THR A 1 296 ? 14.808 29.666 -3.694 1.00 33.19 296 THR A O 1
ATOM 2332 N N . THR A 1 297 ? 14.309 28.487 -1.871 1.00 26.12 297 THR A N 1
ATOM 2333 C CA . THR A 1 297 ? 14.351 29.651 -0.971 1.00 26.12 297 THR A CA 1
ATOM 2334 C C . THR A 1 297 ? 14.676 29.241 0.458 1.00 26.12 297 THR A C 1
ATOM 2336 O O . THR A 1 297 ? 14.045 28.355 1.028 1.00 26.12 297 THR A O 1
ATOM 2339 N N . LYS A 1 298 ? 15.651 29.950 1.046 1.00 24.89 298 LYS A N 1
ATOM 2340 C CA . LYS A 1 298 ? 15.844 30.075 2.498 1.00 24.89 298 LYS A CA 1
ATOM 2341 C C . LYS A 1 298 ? 14.491 30.312 3.197 1.00 24.89 298 LYS A C 1
ATOM 2343 O O . LYS A 1 298 ? 13.629 30.958 2.601 1.00 24.89 298 LYS A O 1
ATOM 2348 N N . PRO A 1 299 ? 14.317 29.838 4.443 1.00 24.95 299 PRO A N 1
ATOM 2349 C CA . PRO A 1 299 ? 13.029 29.868 5.126 1.00 24.95 299 PRO A CA 1
ATOM 2350 C C . PRO A 1 299 ? 12.535 31.313 5.258 1.00 24.95 299 PRO A C 1
ATOM 2352 O O . PRO A 1 299 ? 13.211 32.139 5.869 1.00 24.95 299 PRO A O 1
ATOM 2355 N N . ASN A 1 300 ? 11.372 31.606 4.675 1.00 25.80 300 ASN A N 1
ATOM 2356 C CA . ASN A 1 300 ? 10.630 32.846 4.893 1.00 25.80 300 ASN A CA 1
ATOM 2357 C C . ASN A 1 300 ? 9.320 32.489 5.629 1.00 25.80 300 ASN A C 1
ATOM 2359 O O . ASN A 1 300 ? 8.655 31.554 5.178 1.00 25.80 300 ASN A O 1
ATOM 2363 N N . PRO A 1 301 ? 8.942 33.149 6.743 1.00 31.92 301 PRO A N 1
ATOM 2364 C CA . PRO A 1 301 ? 7.945 32.611 7.676 1.00 31.92 301 PRO A CA 1
ATOM 2365 C C . PRO A 1 301 ? 6.470 32.768 7.274 1.00 31.92 301 PRO A C 1
ATOM 2367 O O . PRO A 1 301 ? 5.624 32.256 7.994 1.00 31.92 301 PRO A O 1
ATOM 2370 N N . ASP A 1 302 ? 6.135 33.432 6.164 1.00 26.86 302 ASP A N 1
ATOM 2371 C CA . ASP A 1 302 ? 4.773 33.963 5.958 1.00 26.86 302 ASP A CA 1
ATOM 2372 C C . ASP A 1 302 ? 4.066 33.497 4.671 1.00 26.86 302 ASP A C 1
ATOM 2374 O O . ASP A 1 302 ? 3.379 34.277 4.015 1.00 26.86 302 ASP A O 1
ATOM 2378 N N . ASN A 1 303 ? 4.162 32.212 4.315 1.00 29.89 303 ASN A N 1
ATOM 2379 C CA . ASN A 1 303 ? 3.268 31.633 3.302 1.00 29.89 303 ASN A CA 1
ATOM 2380 C C . ASN A 1 303 ? 2.211 30.742 3.960 1.00 29.89 303 ASN A C 1
ATOM 2382 O O . ASN A 1 303 ? 2.432 29.573 4.272 1.00 29.89 303 ASN A O 1
ATOM 2386 N N . ASN A 1 304 ? 1.049 31.357 4.162 1.00 30.08 304 ASN A N 1
ATOM 2387 C CA . ASN A 1 304 ? -0.168 30.786 4.718 1.00 30.08 304 ASN A CA 1
ATOM 2388 C C . ASN A 1 304 ? -0.782 29.787 3.715 1.00 30.08 304 ASN A C 1
ATOM 2390 O O . ASN A 1 304 ? -1.590 30.149 2.860 1.00 30.08 304 ASN A O 1
ATOM 2394 N N . PHE A 1 305 ? -0.382 28.519 3.813 1.00 28.39 305 PHE A N 1
ATOM 2395 C CA . PHE A 1 305 ? -1.222 27.405 3.373 1.00 28.39 305 PHE A CA 1
ATOM 2396 C C . PHE A 1 305 ? -2.485 27.378 4.252 1.00 28.39 305 PHE A C 1
ATOM 2398 O O . PHE A 1 305 ? -2.382 27.721 5.434 1.00 28.39 305 PHE A O 1
ATOM 2405 N N . PRO A 1 306 ? -3.671 26.982 3.745 1.00 24.52 306 PRO A N 1
ATOM 2406 C CA . PRO A 1 306 ? -4.783 26.668 4.630 1.00 24.52 306 PRO A CA 1
ATOM 2407 C C . PRO A 1 306 ? -4.285 25.625 5.627 1.00 24.52 306 PRO A C 1
ATOM 2409 O O . PRO A 1 306 ? -3.826 24.543 5.263 1.00 24.52 306 PRO A O 1
ATOM 2412 N N . LYS A 1 307 ? -4.278 26.037 6.888 1.00 24.83 307 LYS A N 1
ATOM 2413 C CA . LYS A 1 307 ? -3.742 25.296 8.014 1.00 24.83 307 LYS A CA 1
ATOM 2414 C C . LYS A 1 307 ? -4.611 24.052 8.210 1.00 24.83 307 LYS A C 1
ATOM 2416 O O . LYS A 1 307 ? -5.629 24.116 8.885 1.00 24.83 307 LYS A O 1
ATOM 2421 N N . VAL A 1 308 ? -4.242 22.934 7.591 1.00 30.59 308 VAL A N 1
ATOM 2422 C CA . VAL A 1 308 ? -4.631 21.621 8.111 1.00 30.59 308 VAL A CA 1
ATOM 2423 C C . VAL A 1 308 ? -3.736 21.439 9.324 1.00 30.59 308 VAL A C 1
ATOM 2425 O O . VAL A 1 308 ? -2.534 21.208 9.180 1.00 30.59 308 VAL A O 1
ATOM 2428 N N . ASP A 1 309 ? -4.279 21.728 10.506 1.00 27.50 309 ASP A N 1
ATOM 2429 C CA . ASP A 1 309 ? -3.521 21.716 11.750 1.00 27.50 309 ASP A CA 1
ATOM 2430 C C . ASP A 1 309 ? -3.043 20.279 11.999 1.00 27.50 309 ASP A C 1
ATOM 2432 O O . ASP A 1 309 ? -3.776 19.407 12.456 1.00 27.50 309 ASP A O 1
ATOM 2436 N N . SER A 1 310 ? -1.781 20.023 11.660 1.00 33.41 310 SER A N 1
ATOM 2437 C CA . SER A 1 310 ? -1.048 18.812 12.003 1.00 33.41 310 SER A CA 1
ATOM 2438 C C . SER A 1 310 ? -0.696 18.822 13.496 1.00 33.41 310 SER A C 1
ATOM 2440 O O . SER A 1 310 ? 0.482 18.803 13.868 1.00 33.41 310 SER A O 1
ATOM 2442 N N . GLY A 1 311 ? -1.704 18.937 14.356 1.00 34.34 311 GLY A N 1
ATOM 2443 C CA . GLY A 1 311 ? -1.588 18.558 15.754 1.00 34.34 311 GLY A CA 1
ATOM 2444 C C . GLY A 1 311 ? -1.739 17.048 15.829 1.00 34.34 311 GLY A C 1
ATOM 2445 O O . GLY A 1 311 ? -2.694 16.522 15.271 1.00 34.34 311 GLY A O 1
ATOM 2446 N N . ASP A 1 312 ? -0.808 16.351 16.483 1.00 44.75 312 ASP A N 1
ATOM 2447 C CA . ASP A 1 312 ? -0.977 14.937 16.829 1.00 44.75 312 ASP A CA 1
ATOM 2448 C C . ASP A 1 312 ? -2.354 14.760 17.491 1.00 44.75 312 ASP A C 1
ATOM 2450 O O . ASP A 1 312 ? -2.548 15.140 18.654 1.00 44.75 312 ASP A O 1
ATOM 2454 N N . SER A 1 313 ? -3.327 14.245 16.738 1.00 51.88 313 SER A N 1
ATOM 2455 C CA . SER A 1 313 ? -4.652 13.945 17.259 1.00 51.88 313 SER A CA 1
ATOM 2456 C C . SER A 1 313 ? -4.493 12.821 18.273 1.00 51.88 313 SER A C 1
ATOM 2458 O O . SER A 1 313 ? -3.949 11.761 17.957 1.00 51.88 313 SER A O 1
ATOM 2460 N N . HIS A 1 314 ? -4.940 13.040 19.505 1.00 74.81 314 HIS A N 1
ATOM 2461 C CA . HIS A 1 314 ? -4.948 12.003 20.522 1.00 74.81 314 HIS A CA 1
ATOM 2462 C C . HIS A 1 314 ? -5.898 10.882 20.092 1.00 74.81 314 HIS A C 1
ATOM 2464 O O . HIS A 1 314 ? -7.058 11.127 19.773 1.00 74.81 314 HIS A O 1
ATOM 2470 N N . GLU A 1 315 ? -5.418 9.645 20.076 1.00 83.00 315 GLU A N 1
ATOM 2471 C CA . GLU A 1 315 ? -6.224 8.505 19.649 1.00 83.00 315 GLU A CA 1
ATOM 2472 C C . GLU A 1 315 ? -6.838 7.790 20.840 1.00 83.00 315 GLU A C 1
ATOM 2474 O O . GLU A 1 315 ? -6.132 7.428 21.786 1.00 83.00 315 GLU A O 1
ATOM 2479 N N . VAL A 1 316 ? -8.145 7.537 20.783 1.00 85.69 316 VAL A N 1
ATOM 2480 C CA . VAL A 1 316 ? -8.832 6.787 21.831 1.00 85.69 316 VAL A CA 1
ATOM 2481 C C . VAL A 1 316 ? -9.752 5.749 21.208 1.00 85.69 316 VAL A C 1
ATOM 2483 O O . VAL A 1 316 ? -10.775 6.079 20.617 1.00 85.69 316 VAL A O 1
ATOM 2486 N N . TYR A 1 317 ? -9.385 4.485 21.387 1.00 86.00 317 TYR A N 1
ATOM 2487 C CA . TYR A 1 317 ? -10.075 3.345 20.799 1.00 86.00 317 TYR A CA 1
ATOM 2488 C C . TYR A 1 317 ? -11.231 2.873 21.682 1.00 86.00 317 TYR A C 1
ATOM 2490 O O . TYR A 1 317 ? -11.085 2.719 22.908 1.00 86.00 317 TYR A O 1
ATOM 2498 N N . ALA A 1 318 ? -12.361 2.597 21.039 1.00 85.81 318 ALA A N 1
ATOM 2499 C CA . ALA A 1 318 ? -13.473 1.851 21.599 1.00 85.81 318 ALA A CA 1
ATOM 2500 C C . ALA A 1 318 ? -13.024 0.437 22.013 1.00 85.81 318 ALA A C 1
ATOM 2502 O O . ALA A 1 318 ? -11.857 0.037 21.938 1.00 85.81 318 ALA A O 1
ATOM 2503 N N . GLY A 1 319 ? -13.919 -0.348 22.587 1.00 74.19 319 GLY A N 1
ATOM 2504 C CA . GLY A 1 319 ? -13.671 -1.781 22.710 1.00 74.19 319 GLY A CA 1
ATOM 2505 C C . GLY A 1 319 ? -14.609 -2.455 23.680 1.00 74.19 319 GLY A C 1
ATOM 2506 O O . GLY A 1 319 ? -15.513 -1.823 24.202 1.00 74.19 319 GLY A O 1
ATOM 2507 N N . ALA A 1 320 ? -14.352 -3.734 23.945 1.00 76.12 320 ALA A N 1
ATOM 2508 C CA . ALA A 1 320 ? -15.292 -4.598 24.647 1.00 76.12 320 ALA A CA 1
ATOM 2509 C C . ALA A 1 320 ? -15.821 -4.009 25.965 1.00 76.12 320 ALA A C 1
ATOM 2511 O O . ALA A 1 320 ? -15.047 -3.744 26.898 1.00 76.12 320 ALA A O 1
ATOM 2512 N N . LYS A 1 321 ? -17.156 -3.962 26.076 1.00 82.25 321 LYS A N 1
ATOM 2513 C CA . LYS A 1 321 ? -17.926 -3.355 27.169 1.00 82.25 321 LYS A CA 1
ATOM 2514 C C . LYS A 1 321 ? -17.710 -1.845 27.253 1.00 82.25 321 LYS A C 1
ATOM 2516 O O . LYS A 1 321 ? -16.667 -1.307 26.927 1.00 82.25 321 LYS A O 1
ATOM 2521 N N . ARG A 1 322 ? -18.641 -1.172 27.929 1.00 89.88 322 ARG A N 1
ATOM 2522 C CA . ARG A 1 322 ? -18.560 0.272 28.178 1.00 89.88 322 ARG A CA 1
ATOM 2523 C C . ARG A 1 322 ? -17.235 0.725 28.810 1.00 89.88 322 ARG A C 1
ATOM 2525 O O . ARG A 1 322 ? -17.043 0.581 30.028 1.00 89.88 322 ARG A O 1
ATOM 2532 N N . LYS A 1 323 ? -16.420 1.430 28.030 1.00 91.94 323 LYS A N 1
ATOM 2533 C CA . LYS A 1 323 ? -15.243 2.200 28.441 1.00 91.94 323 LYS A CA 1
ATOM 2534 C C . LYS A 1 323 ? -15.578 3.681 28.637 1.00 91.94 323 LYS A C 1
ATOM 2536 O O . LYS A 1 323 ? -16.683 4.177 28.398 1.00 91.94 323 LYS A O 1
ATOM 2541 N N . LYS A 1 324 ? -14.595 4.400 29.180 1.00 94.88 324 LYS A N 1
ATOM 2542 C CA . LYS A 1 324 ? -14.590 5.861 29.299 1.00 94.88 324 LYS A CA 1
ATOM 2543 C C . LYS A 1 324 ? -13.493 6.392 28.385 1.00 94.88 324 LYS A C 1
ATOM 2545 O O . LYS A 1 324 ? -12.326 6.347 28.765 1.00 94.88 324 LYS A O 1
ATOM 2550 N N . LEU A 1 325 ? -13.879 6.885 27.219 1.00 94.69 325 LEU A N 1
ATOM 2551 C CA . LEU A 1 325 ? -12.976 7.446 26.226 1.00 94.69 325 LEU A CA 1
ATOM 2552 C C . LEU A 1 325 ? -12.804 8.934 26.546 1.00 94.69 325 LEU A C 1
ATOM 2554 O O . LEU A 1 325 ? -13.789 9.670 26.587 1.00 94.69 325 LEU A O 1
ATOM 2558 N N . LYS A 1 326 ? -11.594 9.383 26.880 1.00 93.75 326 LYS A N 1
ATOM 2559 C CA . LYS A 1 326 ? -11.359 10.759 27.346 1.00 93.75 326 LYS A CA 1
ATOM 2560 C C . LYS A 1 326 ? -10.643 11.566 26.277 1.00 93.75 326 LYS A C 1
ATOM 2562 O O . LYS A 1 326 ? -9.613 11.129 25.791 1.00 93.75 326 LYS A O 1
ATOM 2567 N N . SER A 1 327 ? -11.167 12.749 25.983 1.00 90.00 327 SER A N 1
ATOM 2568 C CA . SER A 1 327 ? -10.503 13.718 25.116 1.00 90.00 327 SER A CA 1
ATOM 2569 C C . SER A 1 327 ? -9.165 14.156 25.721 1.00 90.00 327 SER A C 1
ATOM 2571 O O . SER A 1 327 ? -9.047 14.329 26.940 1.00 90.00 327 SER A O 1
ATOM 2573 N N . GLY A 1 328 ? -8.163 14.304 24.861 1.00 81.81 328 GLY A N 1
ATOM 2574 C CA . GLY A 1 328 ? -6.839 14.817 25.174 1.00 81.81 328 GLY A CA 1
ATOM 2575 C C . GLY A 1 328 ? -6.795 16.346 25.239 1.00 81.81 328 GLY A C 1
ATOM 2576 O O . GLY A 1 328 ? -7.815 17.041 25.180 1.00 81.81 328 GLY A O 1
ATOM 2577 N N . ALA A 1 329 ? -5.577 16.873 25.394 1.00 75.31 329 ALA A N 1
ATOM 2578 C CA . ALA A 1 329 ? -5.329 18.316 25.395 1.00 75.31 329 ALA A CA 1
ATOM 2579 C C . ALA A 1 329 ? -5.546 18.948 24.006 1.00 75.31 329 ALA A C 1
ATOM 2581 O O . ALA A 1 329 ? -6.053 20.065 23.926 1.00 75.31 329 ALA A O 1
ATOM 2582 N N . ASN A 1 330 ? -5.217 18.205 22.945 1.00 79.81 330 ASN A N 1
ATOM 2583 C CA . ASN A 1 330 ? -5.410 18.584 21.544 1.00 79.81 330 ASN A CA 1
ATOM 2584 C C . ASN A 1 330 ? -6.682 17.926 20.975 1.00 79.81 330 ASN A C 1
ATOM 2586 O O . ASN A 1 330 ? -7.468 17.347 21.737 1.00 79.81 330 ASN A O 1
ATOM 2590 N N . SER A 1 331 ? -6.864 18.001 19.652 1.00 82.19 331 SER A N 1
ATOM 2591 C CA . SER A 1 331 ? -7.879 17.222 18.937 1.00 82.19 331 SER A CA 1
ATOM 2592 C C . SER A 1 331 ? -7.786 15.746 19.313 1.00 82.19 331 SER A C 1
ATOM 2594 O O . SER A 1 331 ? -6.701 15.207 19.549 1.00 82.19 331 SER A O 1
ATOM 2596 N N . THR A 1 332 ? -8.937 15.100 19.463 1.00 86.19 332 THR A N 1
ATOM 2597 C CA . THR A 1 332 ? -9.035 13.683 19.809 1.00 86.19 332 THR A CA 1
ATOM 2598 C C . THR A 1 332 ? -9.925 12.957 18.826 1.00 86.19 332 THR A C 1
ATOM 2600 O O . THR A 1 332 ? -11.082 13.326 18.637 1.00 86.19 332 THR A O 1
ATOM 2603 N N . ASP A 1 333 ? -9.410 11.858 18.299 1.00 89.25 333 ASP A N 1
ATOM 2604 C CA . ASP A 1 333 ? -10.159 10.963 17.436 1.00 89.25 333 ASP A CA 1
ATOM 2605 C C . ASP A 1 333 ? -10.579 9.731 18.230 1.00 89.25 333 ASP A C 1
ATOM 2607 O O . ASP A 1 333 ? -9.749 8.938 18.695 1.00 89.25 333 ASP A O 1
ATOM 2611 N N . PHE A 1 334 ? -11.891 9.597 18.385 1.00 95.31 334 PHE A N 1
ATOM 2612 C CA . PHE A 1 334 ? -12.544 8.470 19.026 1.00 95.31 334 PHE A CA 1
ATOM 2613 C C . PHE A 1 334 ? -12.845 7.409 17.968 1.00 95.31 334 PHE A C 1
ATOM 2615 O O . PHE A 1 334 ? -13.764 7.590 17.172 1.00 95.31 334 PHE A O 1
ATOM 2622 N N . ILE A 1 335 ? -12.062 6.331 17.951 1.00 90.50 335 ILE A N 1
ATOM 2623 C CA . ILE A 1 335 ? -12.137 5.279 16.929 1.00 90.50 335 ILE A CA 1
ATOM 2624 C C . ILE A 1 335 ? -13.066 4.170 17.410 1.00 90.50 335 ILE A C 1
ATOM 2626 O O . ILE A 1 335 ? -12.864 3.624 18.495 1.00 90.50 335 ILE A O 1
ATOM 2630 N N . PHE A 1 336 ? -14.060 3.832 16.595 1.00 92.69 336 PHE A N 1
ATOM 2631 C CA . PHE A 1 336 ? -14.954 2.700 16.793 1.00 92.69 336 PHE A CA 1
ATOM 2632 C C . PHE A 1 336 ? -14.664 1.632 15.733 1.00 92.69 336 PHE A C 1
ATOM 2634 O O . PHE A 1 336 ? -15.222 1.681 14.644 1.00 92.69 336 PHE A O 1
ATOM 2641 N N . ASP A 1 337 ? -13.816 0.673 16.096 1.00 84.06 337 ASP A N 1
ATOM 2642 C CA . ASP A 1 337 ? -13.308 -0.455 15.291 1.00 84.06 337 ASP A CA 1
ATOM 2643 C C . ASP A 1 337 ? -13.597 -1.816 15.959 1.00 84.06 337 ASP A C 1
ATOM 2645 O O . ASP A 1 337 ? -12.902 -2.814 15.771 1.00 84.06 337 ASP A O 1
ATOM 2649 N N . HIS A 1 338 ? -14.589 -1.844 16.852 1.00 84.19 338 HIS A N 1
ATOM 2650 C CA . HIS A 1 338 ? -14.900 -3.014 17.659 1.00 84.19 338 HIS A CA 1
ATOM 2651 C C . HIS A 1 338 ? -16.385 -3.359 17.629 1.00 84.19 338 HIS A C 1
ATOM 2653 O O . HIS A 1 338 ? -17.221 -2.576 18.084 1.00 84.19 338 HIS A O 1
ATOM 2659 N N . ALA A 1 339 ? -16.696 -4.575 17.179 1.00 78.25 339 ALA A N 1
ATOM 2660 C CA . ALA A 1 339 ? -18.060 -5.078 17.094 1.00 78.25 339 ALA A CA 1
ATOM 2661 C C . ALA A 1 339 ? -18.569 -5.623 18.442 1.00 78.25 339 ALA A C 1
ATOM 2663 O O . ALA A 1 339 ? -18.072 -6.621 18.971 1.00 78.25 339 ALA A O 1
ATOM 2664 N N . GLU A 1 340 ? -19.630 -5.014 18.976 1.00 88.00 340 GLU A N 1
ATOM 2665 C CA . GLU A 1 340 ? -20.449 -5.584 20.046 1.00 88.00 340 GLU A CA 1
ATOM 2666 C C . GLU A 1 340 ? -21.898 -5.085 19.971 1.00 88.00 340 GLU A C 1
ATOM 2668 O O . GLU A 1 340 ? -22.213 -4.117 19.286 1.00 88.00 340 GLU A O 1
ATOM 2673 N N . ALA A 1 341 ? -22.806 -5.728 20.713 1.00 93.12 341 ALA A N 1
ATOM 2674 C CA . ALA A 1 341 ? -24.209 -5.328 20.699 1.00 93.12 341 ALA A CA 1
ATOM 2675 C C . ALA A 1 341 ? -24.392 -3.862 21.159 1.00 93.12 341 ALA A C 1
ATOM 2677 O O . ALA A 1 341 ? -24.093 -3.521 22.311 1.00 93.12 341 ALA A O 1
ATOM 2678 N N . LEU A 1 342 ? -24.980 -3.031 20.298 1.00 95.12 342 LEU A N 1
ATOM 2679 C CA . LEU A 1 342 ? -25.192 -1.589 20.431 1.00 95.12 342 LEU A CA 1
ATOM 2680 C C . LEU A 1 342 ? -26.300 -1.262 21.436 1.00 95.12 342 LEU A C 1
ATOM 2682 O O . LEU A 1 342 ? -27.444 -0.908 21.132 1.00 95.12 342 LEU A O 1
ATOM 2686 N N . THR A 1 343 ? -25.959 -1.418 22.710 1.00 95.62 343 THR A N 1
ATOM 2687 C CA . THR A 1 343 ? -26.887 -1.289 23.833 1.00 95.62 343 THR A CA 1
ATOM 2688 C C . THR A 1 343 ? -26.376 -0.307 24.873 1.00 95.62 343 THR A C 1
ATOM 2690 O O . THR A 1 343 ? -25.188 -0.045 24.995 1.00 95.62 343 THR A O 1
ATOM 2693 N N . LYS A 1 344 ? -27.266 0.162 25.755 1.00 93.50 344 LYS A N 1
ATOM 2694 C CA . LYS A 1 344 ? -26.892 1.023 26.894 1.00 93.50 344 LYS A CA 1
ATOM 2695 C C . LYS A 1 344 ? -25.829 0.420 27.827 1.00 93.50 344 LYS A C 1
ATOM 2697 O O . LYS A 1 344 ? -25.175 1.163 28.556 1.00 93.50 344 LYS A O 1
ATOM 2702 N N . ARG A 1 345 ? -25.701 -0.909 27.869 1.00 92.94 345 ARG A N 1
ATOM 2703 C CA . ARG A 1 345 ? -24.704 -1.598 28.700 1.00 92.94 345 ARG A CA 1
ATOM 2704 C C . ARG A 1 345 ? -23.296 -1.495 28.107 1.00 92.94 345 ARG A C 1
ATOM 2706 O O . ARG A 1 345 ? -22.340 -1.459 28.878 1.00 92.94 345 ARG A O 1
ATOM 2713 N N . ASN A 1 346 ? -23.222 -1.436 26.785 1.00 93.31 346 ASN A N 1
ATOM 2714 C CA . ASN A 1 346 ? -22.007 -1.560 25.992 1.00 93.31 346 ASN A CA 1
ATOM 2715 C C . ASN A 1 346 ? -21.523 -0.196 25.486 1.00 93.31 346 ASN A C 1
ATOM 2717 O O . ASN A 1 346 ? -20.341 0.084 25.561 1.00 93.31 346 ASN A O 1
ATOM 2721 N N . ALA A 1 347 ? -22.450 0.705 25.146 1.00 95.19 347 ALA A N 1
ATOM 2722 C CA . ALA A 1 347 ? -22.157 2.026 24.602 1.00 95.19 347 ALA A CA 1
ATOM 2723 C C . ALA A 1 347 ? -21.104 2.807 25.400 1.00 95.19 347 ALA 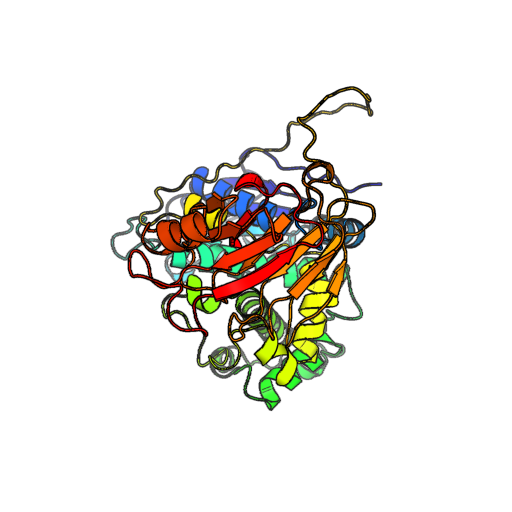A C 1
ATOM 2725 O O . ALA A 1 347 ? -21.324 3.160 26.571 1.00 95.19 347 ALA A O 1
ATOM 2726 N N . ASP A 1 348 ? -20.006 3.128 24.724 1.00 95.75 348 ASP A N 1
ATOM 2727 C CA . ASP A 1 348 ? -18.871 3.847 25.278 1.00 95.75 348 ASP A CA 1
ATOM 2728 C C . ASP A 1 348 ? -19.236 5.257 25.738 1.00 95.75 348 ASP A C 1
ATOM 2730 O O . ASP A 1 348 ? -20.130 5.927 25.215 1.00 95.75 348 ASP A O 1
ATOM 2734 N N . HIS A 1 349 ? -18.543 5.730 26.771 1.00 97.56 349 HIS A N 1
ATOM 2735 C CA . HIS A 1 349 ? -18.717 7.081 27.285 1.00 97.56 349 HIS A CA 1
ATOM 2736 C C . HIS A 1 349 ? -17.579 7.981 26.818 1.00 97.56 349 HIS A C 1
ATOM 2738 O O . HIS A 1 349 ? -16.488 7.923 27.385 1.00 97.56 349 HIS A O 1
ATOM 2744 N N . ILE A 1 350 ? -17.869 8.872 25.876 1.00 97.81 350 ILE A N 1
ATOM 2745 C CA . ILE A 1 350 ? -16.935 9.906 25.434 1.00 97.81 350 ILE A CA 1
ATOM 2746 C C . ILE A 1 350 ? -16.992 11.077 26.425 1.00 97.81 350 ILE A C 1
ATOM 2748 O O . ILE A 1 350 ? -18.066 11.598 26.732 1.00 97.81 350 ILE A O 1
ATOM 2752 N N . ILE A 1 351 ? -15.849 11.481 26.972 1.00 97.06 351 ILE A N 1
ATOM 2753 C CA . ILE A 1 351 ? -15.719 12.516 28.004 1.00 97.06 351 ILE A CA 1
ATOM 2754 C C . ILE A 1 351 ? -14.849 13.648 27.467 1.00 97.06 351 ILE A C 1
ATOM 2756 O O . ILE A 1 351 ? -13.690 13.426 27.134 1.00 97.06 351 ILE A O 1
ATOM 2760 N N . GLY A 1 352 ? -15.388 14.869 27.462 1.00 94.12 352 GLY A N 1
ATOM 2761 C CA . GLY A 1 352 ? -14.642 16.065 27.060 1.00 94.12 352 GLY A CA 1
ATOM 2762 C C . GLY A 1 352 ? -14.592 16.311 25.552 1.00 94.12 352 GLY A C 1
ATOM 2763 O O . GLY A 1 352 ? -13.743 17.084 25.122 1.00 94.12 352 GLY A O 1
ATOM 2764 N N . PHE A 1 353 ? -15.481 15.672 24.780 1.00 96.62 353 PHE A N 1
ATOM 2765 C CA . PHE A 1 353 ? -15.612 15.917 23.343 1.00 96.62 353 PHE A CA 1
ATOM 2766 C C . PHE A 1 353 ? -15.887 17.396 23.062 1.00 96.62 353 PHE A C 1
ATOM 2768 O O . PHE A 1 353 ? -16.792 17.986 23.665 1.00 96.62 353 PHE A O 1
ATOM 2775 N N . SER A 1 354 ? -15.135 17.977 22.133 1.00 91.75 354 SER A N 1
ATOM 2776 C CA . SER A 1 354 ? -15.277 19.373 21.734 1.00 91.75 354 SER A CA 1
ATOM 2777 C C . SER A 1 354 ? -15.092 19.544 20.232 1.00 91.75 354 SER A C 1
ATOM 2779 O O . SER A 1 354 ? -13.981 19.416 19.726 1.00 91.75 354 SER A O 1
ATOM 2781 N N . SER A 1 355 ? -16.156 19.974 19.546 1.00 82.75 355 SER A N 1
ATOM 2782 C CA . SER A 1 355 ? -16.073 20.387 18.136 1.00 82.75 355 SER A CA 1
ATOM 2783 C C . SER A 1 355 ? -15.048 21.512 17.924 1.00 82.75 355 SER A C 1
ATOM 2785 O O . SER A 1 355 ? -14.374 21.538 16.906 1.00 82.75 355 SER A O 1
ATOM 2787 N N . ASN A 1 356 ? -14.872 22.407 18.906 1.00 82.44 356 ASN A N 1
ATOM 2788 C CA . ASN A 1 356 ? -13.897 23.505 18.824 1.00 82.44 356 ASN A CA 1
ATOM 2789 C C . ASN A 1 356 ? -12.441 23.028 18.891 1.00 82.44 356 ASN A C 1
ATOM 2791 O O . ASN A 1 356 ? -11.544 23.782 18.537 1.00 82.44 356 ASN A O 1
ATOM 2795 N N . LYS A 1 357 ? -12.206 21.821 19.419 1.00 83.44 357 LYS A N 1
ATOM 2796 C CA . LYS A 1 357 ? -10.887 21.179 19.401 1.00 83.44 357 LYS A CA 1
ATOM 2797 C C . LYS A 1 357 ? -10.729 20.267 18.190 1.00 83.44 357 LYS A C 1
ATOM 2799 O O . LYS A 1 357 ? -9.736 19.565 18.125 1.00 83.44 357 LYS A O 1
ATOM 2804 N N . GLU A 1 358 ? -11.709 20.251 17.288 1.00 84.19 358 GLU A N 1
ATOM 2805 C CA . GLU A 1 358 ? -11.735 19.351 16.136 1.00 84.19 358 GLU A CA 1
ATOM 2806 C C . GLU A 1 358 ? -11.698 17.873 16.553 1.00 84.19 358 GLU A C 1
ATOM 2808 O O . GLU A 1 358 ? -11.125 17.036 15.867 1.00 84.19 358 GLU A O 1
ATOM 2813 N N . ASP A 1 359 ? -12.322 17.539 17.692 1.00 91.50 359 ASP A N 1
ATOM 2814 C CA . ASP A 1 359 ? -12.511 16.140 18.069 1.00 91.50 359 ASP A CA 1
ATOM 2815 C C . ASP A 1 359 ? -13.404 15.442 17.024 1.00 91.50 359 ASP A C 1
ATOM 2817 O O . ASP A 1 359 ? -14.441 15.986 16.611 1.00 91.50 359 ASP A O 1
ATOM 2821 N N . ARG A 1 360 ? -13.026 14.220 16.630 1.00 94.38 360 ARG A N 1
ATOM 2822 C CA . ARG A 1 360 ? -13.748 13.407 15.640 1.00 94.38 360 ARG A CA 1
ATOM 2823 C C . ARG A 1 360 ? -14.192 12.069 16.211 1.00 94.38 360 ARG A C 1
ATOM 2825 O O . ARG A 1 360 ? -13.607 11.538 17.155 1.00 94.38 360 ARG A O 1
ATOM 2832 N N . ILE A 1 361 ? -15.239 11.517 15.616 1.00 95.88 361 ILE A N 1
ATOM 2833 C CA . ILE A 1 361 ? -15.683 10.140 15.813 1.00 95.88 361 ILE A CA 1
ATOM 2834 C C . ILE A 1 361 ? -15.418 9.406 14.501 1.00 95.88 361 ILE A C 1
ATOM 2836 O O . ILE A 1 361 ? -16.040 9.727 13.489 1.00 95.88 361 ILE A O 1
ATOM 2840 N N . LEU A 1 362 ? -14.490 8.452 14.529 1.00 92.44 362 LEU A N 1
ATOM 2841 C CA . LEU A 1 362 ? -14.131 7.637 13.373 1.00 92.44 362 LEU A CA 1
ATOM 2842 C C . LEU A 1 362 ? -14.840 6.288 13.491 1.00 92.44 362 LEU A C 1
ATOM 2844 O O . LEU A 1 362 ? -14.725 5.630 14.529 1.00 92.44 362 LEU A O 1
ATOM 2848 N N . LEU A 1 363 ? -15.600 5.907 12.470 1.00 93.06 363 LEU A N 1
ATOM 2849 C CA . LEU A 1 363 ? -16.389 4.677 12.451 1.00 93.06 363 LEU A CA 1
ATOM 2850 C C . LEU A 1 363 ? -15.847 3.750 11.374 1.00 93.06 363 LEU A C 1
ATOM 2852 O O . LEU A 1 363 ? -15.888 4.098 10.199 1.00 93.06 363 LEU A O 1
ATOM 2856 N N . ASP A 1 364 ? -15.374 2.581 11.782 1.00 86.62 364 ASP A N 1
ATOM 2857 C CA . ASP A 1 364 ? -14.908 1.557 10.856 1.00 86.62 364 ASP A CA 1
ATOM 2858 C C . ASP A 1 364 ? -16.091 0.927 10.108 1.00 86.62 364 ASP A C 1
ATOM 2860 O O . ASP A 1 364 ? -17.015 0.369 10.716 1.00 86.62 364 ASP A O 1
ATOM 2864 N N . SER A 1 365 ? -16.078 1.049 8.782 1.00 84.88 365 SER A N 1
ATOM 2865 C CA . SER A 1 365 ? -17.138 0.513 7.921 1.00 84.88 365 SER A CA 1
ATOM 2866 C C . SER A 1 365 ? -17.168 -1.017 7.875 1.00 84.88 365 SER A C 1
ATOM 2868 O O . SER A 1 365 ? -18.222 -1.589 7.586 1.00 84.88 365 SER A O 1
ATOM 2870 N N . GLU A 1 366 ? -16.066 -1.692 8.212 1.00 78.69 366 GLU A N 1
ATOM 2871 C CA . GLU A 1 366 ? -16.024 -3.155 8.332 1.00 78.69 366 GLU A CA 1
ATOM 2872 C C . GLU A 1 366 ? -16.736 -3.621 9.605 1.00 78.69 366 GLU A C 1
ATOM 2874 O O . GLU A 1 366 ? -17.565 -4.533 9.572 1.00 78.69 366 GLU A O 1
ATOM 2879 N N . THR A 1 367 ? -16.489 -2.931 10.720 1.00 82.25 367 THR A N 1
ATOM 2880 C CA . THR A 1 367 ? -17.204 -3.147 11.982 1.00 82.25 367 THR A CA 1
ATOM 2881 C C . THR A 1 367 ? -18.697 -2.833 11.854 1.00 82.25 367 THR A C 1
ATOM 2883 O O . THR A 1 367 ? -19.527 -3.524 12.455 1.00 82.25 367 THR A O 1
ATOM 2886 N N . TYR A 1 368 ? -19.060 -1.798 11.092 1.00 88.81 368 TYR A N 1
ATOM 2887 C CA . TYR A 1 368 ? -20.438 -1.326 10.941 1.00 88.81 368 TYR A CA 1
ATOM 2888 C C . TYR A 1 368 ? -20.880 -1.337 9.470 1.00 88.81 368 TYR A C 1
ATOM 2890 O O . TYR A 1 368 ? -21.019 -0.273 8.864 1.00 88.81 368 TYR A O 1
ATOM 2898 N N . PRO A 1 369 ? -21.205 -2.513 8.902 1.00 81.81 369 PRO A N 1
ATOM 2899 C CA . PRO A 1 369 ? -21.460 -2.676 7.467 1.00 81.81 369 PRO A CA 1
ATOM 2900 C C . PRO A 1 369 ? -22.727 -1.973 6.959 1.00 81.81 369 PRO A C 1
ATOM 2902 O O . PRO A 1 369 ? -22.950 -1.911 5.753 1.00 81.81 369 PRO A O 1
ATOM 2905 N N . VAL A 1 370 ? -23.569 -1.453 7.861 1.00 85.94 370 VAL A N 1
ATOM 2906 C CA . VAL A 1 370 ? -24.707 -0.597 7.493 1.00 85.94 370 VAL A CA 1
ATOM 2907 C C . VAL A 1 370 ? -24.275 0.808 7.064 1.00 85.94 370 VAL A C 1
ATOM 2909 O O . VAL A 1 370 ? -25.029 1.508 6.396 1.00 85.94 370 VAL A O 1
ATOM 2912 N N . LEU A 1 371 ? -23.067 1.234 7.440 1.00 89.81 371 LEU A N 1
ATOM 2913 C CA . LEU A 1 371 ? -22.514 2.513 7.016 1.00 89.81 371 LEU A CA 1
ATOM 2914 C C . LEU A 1 371 ? -22.080 2.433 5.545 1.00 89.81 371 LEU A C 1
ATOM 2916 O O . LEU A 1 371 ? -21.626 1.383 5.081 1.00 89.81 371 LEU A O 1
ATOM 2920 N N . PRO A 1 372 ? -22.203 3.536 4.787 1.00 79.31 372 PRO A N 1
ATOM 2921 C CA . PRO A 1 372 ? -21.816 3.540 3.387 1.00 79.31 372 PRO A CA 1
ATOM 2922 C C . PRO A 1 372 ? -20.315 3.271 3.242 1.00 79.31 372 PRO A C 1
ATOM 2924 O O . PRO A 1 372 ? -19.489 3.976 3.815 1.00 79.31 372 PRO A O 1
ATOM 2927 N N . ARG A 1 373 ? -19.969 2.286 2.405 1.00 62.50 373 ARG A N 1
ATOM 2928 C CA . ARG A 1 373 ? -18.580 1.951 2.036 1.00 62.50 373 ARG A CA 1
ATOM 2929 C C . ARG A 1 373 ? -17.875 3.055 1.233 1.00 62.50 373 ARG A C 1
ATOM 2931 O O . ARG A 1 373 ? -16.654 3.056 1.143 1.00 62.50 373 ARG A O 1
ATOM 2938 N N . LYS A 1 374 ? -18.648 3.975 0.640 1.00 52.72 374 LYS A N 1
ATOM 2939 C CA . LYS A 1 374 ? -18.185 5.133 -0.136 1.00 52.72 374 LYS A CA 1
ATOM 2940 C C . LYS A 1 374 ? -19.078 6.341 0.148 1.00 52.72 374 LYS A C 1
ATOM 2942 O O . LYS A 1 374 ? -20.302 6.229 0.096 1.00 52.72 374 LYS A O 1
ATOM 2947 N N . GLY A 1 375 ? -18.477 7.503 0.403 1.00 66.75 375 GLY A N 1
ATOM 2948 C CA . GLY A 1 375 ? -19.194 8.745 0.715 1.00 66.75 375 GLY A CA 1
ATOM 2949 C C . GLY A 1 375 ? -19.351 9.009 2.218 1.00 66.75 375 GLY A C 1
ATOM 2950 O O . GLY A 1 375 ? -18.629 8.454 3.038 1.00 66.75 375 GLY A O 1
ATOM 2951 N N . LYS A 1 376 ? -20.265 9.915 2.588 1.00 79.75 376 LYS A N 1
ATOM 2952 C CA . LYS A 1 376 ? -20.517 10.286 3.992 1.00 79.75 376 LYS A CA 1
ATOM 2953 C C . LYS A 1 376 ? -21.756 9.574 4.519 1.00 79.75 376 LYS A C 1
ATOM 2955 O O . LYS A 1 376 ? -22.770 9.538 3.827 1.00 79.75 376 LYS A O 1
ATOM 2960 N N . ALA A 1 377 ? -21.693 9.103 5.763 1.00 88.69 377 ALA A N 1
ATOM 2961 C CA . ALA A 1 377 ? -22.882 8.666 6.481 1.00 88.69 377 ALA A CA 1
ATOM 2962 C C . ALA A 1 377 ? -23.862 9.836 6.648 1.00 88.69 377 ALA A C 1
ATOM 2964 O O . ALA A 1 377 ? -23.478 10.958 7.000 1.00 88.69 377 ALA A O 1
ATOM 2965 N N . SER A 1 378 ? -25.135 9.566 6.398 1.00 94.50 378 SER A N 1
ATOM 2966 C CA . SER A 1 378 ? -26.218 10.492 6.693 1.00 94.50 378 SER A CA 1
ATOM 2967 C C . SER A 1 378 ? -26.343 10.672 8.208 1.00 94.50 378 SER A C 1
ATOM 2969 O O . SER A 1 378 ? -26.287 9.720 8.989 1.00 94.50 378 SER A O 1
ATOM 2971 N N . PHE A 1 379 ? -26.466 11.924 8.641 1.00 97.31 379 PHE A N 1
ATOM 2972 C CA . PHE A 1 379 ? -26.433 12.288 10.052 1.00 97.31 379 PHE A CA 1
ATOM 2973 C C . PHE A 1 379 ? -27.482 13.345 10.355 1.00 97.31 379 PHE A C 1
ATOM 2975 O O . PHE A 1 379 ? -27.518 14.380 9.694 1.00 97.31 379 PHE A O 1
ATOM 2982 N N . GLU A 1 380 ? -28.255 13.129 11.416 1.00 98.00 380 GLU A N 1
ATOM 2983 C CA . GLU A 1 380 ? -29.200 14.120 11.926 1.00 98.00 380 GLU A CA 1
ATOM 2984 C C . GLU A 1 380 ? -29.161 14.227 13.452 1.00 98.00 380 GLU A C 1
ATOM 2986 O O . GLU A 1 380 ? -28.963 13.243 14.177 1.00 98.00 380 GLU A O 1
ATOM 2991 N N . SER A 1 381 ? -29.399 15.438 13.964 1.00 97.06 381 SER A N 1
ATOM 2992 C CA . SER A 1 381 ? -29.474 15.704 15.402 1.00 97.06 381 SER A CA 1
ATOM 2993 C C . SER A 1 381 ? -30.859 16.173 15.833 1.00 97.06 381 SER A C 1
ATOM 2995 O O . SER A 1 381 ? -31.552 16.929 15.158 1.00 97.06 381 SER A O 1
ATOM 2997 N N . VAL A 1 382 ? -31.291 15.715 17.008 1.00 97.94 382 VAL A N 1
ATOM 2998 C CA . VAL A 1 382 ? -32.614 16.027 17.554 1.00 97.94 382 VAL A CA 1
ATOM 2999 C C . VAL A 1 382 ? -32.567 16.280 19.049 1.00 97.94 382 VAL A C 1
ATOM 3001 O O . VAL A 1 382 ? -31.838 15.653 19.817 1.00 97.94 382 VAL A O 1
ATOM 3004 N N . ARG A 1 383 ? -33.464 17.153 19.511 1.00 96.81 383 ARG A N 1
ATOM 3005 C CA . ARG A 1 383 ? -33.580 17.529 20.932 1.00 96.81 383 ARG A CA 1
ATOM 3006 C C . ARG A 1 383 ? -34.649 16.772 21.706 1.00 96.81 383 ARG A C 1
ATOM 3008 O O . ARG A 1 383 ? -34.769 16.942 22.923 1.00 96.81 383 ARG A O 1
ATOM 3015 N N . SER A 1 384 ? -35.437 15.923 21.044 1.00 96.69 384 SER A N 1
ATOM 3016 C CA . SER A 1 384 ? -36.557 15.221 21.673 1.00 96.69 384 SER A CA 1
ATOM 3017 C C . SER A 1 384 ? -36.520 13.715 21.425 1.00 96.69 384 SER A C 1
ATOM 3019 O O . SER A 1 384 ? -36.166 13.249 20.348 1.00 96.69 384 SER A O 1
ATOM 3021 N N . LYS A 1 385 ? -36.973 12.934 22.416 1.00 96.00 385 LYS A N 1
ATOM 3022 C CA . LYS A 1 385 ? -37.138 11.476 22.264 1.00 96.00 385 LYS A CA 1
ATOM 3023 C C . LYS A 1 385 ? -38.134 11.109 21.161 1.00 96.00 385 LYS A C 1
ATOM 3025 O O . LYS A 1 385 ? -38.050 10.013 20.621 1.00 96.00 385 LYS A O 1
ATOM 3030 N N . LYS A 1 386 ? -39.117 11.980 20.897 1.00 97.12 386 LYS A N 1
ATOM 3031 C CA . LYS A 1 386 ? -40.074 11.790 19.803 1.00 97.12 386 LYS A CA 1
ATOM 3032 C C . LYS A 1 386 ? -39.359 11.933 18.460 1.00 97.12 386 LYS A C 1
ATOM 3034 O O . LYS A 1 386 ? -39.532 11.054 17.634 1.00 97.12 386 LYS A O 1
ATOM 3039 N N . GLY A 1 387 ? -38.498 12.944 18.325 1.00 97.00 387 GLY A N 1
ATOM 3040 C CA . GLY A 1 387 ? -37.640 13.144 17.157 1.00 97.00 387 GLY A CA 1
ATOM 3041 C C . GLY A 1 387 ? -36.747 11.938 16.886 1.00 97.00 387 GLY A C 1
ATOM 3042 O O . GLY A 1 387 ? -36.765 11.430 15.782 1.00 97.00 387 GLY A O 1
ATOM 3043 N N . VAL A 1 388 ? -36.091 11.378 17.912 1.00 97.00 388 VAL A N 1
ATOM 3044 C CA . VAL A 1 388 ? -35.274 10.157 17.734 1.00 97.00 388 VAL A CA 1
ATOM 3045 C C . VAL A 1 388 ? -36.099 9.022 17.120 1.00 97.00 388 VAL A C 1
ATOM 3047 O O . VAL A 1 388 ? -35.657 8.387 16.178 1.00 97.00 388 VAL A O 1
ATOM 3050 N N . LYS A 1 389 ? -37.322 8.795 17.620 1.00 96.19 389 LYS A N 1
ATOM 3051 C CA . LYS A 1 389 ? -38.226 7.764 17.083 1.00 96.19 389 LYS A CA 1
ATOM 3052 C C . LYS A 1 389 ? -38.757 8.075 15.682 1.00 96.19 389 LYS A C 1
ATOM 3054 O O . LYS A 1 389 ? -39.210 7.155 15.019 1.00 96.19 389 LYS A O 1
ATOM 3059 N N . GLN A 1 390 ? -38.815 9.347 15.293 1.00 96.75 390 GLN A N 1
ATOM 3060 C CA . GLN A 1 390 ? -39.212 9.749 13.943 1.00 96.75 390 GLN A CA 1
ATOM 3061 C C . GLN A 1 390 ? -38.066 9.479 12.976 1.00 96.75 390 GLN A C 1
ATOM 3063 O O . GLN A 1 390 ? -38.274 8.754 12.015 1.00 96.75 390 GLN A O 1
ATOM 3068 N N . LEU A 1 391 ? -36.857 9.923 13.327 1.00 96.25 391 LEU A N 1
ATOM 3069 C CA . LEU A 1 391 ? -35.666 9.720 12.509 1.00 96.25 391 LEU A CA 1
ATOM 3070 C C . LEU A 1 391 ? -35.299 8.247 12.327 1.00 96.25 391 LEU A C 1
ATOM 3072 O O . LEU A 1 391 ? -34.749 7.907 11.299 1.00 96.25 391 LEU A O 1
ATOM 3076 N N . THR A 1 392 ? -35.649 7.343 13.253 1.00 95.38 392 THR A N 1
ATOM 3077 C CA . THR A 1 392 ? -35.466 5.897 13.003 1.00 95.38 392 THR A CA 1
ATOM 3078 C C . THR A 1 392 ? -36.293 5.358 11.834 1.00 95.38 392 THR A C 1
ATOM 3080 O O . THR A 1 392 ? -36.094 4.227 11.433 1.00 95.38 392 THR A O 1
ATOM 3083 N N . MET A 1 393 ? -37.295 6.104 11.363 1.00 95.06 393 MET A N 1
ATOM 3084 C CA . MET A 1 393 ? -38.111 5.741 10.197 1.00 95.06 393 MET A CA 1
ATOM 3085 C C . MET A 1 393 ? -37.726 6.554 8.955 1.00 95.06 393 MET A C 1
ATOM 3087 O O . MET A 1 393 ? -38.392 6.484 7.926 1.00 95.06 393 MET A O 1
ATOM 3091 N N . GLU A 1 394 ? -36.677 7.359 9.065 1.00 90.19 394 GLU A N 1
ATOM 3092 C CA . GLU A 1 394 ? -36.064 8.096 7.975 1.00 90.19 394 GLU A CA 1
ATOM 3093 C C . GLU A 1 394 ? -34.728 7.395 7.721 1.00 90.19 394 GLU A C 1
ATOM 3095 O O . GLU A 1 394 ? -34.067 6.977 8.668 1.00 90.19 394 GLU A O 1
ATOM 3100 N N . ASN A 1 395 ? -34.367 7.171 6.458 1.00 90.38 395 ASN A N 1
ATOM 3101 C CA . ASN A 1 395 ? -33.180 6.398 6.085 1.00 90.38 395 ASN A CA 1
ATOM 3102 C C . ASN A 1 395 ? -31.889 7.181 6.403 1.00 90.38 395 ASN A C 1
ATOM 3104 O O . ASN A 1 395 ? -31.239 7.706 5.503 1.00 90.38 395 ASN A O 1
ATOM 3108 N N . ILE A 1 396 ? -31.608 7.325 7.696 1.00 95.38 396 ILE A N 1
ATOM 3109 C CA . ILE A 1 396 ? -30.536 8.108 8.301 1.00 95.38 396 ILE A CA 1
ATOM 3110 C C . ILE A 1 396 ? -29.660 7.145 9.080 1.00 95.38 396 ILE A C 1
ATOM 3112 O O . ILE A 1 396 ? -30.157 6.500 10.004 1.00 95.38 396 ILE A O 1
ATOM 3116 N N . ASP A 1 397 ? -28.375 7.111 8.756 1.00 96.06 397 ASP A N 1
ATOM 3117 C CA . ASP A 1 397 ? -27.405 6.173 9.318 1.00 96.06 397 ASP A CA 1
ATOM 3118 C C . ASP A 1 397 ? -27.114 6.494 10.788 1.00 96.06 397 ASP A C 1
ATOM 3120 O O . ASP A 1 397 ? -27.078 5.608 11.644 1.00 96.06 397 ASP A O 1
ATOM 3124 N N . LEU A 1 398 ? -26.931 7.781 11.105 1.00 97.88 398 LEU A N 1
ATOM 3125 C CA . LEU A 1 398 ? -26.509 8.244 12.423 1.00 97.88 398 LEU A CA 1
ATOM 3126 C C . LEU A 1 398 ? -27.466 9.283 13.002 1.00 97.88 398 LEU A C 1
ATOM 3128 O O . LEU A 1 398 ? -27.722 10.338 12.426 1.00 97.88 398 LEU A O 1
ATOM 3132 N N . ILE A 1 399 ? -27.958 9.009 14.209 1.00 98.50 399 ILE A N 1
ATOM 3133 C CA . ILE A 1 399 ? -28.926 9.872 14.892 1.00 98.50 399 ILE A CA 1
ATOM 3134 C C . ILE A 1 399 ? -28.343 10.331 16.225 1.00 98.50 399 ILE A C 1
ATOM 3136 O O . ILE A 1 399 ? -28.053 9.515 17.105 1.00 98.50 399 ILE A O 1
ATOM 3140 N N . TYR A 1 400 ? -28.227 11.644 16.424 1.00 98.56 400 TYR A N 1
ATOM 3141 C CA . TYR A 1 400 ? -27.721 12.225 17.665 1.00 98.56 400 TYR A CA 1
ATOM 3142 C C . TYR A 1 400 ? -28.830 12.839 18.522 1.00 98.56 400 TYR A C 1
ATOM 3144 O O . TYR A 1 400 ? -29.460 13.839 18.179 1.00 98.56 400 TYR A O 1
ATOM 3152 N N . PHE A 1 401 ? -29.057 12.269 19.706 1.00 98.44 401 PHE A N 1
ATOM 3153 C CA . PHE A 1 401 ? -29.975 12.826 20.694 1.00 98.44 401 PHE A CA 1
ATOM 3154 C C . PHE A 1 401 ? -29.256 13.809 21.626 1.00 98.44 401 PHE A C 1
ATOM 3156 O O . PHE A 1 401 ? -28.769 13.428 22.698 1.00 98.44 401 PHE A O 1
ATOM 3163 N N . GLU A 1 402 ? -29.275 15.090 21.254 1.00 97.38 402 GLU A N 1
ATOM 3164 C CA . GLU A 1 402 ? -28.534 16.186 21.900 1.00 97.38 402 GLU A CA 1
ATOM 3165 C C . GLU A 1 402 ? -28.744 16.232 23.416 1.00 97.38 402 GLU A C 1
ATOM 3167 O O . GLU A 1 402 ? -27.793 16.236 24.194 1.00 97.38 402 GLU A O 1
ATOM 3172 N N . LYS A 1 403 ? -30.006 16.163 23.869 1.00 96.56 403 LYS A N 1
ATOM 3173 C CA . LYS A 1 403 ? -30.361 16.312 25.294 1.00 96.56 403 LYS A CA 1
ATOM 3174 C C . LYS A 1 403 ? -29.686 15.277 26.200 1.00 96.56 403 LYS A C 1
ATOM 3176 O O . LYS A 1 403 ? -29.584 15.488 27.408 1.00 96.56 403 LYS A O 1
ATOM 3181 N N . LYS A 1 404 ? -29.298 14.125 25.653 1.00 97.12 404 LYS A N 1
ATOM 3182 C CA . LYS A 1 404 ? -28.615 13.066 26.403 1.00 97.12 404 LYS A CA 1
ATOM 3183 C C . LYS A 1 404 ? -27.206 12.771 25.897 1.00 97.12 404 LYS A C 1
ATOM 3185 O O . LYS A 1 404 ? -26.570 11.885 26.468 1.00 97.12 404 LYS A O 1
ATOM 3190 N N . GLY A 1 405 ? -26.756 13.468 24.856 1.00 97.88 405 GLY A N 1
ATOM 3191 C CA . GLY A 1 405 ? -25.515 13.180 24.152 1.00 97.88 405 GLY A CA 1
ATOM 3192 C C . GLY A 1 405 ? -25.437 11.744 23.648 1.00 97.88 405 GLY A C 1
ATOM 3193 O O . GLY A 1 405 ? -24.400 11.115 23.791 1.00 97.88 405 GLY A O 1
ATOM 3194 N N . GLN A 1 406 ? -26.538 11.168 23.166 1.00 98.62 406 GLN A N 1
ATOM 3195 C CA . GLN A 1 406 ? -26.556 9.772 22.719 1.00 98.62 406 GLN A CA 1
ATOM 3196 C C . GLN A 1 406 ? -26.428 9.710 21.202 1.00 98.62 406 GLN A C 1
ATOM 3198 O O . GLN A 1 406 ? -27.292 10.252 20.519 1.00 98.62 406 GLN A O 1
ATOM 3203 N N . LEU A 1 407 ? -25.392 9.040 20.705 1.00 98.38 407 LEU A N 1
ATOM 3204 C CA . LEU A 1 407 ? -25.198 8.759 19.286 1.00 98.38 407 LEU A CA 1
ATOM 3205 C C . LEU A 1 407 ? -25.688 7.341 18.990 1.00 98.38 407 LEU A C 1
ATOM 3207 O O . LEU A 1 407 ? -25.261 6.385 19.645 1.00 98.38 407 LEU A O 1
ATOM 3211 N N . PHE A 1 408 ? -26.610 7.224 18.044 1.00 98.12 408 PHE A N 1
ATOM 3212 C CA . PHE A 1 408 ? -27.189 5.960 17.612 1.00 98.12 408 PHE A CA 1
ATOM 3213 C C . PHE A 1 408 ? -26.775 5.646 16.178 1.00 98.12 408 PHE A C 1
ATOM 3215 O O . PHE A 1 408 ? -26.732 6.556 15.355 1.00 98.12 408 PHE A O 1
ATOM 3222 N N . LEU A 1 409 ? -26.546 4.363 15.911 1.00 97.12 409 LEU A N 1
ATOM 3223 C CA . LEU A 1 409 ? -26.441 3.795 14.572 1.00 97.12 409 LEU A CA 1
ATOM 3224 C C . LEU A 1 409 ? -27.794 3.176 14.211 1.00 97.12 409 LEU A C 1
ATOM 3226 O O . LEU A 1 409 ? -28.347 2.408 15.004 1.00 97.12 409 LEU A O 1
ATOM 3230 N N . ASN A 1 410 ? -28.351 3.528 13.061 1.00 96.56 410 ASN A N 1
ATOM 3231 C CA . ASN A 1 410 ? -29.610 2.986 12.577 1.00 96.56 410 ASN A CA 1
ATOM 3232 C C . ASN A 1 410 ? -29.352 1.955 11.480 1.00 96.56 410 ASN A C 1
ATOM 3234 O O . ASN A 1 410 ? -29.082 2.314 10.341 1.00 96.56 410 ASN A O 1
ATOM 3238 N N . ALA A 1 411 ? -29.494 0.675 11.820 1.00 93.12 411 ALA A N 1
ATOM 3239 C CA . ALA A 1 411 ? -29.343 -0.403 10.851 1.00 93.12 411 ALA A CA 1
ATOM 3240 C C . ALA A 1 411 ? -30.662 -0.857 10.213 1.00 93.12 411 ALA A C 1
ATOM 3242 O O . ALA A 1 411 ? -30.683 -1.812 9.448 1.00 93.12 411 ALA A O 1
ATOM 3243 N N . ASN A 1 412 ? -31.778 -0.199 10.540 1.00 93.31 412 ASN A N 1
ATOM 3244 C CA . ASN A 1 412 ? -33.113 -0.636 10.127 1.00 93.31 412 ASN A CA 1
ATOM 3245 C C . ASN A 1 412 ? -33.652 0.109 8.900 1.00 93.31 412 ASN A C 1
ATOM 3247 O O . ASN A 1 412 ? -34.841 0.007 8.592 1.00 93.31 412 ASN A O 1
ATOM 3251 N N . GLY A 1 413 ? -32.822 0.931 8.254 1.00 87.44 413 GLY A N 1
ATOM 3252 C CA . GLY A 1 413 ? -33.259 1.847 7.205 1.00 87.44 413 GLY A CA 1
ATOM 3253 C C . GLY A 1 413 ? -34.424 2.726 7.672 1.00 87.44 413 GLY A C 1
ATOM 3254 O O . GLY A 1 413 ? -34.326 3.420 8.684 1.00 87.44 413 GLY A O 1
ATOM 3255 N N . ALA A 1 414 ? -35.541 2.673 6.941 1.00 88.81 414 ALA A N 1
ATOM 3256 C CA . ALA A 1 414 ? -36.770 3.413 7.246 1.00 88.81 414 ALA A CA 1
ATOM 3257 C C . ALA A 1 414 ? -37.774 2.640 8.133 1.00 88.81 414 ALA A C 1
ATOM 3259 O O . ALA A 1 414 ? -38.883 3.120 8.395 1.00 88.81 414 ALA A O 1
ATOM 3260 N N . GLU A 1 415 ? -37.432 1.438 8.602 1.00 91.00 415 GLU A N 1
ATOM 3261 C CA . GLU A 1 415 ? -38.297 0.679 9.499 1.00 91.00 415 GLU A CA 1
ATOM 3262 C C . GLU A 1 415 ? -38.165 1.136 10.952 1.00 91.00 415 GLU A C 1
ATOM 3264 O O . GLU A 1 415 ? -37.090 1.421 11.469 1.00 91.00 415 GLU A O 1
ATOM 3269 N N . ARG A 1 416 ? -39.276 1.110 11.690 1.00 91.62 416 ARG A N 1
ATOM 3270 C CA . ARG A 1 416 ? -39.322 1.599 13.070 1.00 91.62 416 ARG A CA 1
ATOM 3271 C C . ARG A 1 416 ? -38.323 0.888 13.996 1.00 91.62 416 ARG A C 1
ATOM 3273 O O . ARG A 1 416 ? -38.544 -0.248 14.404 1.00 91.62 416 ARG A O 1
ATOM 3280 N N . GLY A 1 417 ? -37.353 1.645 14.499 1.00 93.62 417 GLY A N 1
ATOM 3281 C CA . GLY A 1 417 ? -36.363 1.179 15.473 1.00 93.62 417 GLY A CA 1
ATOM 3282 C C . GLY A 1 417 ? -34.954 1.264 14.902 1.00 93.62 417 GLY A C 1
ATOM 3283 O O . GLY A 1 417 ? -34.755 1.859 13.863 1.00 93.62 417 GLY A O 1
ATOM 3284 N N . PHE A 1 418 ? -33.973 0.698 15.601 1.00 95.88 418 PHE A N 1
ATOM 3285 C CA . PHE A 1 418 ? -32.575 0.720 15.147 1.00 95.88 418 PHE A CA 1
ATOM 3286 C C . PHE A 1 418 ? -32.123 -0.607 14.525 1.00 95.88 418 PHE A C 1
ATOM 3288 O O . PHE A 1 418 ? -30.951 -0.752 14.213 1.00 95.88 418 PHE A O 1
ATOM 3295 N N . GLY A 1 419 ? -33.034 -1.572 14.365 1.00 92.69 419 GLY A N 1
ATOM 3296 C CA . GLY A 1 419 ? -32.724 -2.889 13.816 1.00 92.69 419 GLY A CA 1
ATOM 3297 C C . GLY A 1 419 ? -32.213 -3.863 14.872 1.00 92.69 419 GLY A C 1
ATOM 3298 O O . GLY A 1 419 ? -32.510 -3.734 16.071 1.00 92.69 419 GLY A O 1
ATOM 3299 N N . ASN A 1 420 ? -31.479 -4.875 14.414 1.00 92.56 420 ASN A N 1
ATOM 3300 C CA . ASN A 1 420 ? -30.851 -5.864 15.275 1.00 92.56 420 ASN A CA 1
ATOM 3301 C C . ASN A 1 420 ? -29.808 -5.186 16.176 1.00 92.56 420 ASN A C 1
ATOM 3303 O O . ASN A 1 420 ? -29.048 -4.344 15.717 1.00 92.56 420 ASN A O 1
ATOM 3307 N N . LYS A 1 421 ? -29.719 -5.568 17.455 1.00 92.06 421 LYS A N 1
ATOM 3308 C CA . LYS A 1 421 ? -28.772 -4.948 18.402 1.00 92.06 421 LYS A CA 1
ATOM 3309 C C . LYS A 1 421 ? -27.314 -5.166 18.013 1.00 92.06 421 LYS A C 1
ATOM 3311 O O . LYS A 1 421 ? -26.460 -4.464 18.534 1.00 92.06 421 LYS A O 1
ATOM 3316 N N . GLN A 1 422 ? -27.030 -6.156 17.181 1.00 88.38 422 GLN A N 1
ATOM 3317 C CA . GLN A 1 422 ? -25.706 -6.442 16.648 1.00 88.38 422 GLN A CA 1
ATOM 3318 C C . GLN A 1 422 ? -25.318 -5.476 15.520 1.00 88.38 422 GLN A C 1
ATOM 3320 O O . GLN A 1 422 ? -24.135 -5.297 15.278 1.00 88.38 422 GLN A O 1
ATOM 3325 N N . GLU A 1 423 ? -26.298 -4.840 14.877 1.00 87.56 423 GLU A N 1
ATOM 3326 C CA . GLU A 1 423 ? -26.108 -4.027 13.670 1.00 87.56 423 GLU A CA 1
ATOM 3327 C C . GLU A 1 423 ? -26.432 -2.551 13.930 1.00 87.56 423 GLU A C 1
ATOM 3329 O O . GLU A 1 423 ? -25.763 -1.669 13.408 1.00 87.56 423 GLU A O 1
ATOM 3334 N N . GLY A 1 424 ? -27.427 -2.260 14.774 1.00 94.25 424 GLY A N 1
ATOM 3335 C CA . GLY A 1 424 ? -27.862 -0.907 15.094 1.00 94.25 424 GLY A CA 1
ATOM 3336 C C . GLY A 1 424 ? -28.352 -0.752 16.535 1.00 94.25 424 GLY A C 1
ATOM 3337 O O . GLY A 1 424 ? -28.759 -1.691 17.226 1.00 94.25 424 GLY A O 1
ATOM 3338 N N . GLY A 1 425 ? -28.278 0.474 17.040 1.00 97.00 425 GLY A N 1
ATOM 3339 C CA . GLY A 1 425 ? -28.624 0.803 18.414 1.00 97.00 425 GLY A CA 1
ATOM 3340 C C . GLY A 1 425 ? -27.785 1.940 18.976 1.00 97.00 425 GLY A C 1
ATOM 3341 O O . GLY A 1 425 ? -27.364 2.845 18.263 1.00 97.00 425 GLY A O 1
ATOM 3342 N N . LEU A 1 426 ? -27.585 1.939 20.295 1.00 97.56 426 LEU A N 1
ATOM 3343 C CA . LEU A 1 426 ? -26.799 2.985 20.951 1.00 97.56 426 LEU A CA 1
ATOM 3344 C C . LEU A 1 426 ? -25.308 2.681 20.800 1.00 97.56 426 LEU A C 1
ATOM 3346 O O . LEU A 1 426 ? -24.820 1.749 21.437 1.00 97.56 426 LEU A O 1
ATOM 3350 N N . LEU A 1 427 ? -24.621 3.519 20.029 1.00 96.00 427 LEU A N 1
ATOM 3351 C CA . LEU A 1 427 ? -23.192 3.423 19.759 1.00 96.00 427 LEU A CA 1
ATOM 3352 C C . LEU A 1 427 ? -22.368 4.054 20.886 1.00 96.00 427 LEU A C 1
ATOM 3354 O O . LEU A 1 427 ? -21.540 3.399 21.512 1.00 96.00 427 LEU A O 1
ATOM 3358 N N . ALA A 1 428 ? -22.651 5.318 21.211 1.00 97.25 428 ALA A N 1
ATOM 3359 C CA . ALA A 1 428 ? -21.869 6.071 22.187 1.00 97.25 428 ALA A CA 1
ATOM 3360 C C . ALA A 1 428 ? -22.710 7.068 22.992 1.00 97.25 428 ALA A C 1
ATOM 3362 O O . ALA A 1 428 ? -23.804 7.488 22.602 1.00 97.25 428 ALA A O 1
ATOM 3363 N N . VAL A 1 429 ? -22.174 7.480 24.142 1.00 98.31 429 VAL A N 1
ATOM 3364 C CA . VAL A 1 429 ? -22.711 8.564 24.969 1.00 98.31 429 VAL A CA 1
ATOM 3365 C C . VAL A 1 429 ? -21.645 9.635 25.192 1.00 98.31 429 VAL A C 1
ATOM 3367 O O . VAL A 1 429 ? -20.752 9.470 26.024 1.00 98.31 429 VAL A O 1
ATOM 3370 N N . LEU A 1 430 ? -21.796 10.770 24.517 1.00 98.31 430 LEU A N 1
ATOM 3371 C CA . LEU A 1 430 ? -20.997 11.977 24.692 1.00 98.31 430 LEU A CA 1
ATOM 3372 C C . LEU A 1 430 ? -21.454 12.711 25.962 1.00 98.31 430 LEU A C 1
ATOM 3374 O O . LEU A 1 430 ? -22.550 13.275 26.049 1.00 98.31 430 LEU A O 1
ATOM 3378 N N . LYS A 1 431 ? -20.623 12.679 27.006 1.00 97.25 431 LYS A N 1
ATOM 3379 C CA . LYS A 1 431 ? -20.932 13.298 28.300 1.00 97.25 431 LYS A CA 1
ATOM 3380 C C . LYS A 1 431 ? -21.044 14.809 28.170 1.00 97.25 431 LYS A C 1
ATOM 3382 O O . LYS A 1 431 ? -20.153 15.463 27.650 1.00 97.25 431 LYS A O 1
ATOM 3387 N N . GLY A 1 432 ? -22.141 15.341 28.708 1.00 94.12 432 GLY A N 1
ATOM 3388 C CA . GLY A 1 432 ? -22.475 16.762 28.638 1.00 94.12 432 GLY A CA 1
ATOM 3389 C C . GLY A 1 432 ? -23.365 17.135 27.453 1.00 94.12 432 GLY A C 1
ATOM 3390 O O . GLY A 1 432 ? -23.871 18.248 27.445 1.00 94.12 432 GLY A O 1
ATOM 3391 N N . GLY A 1 433 ? -23.612 16.217 26.506 1.00 95.31 433 GLY A N 1
ATOM 3392 C CA . GLY A 1 433 ? -24.387 16.517 25.298 1.00 95.31 433 GLY A CA 1
ATOM 3393 C C . GLY A 1 433 ? -23.776 17.651 24.467 1.00 95.31 433 GLY A C 1
ATOM 3394 O O . GLY A 1 433 ? -24.482 18.619 24.190 1.00 95.31 433 GLY A O 1
ATOM 3395 N N . PRO A 1 434 ? -22.475 17.583 24.121 1.00 96.56 434 PRO A N 1
ATOM 3396 C CA . PRO A 1 434 ? -21.825 18.617 23.322 1.00 96.56 434 PRO A CA 1
ATOM 3397 C C . PRO A 1 434 ? -22.459 18.721 21.930 1.00 96.56 434 PRO A C 1
ATOM 3399 O O . PRO A 1 434 ? -23.160 17.807 21.483 1.00 96.56 434 PRO A O 1
ATOM 3402 N N . SER A 1 435 ? -22.177 19.824 21.235 1.00 93.50 435 SER A N 1
ATOM 3403 C CA . SER A 1 435 ? -22.487 19.925 19.809 1.00 93.50 435 SER A CA 1
ATOM 3404 C C . SER A 1 435 ? -21.730 18.840 19.045 1.00 93.50 435 SER A C 1
ATOM 3406 O O . SER A 1 435 ? -20.538 18.635 19.283 1.00 93.50 435 SER A O 1
ATOM 3408 N N . LEU A 1 436 ? -22.442 18.159 18.154 1.00 96.12 436 LEU A N 1
ATOM 3409 C CA . LEU A 1 436 ? -21.917 17.150 17.247 1.00 96.12 436 LEU A CA 1
ATOM 3410 C C . LEU A 1 436 ? -22.592 17.365 15.896 1.00 96.12 436 LEU A C 1
ATOM 3412 O O . LEU A 1 436 ? -23.816 17.489 15.835 1.00 96.12 436 LEU A O 1
ATOM 3416 N N . THR A 1 437 ? -21.796 17.428 14.838 1.00 93.19 437 THR A N 1
ATOM 3417 C CA . THR A 1 437 ? -22.272 17.616 13.464 1.00 93.19 437 THR A CA 1
ATOM 3418 C C . THR A 1 437 ? -21.715 16.524 12.562 1.00 93.19 437 THR A C 1
ATOM 3420 O O . THR A 1 437 ? -20.757 15.845 12.932 1.00 93.19 437 THR A O 1
ATOM 3423 N N . ALA A 1 438 ? -22.260 16.401 11.350 1.00 89.75 438 ALA A N 1
ATOM 3424 C CA . ALA A 1 438 ? -21.748 15.473 10.342 1.00 89.75 438 ALA A CA 1
ATOM 3425 C C . ALA A 1 438 ? -20.256 15.695 10.022 1.00 89.75 438 ALA A C 1
ATOM 3427 O O . ALA A 1 438 ? -19.558 14.751 9.684 1.00 89.75 438 ALA A O 1
ATOM 3428 N N . ALA A 1 439 ? -19.740 16.922 10.165 1.00 86.38 439 ALA A N 1
ATOM 3429 C CA . ALA A 1 439 ? -18.325 17.228 9.933 1.00 86.38 439 ALA A CA 1
ATOM 3430 C C . ALA A 1 439 ? -17.383 16.628 10.992 1.00 86.38 439 ALA A C 1
ATOM 3432 O O . ALA A 1 439 ? -16.181 16.555 10.769 1.00 86.38 439 ALA A O 1
ATOM 3433 N N . ASN A 1 440 ? -17.916 16.213 12.144 1.00 93.44 440 ASN A N 1
ATOM 3434 C CA . ASN A 1 440 ? -17.144 15.565 13.202 1.00 93.44 440 ASN A CA 1
ATOM 3435 C C . ASN A 1 440 ? -17.126 14.038 13.077 1.00 93.44 440 ASN A C 1
ATOM 3437 O O . ASN A 1 440 ? -16.591 13.374 13.964 1.00 93.44 440 ASN A O 1
ATOM 3441 N N . ILE A 1 441 ? -17.773 13.482 12.055 1.00 93.69 441 ILE A N 1
ATOM 3442 C CA . ILE A 1 441 ? -17.909 12.043 11.866 1.00 93.69 441 ILE A CA 1
ATOM 3443 C C . ILE A 1 441 ? -17.269 11.673 10.540 1.00 93.69 441 ILE A C 1
ATOM 3445 O O . ILE A 1 441 ? -17.537 12.294 9.512 1.00 93.69 441 ILE A O 1
ATOM 3449 N N . GLU A 1 442 ? -16.442 10.643 10.576 1.00 89.88 442 GLU A N 1
ATOM 3450 C CA . GLU A 1 442 ? -15.730 10.140 9.413 1.00 89.88 442 GLU A CA 1
ATOM 3451 C C . GLU A 1 442 ? -15.824 8.615 9.410 1.00 89.88 442 GLU A C 1
ATOM 3453 O O . GLU A 1 442 ? -15.719 7.969 10.454 1.00 89.88 442 GLU A O 1
ATOM 3458 N N . ILE A 1 443 ? -16.114 8.066 8.234 1.00 85.62 443 ILE A N 1
ATOM 3459 C CA . ILE A 1 443 ? -16.142 6.626 8.003 1.00 85.62 443 ILE A CA 1
ATOM 3460 C C . ILE A 1 443 ? -14.750 6.239 7.520 1.00 85.62 443 ILE A C 1
ATOM 3462 O O . ILE A 1 443 ? -14.241 6.885 6.601 1.00 85.62 443 ILE A O 1
ATOM 3466 N N . ILE A 1 444 ? -14.143 5.249 8.171 1.00 78.06 444 ILE A N 1
ATOM 3467 C CA . ILE A 1 444 ? -12.777 4.786 7.896 1.00 78.06 444 ILE A CA 1
ATOM 3468 C C . ILE A 1 444 ? -12.736 3.342 7.408 1.00 78.06 444 ILE A C 1
ATOM 3470 O O . ILE A 1 444 ? -13.753 2.619 7.584 1.00 78.06 444 ILE A O 1
#

Sequence (444 aa):
MAFDYSSSKVKAANEFKPYSKYIDVYGLKILGLGNIGGQPAVEDEFLQKTAQTFKLLLNPAARGINKKHQTKALKALANESVIQRVGVEAYDAYMPRLDNDNYNGWDNVNDSTNATDFIWHLRDASGTYSPSGEAQITENIEHALHTLTQFALPETFPSKFNISSTNGKDSGISGDLYAALQEAISNGVYNITDYQWADDGSEDYGQLLLREYLYCLIYAEWGFTQLYTEDKSLSPEWSDDHLSPKAIAQDNPLGHKLFKDQISKVISKPSRTELEEIFQDGDTGLSGYQPSQGTTTKPNPDNNFPKVDSGDSHEVYAGAKRKKLKSGANSTDFIFDHAEALTKRNADHIIGFSSNKEDRILLDSETYPVLPRKGKASFESVRSKKGVKQLTMENIDLIYFEKKGQLFLNANGAERGFGNKQEGGLLAVLKGGPSLTAANIEII

pLDDT: mean 89.58, std 14.65, range [24.52, 98.88]

Radius of gyration: 24.08 Å; chains: 1; bounding box: 66×58×58 Å

Secondary structure (DSSP, 8-state):
-PPP--B---EE-TTSTTEEEEEEETTEEEEEE-SBTTBPPPPHHHHHHHHHHHHHHT-TTSTT--HHHHHHHHHHHHHTTBEEEEEES-GGG-SS-SSTTTSTTHHHHHHHSB---EEEE---TTS-----HHHHHHHHHHHHHHHHHHHTHHHHSTTTS---BSSSBGGGB-SHHHHHHHHHHHTTSB--GGGGGG-SSBHHHHHHHHHHHHHHHHHHHTT-HHHHSTTS-BTTTB-GGG-SHHHHHHH-HHHHHHHHHTGGGTSPPPPHHHHHHHS-GGG-----------------S-----------PEEEE--SS--EEE--SS-EEEEE------STTT-EEEES--GGGT-EEEE-TTT-TTS-SSSPPPEEEESSHHHHHHHTTS--SEEEEGGGTEEEE--STTSSS---TTTSEEEEEETT-----GGGEEE-

Foldseek 3Di:
DFQDQFKDQWDAPPVQPPFGIWIDGLQEIETWGDCAQVFHTDDSFVRLLLNLLLCLQQPCLFAQADSVLQSQLSVQSNVQRAYEYEYADDQVSGVVGQDCVRIPNSCVDVVRHDADDYQYQYDDPVRASFDALLQSLCSSNLRSLLRSLLGRQCRSPVQASPLDAPVQFLVRTDHLLVVLLVLCVVLQQFDCPVLPVVPPRGSVSNSVSSSNVLSLLLCLQLLSLLPRDPVSHPPPGGDPCRSYLVSCCVRRVSSSCCCNVGSCNNTHDRDPQLSCQCRHGSRPHGSPRDGDDDDPDDDDPDDDDPCPPSDNAAEFEAEFWADETEGDPAAHEYEDPYFDQQDPGRAYEYEPDDVVRLHAYEYECVNAVLADPDDFFFEDEDQDPVVVQQCLLAQGQWYAHQVFRWIWGASPGNDGDRPGRRRIHTHHTYPPSYDDDSSRYHYD